Protein AF-A0A024VVK7-F1 (afdb_monomer)

Foldseek 3Di:
DDDCQADNDPVLLVLAPPLSNCLSVLLLCVLVVVLVLLLQLCCLQQNPVSPDFRAALLQAGQEPQAELDLLDHGDRPRLSNVQSLLVLLVVLVLSLVVLVVSQVCFVVVLVVLCVDDPSSVVVSVSCVQPPTSQSSSCPHPSQPPPVPDPSQPVQQDRGSVCSLRNSAGHPSNHAHQKHAHDHDVQFQDQPDDPDTPNPRMDHLVQLVPDPDQVQKAKDKFQDDDPPDPFQVLQVLLVLLQLGPGIDIWIWRWDADSLFIKIWTDDPPPDDPGDDDDNDGHMDGLLSVVLVRVLRLLVSLVSLVVSLVCLVPDLPSLSSSLSRLVSVLVRSVVNCVSSLVSVLVSHPCSLQDDPLVSCQSRQVSHPSQCPPVPRPPLCVLDPQACNPPDSVVCSDPRHHHSSVSSSVVSNVSSVVSCVVNVPPPDDPSDNDDHRDDDPPPDDPDDDDDDDDDDDDDDD

Radius of gyration: 25.58 Å; Cα contacts (8 Å, |Δi|>4): 625; chains: 1; bounding box: 68×61×69 Å

Organism: NCBI:txid1036725

InterPro domains:
  IPR004258 Duffy-binding-like domain [PF03011] (288-423)
  IPR041480 Cysteine-rich interdomain region 1 gamma [PF18562] (215-266)
  IPR054595 Duffy-binding-like domain, C-terminal subdomain [PF22672] (25-169)

pLDDT: mean 74.45, std 19.12, range [24.7, 95.31]

Sequence (458 aa):
GGDPINNPKLKDFVEIPTYFRYLHEWGQNFCKERKKRLKQIKVDCRGENGVHKTCSGDGEDCNDNLPEDPSIFPSLNCPSCGKSCGFYKKWINIKKDEFLKQKKEYTGQKDKCEKGSEGAKEFCKTLKTCTDAADFLEKLGPCKTNNNVEEDNGEDKLDFTNPEKTFVPATNCDPCSEFKVKCKNGVCTGGVTKGNCNGGTITEKDIEKMNDLNGNIDMLVSDDNPNGNKFDGLQACRGAGIFTGIKENKWKCGKVCGYNVCKPENSNGENVSGKPNGENPIITITALVKRWLEYFFDDYNKIKQKISHCTKNGEGFTCINGCVDQWINQKRTEWENIKKRFLEQYKKPDNYNVRSVLEELIPQIPVANVKNDVIKLSKFGNSCGCSAIASAQKNVGYEDAIECMITKLQKKIEECQSKHSDSPEKPCVDSPSPIETPPEESLEEEEENEKTNKQPGF

Secondary structure (DSSP, 8-state):
---TTTS--HHHHTTS-HHHHHHHHHHHHHHHHHHHHHHHHHHHHH-TTS-S--B-TTS-BTTTSB-SSTTSPPP-S-HHHHHHHHHHHHHHHHHHHHHHHHHHHHHHHHHHHTTS-HHHHHHHHHGGG--SHHHHHHTSGGGS--TT-TTS-TTS---TT-HHHHSS--GGGPPBSEEEBP-BTTB---SSS----TTSEEEHHHHHT-S--TT-EEEEE----SSS-TTTT-GGGTTSSS-S--EEEEEEEEEETTEEEEEE---TT--SS--SS-SS-BEEHHHHHHHHHHHHHHHHHHHHHHHHHHTT--TTHHHHHHHHHHHHHHHHHHHHHHHHHHHTTSS-GGG--HHHHHHHHGGG-GGG-GGG----GGGG-TTSGGGS-TTGGGSTT---HHHHHHHHHHHHHHHHHHHHTTS--------S-PPPPPP---------------PPP-

Structure (mmCIF, N/CA/C/O backbone):
data_AF-A0A024VVK7-F1
#
_entry.id   AF-A0A024VVK7-F1
#
loop_
_atom_site.group_PDB
_atom_site.id
_atom_site.type_symbol
_atom_site.label_atom_id
_atom_site.label_alt_id
_atom_site.label_comp_id
_atom_site.label_asym_id
_atom_site.label_entity_id
_atom_site.label_seq_id
_atom_site.pdbx_PDB_ins_code
_atom_site.Cartn_x
_atom_site.Cartn_y
_atom_site.Cartn_z
_atom_site.occupancy
_atom_site.B_iso_or_equiv
_atom_site.auth_seq_id
_atom_site.auth_comp_id
_atom_site.auth_asym_id
_atom_site.auth_atom_id
_atom_site.pdbx_PDB_model_num
ATOM 1 N N . GLY A 1 1 ? -39.424 -19.747 14.048 1.00 39.62 1 GLY A N 1
ATOM 2 C CA . GLY A 1 1 ? -39.038 -18.538 14.802 1.00 39.62 1 GLY A CA 1
ATOM 3 C C . GLY A 1 1 ? -37.858 -17.920 14.093 1.00 39.62 1 GLY A C 1
ATOM 4 O O . GLY A 1 1 ? -37.022 -18.683 13.630 1.00 39.62 1 GLY A O 1
ATOM 5 N N . GLY A 1 2 ? -37.844 -16.600 13.903 1.00 55.41 2 GLY A N 1
ATOM 6 C CA . GLY A 1 2 ? -36.718 -15.920 13.255 1.00 55.41 2 GLY A CA 1
ATOM 7 C C . GLY A 1 2 ? -35.471 -16.017 14.128 1.00 55.41 2 GLY A C 1
ATOM 8 O O . GLY A 1 2 ? -35.580 -15.922 15.346 1.00 55.41 2 GLY A O 1
ATOM 9 N N . ASP A 1 3 ? -34.320 -16.254 13.507 1.00 67.94 3 ASP A N 1
ATOM 10 C CA . ASP A 1 3 ? -33.020 -16.179 14.168 1.00 67.94 3 ASP A CA 1
ATOM 11 C C . ASP A 1 3 ? -32.795 -14.725 14.638 1.00 67.94 3 ASP A C 1
ATOM 13 O O . ASP A 1 3 ? -32.719 -13.833 13.782 1.00 67.94 3 ASP A O 1
ATOM 17 N N . PRO A 1 4 ? -32.722 -14.466 15.959 1.00 68.50 4 PRO A N 1
ATOM 18 C CA . PRO A 1 4 ? -32.601 -13.116 16.507 1.00 68.50 4 PRO A CA 1
ATOM 19 C C . PRO A 1 4 ? -31.273 -12.434 16.146 1.00 68.50 4 PRO A C 1
ATOM 21 O O . PRO A 1 4 ? -31.143 -11.231 16.350 1.00 68.50 4 PRO A O 1
ATOM 24 N N . ILE A 1 5 ? -30.302 -13.174 15.600 1.00 74.31 5 ILE A N 1
ATOM 25 C CA . ILE A 1 5 ? -29.010 -12.641 15.156 1.00 74.31 5 ILE A CA 1
ATOM 26 C C . ILE A 1 5 ? -29.030 -12.301 13.662 1.00 74.31 5 ILE A C 1
ATOM 28 O O . ILE A 1 5 ? -28.439 -11.310 13.259 1.00 74.31 5 ILE A O 1
ATOM 32 N N . ASN A 1 6 ? -29.684 -13.105 12.824 1.00 73.50 6 ASN A N 1
ATOM 33 C CA . ASN A 1 6 ? -29.532 -12.998 11.369 1.00 73.50 6 ASN A CA 1
ATOM 34 C C . ASN A 1 6 ? -30.584 -12.091 10.700 1.00 73.50 6 ASN A C 1
ATOM 36 O O . ASN A 1 6 ? -30.293 -11.418 9.713 1.00 73.50 6 ASN A O 1
ATOM 40 N N . ASN A 1 7 ? -31.818 -12.080 11.212 1.00 75.94 7 ASN A N 1
ATOM 41 C CA . ASN A 1 7 ? -32.878 -11.210 10.697 1.00 75.94 7 ASN A CA 1
ATOM 42 C C . ASN A 1 7 ? -33.912 -10.900 11.796 1.00 75.94 7 ASN A C 1
ATOM 44 O O . ASN A 1 7 ? -35.052 -11.383 11.729 1.00 75.94 7 ASN A O 1
ATOM 48 N N . PRO A 1 8 ? -33.512 -10.167 12.853 1.00 79.88 8 PRO A N 1
ATOM 49 C CA . PRO A 1 8 ? -34.425 -9.804 13.927 1.00 79.88 8 PRO A CA 1
ATOM 50 C C . PRO A 1 8 ? -35.549 -8.911 13.396 1.00 79.88 8 PRO A C 1
ATOM 52 O O . PRO A 1 8 ? -35.339 -8.048 12.542 1.00 79.88 8 PRO A O 1
ATOM 55 N N . LYS A 1 9 ? -36.768 -9.076 13.922 1.00 85.12 9 LYS A N 1
ATOM 56 C CA . LYS A 1 9 ? -37.836 -8.103 13.650 1.00 85.12 9 LYS A CA 1
ATOM 57 C C . LYS A 1 9 ? -37.459 -6.773 14.294 1.00 85.12 9 LYS A C 1
ATOM 59 O O . LYS A 1 9 ? -36.802 -6.765 15.328 1.00 85.12 9 LYS A O 1
ATOM 64 N N . LEU A 1 10 ? -37.964 -5.658 13.763 1.00 84.75 10 LEU A N 1
ATOM 65 C CA . LEU A 1 10 ? -37.668 -4.320 14.294 1.00 84.75 10 LEU A CA 1
ATOM 66 C C . LEU A 1 10 ? -37.889 -4.214 15.814 1.00 84.75 10 LEU A C 1
ATOM 68 O O . LEU A 1 10 ? -37.035 -3.699 16.525 1.00 84.75 10 LEU A O 1
ATOM 72 N N . LYS A 1 11 ? -39.000 -4.771 16.311 1.00 84.88 11 LYS A N 1
ATOM 73 C CA . LYS A 1 11 ? -39.325 -4.803 17.746 1.00 84.88 11 LYS A CA 1
ATOM 74 C C . LYS A 1 11 ? -38.307 -5.569 18.604 1.00 84.88 11 LYS A C 1
ATOM 76 O O . LYS A 1 11 ? -38.148 -5.244 19.768 1.00 84.88 11 LYS A O 1
ATOM 81 N N . ASP A 1 12 ? -37.637 -6.565 18.032 1.00 82.69 12 ASP A N 1
ATOM 82 C CA . ASP A 1 12 ? -36.643 -7.385 18.725 1.00 82.69 12 ASP A CA 1
ATOM 83 C C . ASP A 1 12 ? -35.252 -6.742 18.570 1.00 82.69 12 ASP A C 1
ATOM 85 O O . ASP A 1 12 ? -34.440 -6.776 19.487 1.00 82.69 12 ASP A O 1
ATOM 89 N N . PHE A 1 13 ? -34.998 -6.079 17.434 1.00 85.88 13 PHE A N 1
ATOM 90 C CA . PHE A 1 13 ? -33.755 -5.361 17.156 1.00 85.88 13 PHE A CA 1
ATOM 91 C C . PHE A 1 13 ? -33.541 -4.170 18.095 1.00 85.88 13 PHE A C 1
ATOM 93 O O . PHE A 1 13 ? -32.426 -3.959 18.563 1.00 85.88 13 PHE A O 1
ATOM 100 N N . VAL A 1 14 ? -34.590 -3.401 18.412 1.00 86.19 14 VAL A N 1
ATOM 101 C CA . VAL A 1 14 ? -34.463 -2.236 19.311 1.00 86.19 14 VAL A CA 1
ATOM 102 C C . VAL A 1 14 ? -34.043 -2.620 20.733 1.00 86.19 14 VAL A C 1
ATOM 104 O O . VAL A 1 14 ? -33.362 -1.828 21.385 1.00 86.19 14 VAL A O 1
ATOM 107 N N . GLU A 1 15 ? -34.361 -3.842 21.168 1.00 86.50 15 GLU A N 1
ATOM 108 C CA . GLU A 1 15 ? -34.010 -4.401 22.483 1.00 86.50 15 GLU A CA 1
ATOM 109 C C . GLU A 1 15 ? -32.569 -4.941 22.555 1.00 86.50 15 GLU A C 1
ATOM 111 O O . GLU A 1 15 ? -32.037 -5.172 23.643 1.00 86.50 15 GLU A O 1
ATOM 116 N N . ILE A 1 16 ? -31.899 -5.121 21.410 1.00 87.69 16 ILE A N 1
ATOM 117 C CA . ILE A 1 16 ? -30.497 -5.554 21.354 1.00 87.69 16 ILE A CA 1
ATOM 118 C C . ILE A 1 16 ? -29.610 -4.446 21.942 1.00 87.69 16 ILE A C 1
ATOM 120 O O . ILE A 1 16 ? -29.767 -3.287 21.559 1.00 87.69 16 ILE A O 1
ATOM 124 N N . PRO A 1 17 ? -28.633 -4.736 22.820 1.00 90.56 17 PRO A N 1
ATOM 125 C CA . PRO A 1 17 ? -27.736 -3.704 23.338 1.00 90.56 17 PRO A CA 1
ATOM 126 C C . PRO A 1 17 ? -26.994 -2.957 22.225 1.00 90.56 17 PRO A C 1
ATOM 128 O O . PRO A 1 17 ? -26.605 -3.550 21.219 1.00 90.56 17 PRO A O 1
ATOM 131 N N . THR A 1 18 ? -26.735 -1.664 22.435 1.00 91.69 18 THR A N 1
ATOM 132 C CA . THR A 1 18 ? -26.169 -0.754 21.422 1.00 91.69 18 THR A CA 1
ATOM 133 C C . THR A 1 18 ? -24.941 -1.315 20.710 1.00 91.69 18 THR A C 1
ATOM 135 O O . THR A 1 18 ? -24.880 -1.275 19.486 1.00 91.69 18 THR A O 1
ATOM 138 N N . TYR A 1 19 ? -23.999 -1.894 21.460 1.00 93.50 19 TYR A N 1
ATOM 139 C CA . TYR A 1 19 ? -22.801 -2.513 20.894 1.00 93.50 19 TYR A CA 1
ATOM 140 C C . TYR A 1 19 ? -23.132 -3.600 19.857 1.00 93.50 19 TYR A C 1
ATOM 142 O O . TYR A 1 19 ? -22.594 -3.587 18.756 1.00 93.50 19 TYR A O 1
ATOM 150 N N . PHE A 1 20 ? -24.055 -4.512 20.174 1.00 92.62 20 PHE A N 1
ATOM 151 C CA . PHE A 1 20 ? -24.408 -5.616 19.281 1.00 92.62 20 PHE A CA 1
ATOM 152 C C . PHE A 1 20 ? -25.261 -5.166 18.092 1.00 92.62 20 PHE A C 1
ATOM 154 O O . PHE A 1 20 ? -25.155 -5.772 17.029 1.00 92.62 20 PHE A O 1
ATOM 161 N N . ARG A 1 21 ? -26.048 -4.086 18.228 1.00 92.25 21 ARG A N 1
ATOM 162 C CA . ARG A 1 21 ? -26.711 -3.448 17.074 1.00 92.25 21 ARG A CA 1
ATOM 163 C C . ARG A 1 21 ? -25.679 -2.913 16.088 1.00 92.25 21 ARG A C 1
ATOM 165 O O . ARG A 1 21 ? -25.747 -3.240 14.909 1.00 92.25 21 ARG A O 1
ATOM 172 N N . TYR A 1 22 ? -24.676 -2.188 16.583 1.00 93.56 22 TYR A N 1
ATOM 173 C CA . TYR A 1 22 ? -23.598 -1.676 15.738 1.00 93.56 22 TYR A CA 1
ATOM 174 C C . TYR A 1 22 ? -22.742 -2.790 15.144 1.00 93.56 22 TYR A C 1
ATOM 176 O O . TYR A 1 22 ? -22.410 -2.718 13.968 1.00 93.56 22 TYR A O 1
ATOM 184 N N . LEU A 1 23 ? -22.425 -3.847 15.898 1.00 93.88 23 LEU A N 1
ATOM 185 C CA . LEU A 1 23 ? -21.694 -4.996 15.358 1.00 93.88 23 LEU A CA 1
ATOM 186 C C . LEU A 1 23 ? -22.494 -5.719 14.261 1.00 93.88 23 LEU A C 1
ATOM 188 O O . LEU A 1 23 ? -21.926 -6.123 13.247 1.00 93.88 23 LEU A O 1
ATOM 192 N N . HIS A 1 24 ? -23.812 -5.850 14.440 1.00 92.06 24 HIS A N 1
ATOM 193 C CA . HIS A 1 24 ? -24.715 -6.406 13.435 1.00 92.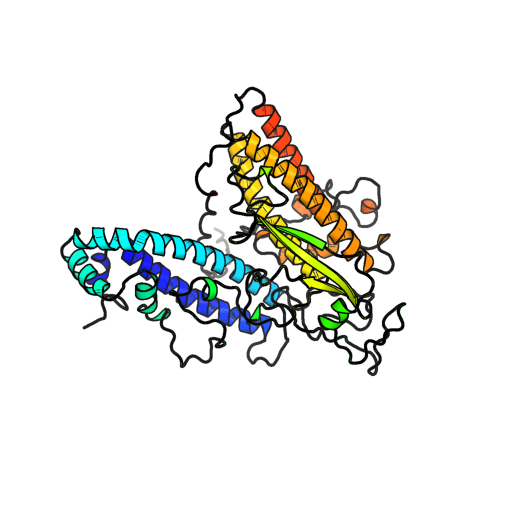06 24 HIS A CA 1
ATOM 194 C C . HIS A 1 24 ? -24.736 -5.553 12.159 1.00 92.06 24 HIS A C 1
ATOM 196 O O . HIS A 1 24 ? -24.509 -6.075 11.069 1.00 92.06 24 HIS A O 1
ATOM 202 N N . GLU A 1 25 ? -24.976 -4.245 12.282 1.00 92.00 25 GLU A N 1
ATOM 203 C CA . GLU A 1 25 ? -24.984 -3.302 11.154 1.00 92.00 25 GLU A CA 1
ATOM 204 C C . GLU A 1 25 ? -23.630 -3.260 10.440 1.00 92.00 25 GLU A C 1
ATOM 206 O O . GLU A 1 25 ? -23.569 -3.372 9.214 1.00 92.00 25 GLU A O 1
ATOM 211 N N . TRP A 1 26 ? -22.540 -3.186 11.206 1.00 95.00 26 TRP A N 1
ATOM 212 C CA . TRP A 1 26 ? -21.178 -3.212 10.688 1.00 95.00 26 TRP A CA 1
ATOM 213 C C . TRP A 1 26 ? -20.920 -4.469 9.858 1.00 95.00 26 TRP A C 1
ATOM 215 O O . TRP A 1 26 ? -20.464 -4.359 8.723 1.00 95.00 26 TRP A O 1
ATOM 225 N N . GLY A 1 27 ? -21.263 -5.653 10.378 1.00 92.69 27 GLY A N 1
ATOM 226 C CA . GLY A 1 27 ? -21.053 -6.921 9.679 1.00 92.69 27 GLY A CA 1
ATOM 227 C C . GLY A 1 27 ? -21.876 -7.040 8.400 1.00 92.69 27 GLY A C 1
ATOM 228 O O . GLY A 1 27 ? -21.343 -7.381 7.344 1.00 92.69 27 GLY A O 1
ATOM 229 N N . GLN A 1 28 ? -23.164 -6.693 8.467 1.00 90.19 28 GLN A N 1
ATOM 230 C CA . GLN A 1 28 ? -24.063 -6.692 7.308 1.00 90.19 28 GLN A CA 1
ATOM 231 C C . GLN A 1 28 ? -23.538 -5.785 6.188 1.00 90.19 28 GLN A C 1
ATOM 233 O O . GLN A 1 28 ? -23.516 -6.196 5.025 1.00 90.19 28 GLN A O 1
ATOM 238 N N . ASN A 1 29 ? -23.098 -4.574 6.539 1.00 92.88 29 ASN A N 1
ATOM 239 C CA . ASN A 1 29 ? -22.568 -3.607 5.583 1.00 92.88 29 ASN A CA 1
ATOM 240 C C . ASN A 1 29 ? -21.208 -4.052 5.037 1.00 92.88 29 ASN A C 1
ATOM 242 O O . ASN A 1 29 ? -21.013 -4.069 3.823 1.00 92.88 29 ASN A O 1
ATOM 246 N N . PHE A 1 30 ? -20.294 -4.484 5.909 1.00 94.06 30 PHE A N 1
ATOM 247 C CA . PHE A 1 30 ? -18.966 -4.958 5.525 1.00 94.06 30 PHE A CA 1
ATOM 248 C C . PHE A 1 30 ? -19.034 -6.105 4.514 1.00 94.06 30 PHE A C 1
ATOM 250 O O . PHE A 1 30 ? -18.399 -6.026 3.466 1.00 94.06 30 PHE A O 1
ATOM 257 N N . CYS A 1 31 ? -19.817 -7.151 4.786 1.00 90.88 31 CYS A N 1
ATOM 258 C CA . CYS A 1 31 ? -19.839 -8.342 3.936 1.00 90.88 31 CYS A CA 1
ATOM 259 C C . CYS A 1 31 ? -20.465 -8.072 2.557 1.00 90.88 31 CYS A C 1
ATOM 261 O O . CYS A 1 31 ? -19.941 -8.536 1.542 1.00 90.88 31 CYS A O 1
ATOM 263 N N . LYS A 1 32 ? -21.531 -7.259 2.490 1.00 89.88 32 LYS A N 1
ATOM 264 C CA . LYS A 1 32 ? -22.129 -6.829 1.212 1.00 89.88 32 LYS A CA 1
ATOM 265 C C . LYS A 1 32 ? -21.158 -5.980 0.396 1.00 89.88 32 LYS A C 1
ATOM 267 O O . LYS A 1 32 ? -20.962 -6.230 -0.794 1.00 89.88 32 LYS A O 1
ATOM 272 N N . GLU A 1 33 ? -20.530 -5.006 1.045 1.00 92.38 33 GLU A N 1
ATOM 273 C CA . GLU A 1 33 ? -19.625 -4.071 0.387 1.00 92.38 33 GLU A CA 1
ATOM 274 C C . GLU A 1 33 ? -18.330 -4.755 -0.067 1.00 92.38 33 GLU A C 1
ATOM 276 O O . GLU A 1 33 ? -17.870 -4.522 -1.185 1.00 92.38 33 GLU A O 1
ATOM 281 N N . ARG A 1 34 ? -17.784 -5.676 0.740 1.00 91.31 34 ARG A N 1
ATOM 282 C CA . ARG A 1 34 ? -16.634 -6.508 0.355 1.00 91.31 34 ARG A CA 1
ATOM 283 C C . ARG A 1 34 ? -16.935 -7.267 -0.931 1.00 91.31 34 ARG A C 1
ATOM 285 O O . ARG A 1 34 ? -16.156 -7.186 -1.876 1.00 91.31 34 ARG A O 1
ATOM 292 N N . LYS A 1 35 ? -18.086 -7.947 -0.992 1.00 89.38 35 LYS A N 1
ATOM 293 C CA . LYS A 1 35 ? -18.505 -8.708 -2.176 1.00 89.38 35 LYS A CA 1
ATOM 294 C C . LYS A 1 35 ? -18.620 -7.814 -3.416 1.00 89.38 35 LYS A C 1
ATOM 296 O O . LYS A 1 35 ? -18.103 -8.165 -4.475 1.00 89.38 35 LYS A O 1
ATOM 301 N N . LYS A 1 36 ? -19.254 -6.641 -3.284 1.00 90.69 36 LYS A N 1
ATOM 302 C CA . LYS A 1 36 ? -19.371 -5.652 -4.371 1.00 90.69 36 LYS A CA 1
ATOM 303 C C . LYS A 1 36 ? -17.993 -5.229 -4.893 1.00 90.69 36 LYS A C 1
ATOM 305 O O . LYS A 1 36 ? -17.759 -5.261 -6.099 1.00 90.69 36 LYS A O 1
ATOM 310 N N . ARG A 1 37 ? -17.070 -4.880 -3.992 1.00 92.94 37 ARG A N 1
ATOM 311 C CA . ARG A 1 37 ? -15.715 -4.433 -4.350 1.00 92.94 37 ARG A CA 1
ATOM 312 C C . ARG A 1 37 ? -14.891 -5.532 -5.011 1.00 92.94 37 ARG A C 1
ATOM 314 O O . ARG A 1 37 ? -14.271 -5.269 -6.033 1.00 92.94 37 ARG A O 1
ATOM 321 N N . LEU A 1 38 ? -14.919 -6.758 -4.486 1.00 91.06 38 LEU A N 1
ATOM 322 C CA . LEU A 1 38 ? -14.201 -7.891 -5.082 1.00 91.06 38 LEU A CA 1
ATOM 323 C C . LEU A 1 38 ? -14.705 -8.212 -6.494 1.00 91.06 38 LEU A C 1
ATOM 325 O O . LEU A 1 38 ? -13.898 -8.438 -7.398 1.00 91.06 38 LEU A O 1
ATOM 329 N N . LYS A 1 39 ? -16.025 -8.145 -6.714 1.00 89.00 39 LYS A N 1
ATOM 330 C CA . LYS A 1 39 ? -16.620 -8.293 -8.049 1.00 89.00 39 LYS A CA 1
ATOM 331 C C . LYS A 1 39 ? -16.124 -7.214 -9.013 1.00 89.00 39 LYS A C 1
ATOM 333 O O . LYS A 1 39 ? -15.733 -7.542 -10.130 1.00 89.00 39 LYS A O 1
ATOM 338 N N . GLN A 1 40 ? -16.079 -5.957 -8.572 1.00 91.00 40 GLN A N 1
ATOM 339 C CA . GLN A 1 40 ? -15.553 -4.854 -9.380 1.00 91.00 40 GLN A CA 1
ATOM 340 C C . GLN A 1 40 ? -14.067 -5.051 -9.717 1.00 91.00 40 GLN A C 1
ATOM 342 O O . GLN A 1 40 ? -13.684 -4.948 -10.877 1.00 91.00 40 GLN A O 1
ATOM 347 N N . ILE A 1 41 ? -13.241 -5.424 -8.734 1.00 91.94 41 ILE A N 1
ATOM 348 C CA . ILE A 1 41 ? -11.811 -5.707 -8.942 1.00 91.94 41 ILE A CA 1
ATOM 349 C C . ILE A 1 41 ? -11.623 -6.838 -9.956 1.00 91.94 41 ILE A C 1
ATOM 351 O O . ILE A 1 41 ? -10.764 -6.741 -10.827 1.00 91.94 41 ILE A O 1
ATOM 355 N N . LYS A 1 42 ? -12.425 -7.906 -9.883 1.00 89.69 42 LYS A N 1
ATOM 356 C CA . LYS A 1 42 ? -12.371 -8.999 -10.862 1.00 89.69 42 LYS A CA 1
ATOM 357 C C . LYS A 1 42 ? -12.605 -8.483 -12.283 1.00 89.69 42 LYS A C 1
ATOM 359 O O . LYS A 1 42 ? -11.821 -8.805 -13.171 1.00 89.69 42 LYS A O 1
ATOM 364 N N . VAL A 1 43 ? -13.623 -7.647 -12.484 1.00 89.94 43 VAL A N 1
ATOM 365 C CA . VAL A 1 43 ? -13.910 -7.032 -13.790 1.00 89.94 43 VAL A CA 1
ATOM 366 C C . VAL A 1 43 ? -12.761 -6.126 -14.235 1.00 89.94 43 VAL A C 1
ATOM 368 O O . VAL A 1 43 ? -12.262 -6.279 -15.347 1.00 89.94 43 VAL A O 1
ATOM 371 N N . ASP A 1 44 ? -12.278 -5.243 -13.363 1.00 91.00 44 ASP A N 1
ATOM 372 C CA . ASP A 1 44 ? -11.230 -4.276 -13.707 1.00 91.00 44 ASP A CA 1
ATOM 373 C C . ASP A 1 44 ? -9.869 -4.923 -13.989 1.00 91.00 44 ASP A C 1
ATOM 375 O O . ASP A 1 44 ? -9.091 -4.386 -14.780 1.00 91.00 44 ASP A O 1
ATOM 379 N N . CYS A 1 45 ? -9.572 -6.054 -13.339 1.00 90.25 45 CYS A N 1
ATOM 380 C CA . CYS A 1 45 ? -8.268 -6.715 -13.388 1.00 90.25 45 CYS A CA 1
ATOM 381 C C . CYS A 1 45 ? -8.205 -7.959 -14.285 1.00 90.25 45 CYS A C 1
ATOM 383 O O . CYS A 1 45 ? -7.098 -8.394 -14.614 1.00 90.25 45 CYS A O 1
ATOM 385 N N . ARG A 1 46 ? -9.348 -8.579 -14.613 1.00 87.94 46 ARG A N 1
ATOM 386 C CA . ARG A 1 46 ? -9.440 -9.833 -15.396 1.00 87.94 46 ARG A CA 1
ATOM 387 C C . ARG A 1 46 ? -10.512 -9.793 -16.504 1.00 87.94 46 ARG A C 1
ATOM 389 O O . ARG A 1 46 ? -10.604 -10.730 -17.299 1.00 87.94 46 ARG A O 1
ATOM 396 N N . GLY A 1 47 ? -11.341 -8.748 -16.556 1.00 81.50 47 GLY A N 1
ATOM 397 C CA . GLY A 1 47 ? -12.481 -8.633 -17.472 1.00 81.50 47 GLY A CA 1
ATOM 398 C C . GLY A 1 47 ? -13.710 -9.450 -17.044 1.00 81.50 47 GLY A C 1
ATOM 399 O O . GLY A 1 47 ? -13.631 -10.329 -16.188 1.00 81.50 47 GLY A O 1
ATOM 400 N N . GLU A 1 48 ? -14.863 -9.189 -17.673 1.00 68.06 48 GLU A N 1
ATOM 401 C CA . GLU A 1 48 ? -16.166 -9.782 -17.302 1.00 68.06 48 GLU A CA 1
ATOM 402 C C . GLU A 1 48 ? -16.235 -11.317 -17.433 1.00 68.06 48 GLU A C 1
ATOM 404 O O . GLU A 1 48 ? -17.034 -11.944 -16.748 1.00 68.06 48 GLU A O 1
ATOM 409 N N . ASN A 1 49 ? -15.363 -11.933 -18.244 1.00 63.84 49 ASN A N 1
ATOM 410 C CA . ASN A 1 49 ? -15.311 -13.388 -18.460 1.00 63.84 49 ASN A CA 1
ATOM 411 C C . ASN A 1 49 ? -13.904 -13.995 -18.277 1.00 63.84 49 ASN A C 1
ATOM 413 O O . ASN A 1 49 ? -13.655 -15.108 -18.731 1.00 63.84 49 ASN A O 1
ATOM 417 N N . GLY A 1 50 ? -12.939 -13.263 -17.706 1.00 58.44 50 GLY A N 1
ATOM 418 C CA . GLY A 1 50 ? -11.535 -13.715 -17.656 1.00 58.44 50 GLY A CA 1
ATOM 419 C C . GLY A 1 50 ? -10.810 -13.707 -19.014 1.00 58.44 50 GLY A C 1
ATOM 420 O O . GLY A 1 50 ? -9.651 -14.100 -19.101 1.00 58.44 50 GLY A O 1
ATOM 421 N N . VAL A 1 51 ? -11.489 -13.274 -20.085 1.00 56.38 51 VAL A N 1
ATOM 422 C CA . VAL A 1 51 ? -10.999 -13.311 -21.478 1.00 56.38 51 VAL A CA 1
ATOM 423 C C . VAL A 1 51 ? -10.174 -12.066 -21.842 1.00 56.38 51 VAL A C 1
ATOM 425 O O . VAL A 1 51 ? -9.545 -12.031 -22.897 1.00 56.38 51 VAL A O 1
ATOM 428 N N . HIS A 1 52 ? -10.099 -11.049 -20.975 1.00 55.59 52 HIS A N 1
ATOM 429 C CA . HIS A 1 52 ? -9.358 -9.825 -21.276 1.00 55.59 52 HIS A CA 1
ATOM 430 C C . HIS A 1 52 ? -8.459 -9.361 -20.131 1.00 55.59 52 HIS A C 1
ATOM 432 O O . HIS A 1 52 ? -8.947 -8.973 -19.078 1.00 55.59 52 HIS A O 1
ATOM 438 N N . LYS A 1 53 ? -7.158 -9.290 -20.452 1.00 72.00 53 LYS A N 1
ATOM 439 C CA . LYS A 1 53 ? -6.061 -8.650 -19.709 1.00 72.00 53 LYS A CA 1
ATOM 440 C C . LYS A 1 53 ? -5.771 -9.257 -18.335 1.00 72.00 53 LYS A C 1
ATOM 442 O O . LYS A 1 53 ? -6.618 -9.351 -17.459 1.00 72.00 53 LYS A O 1
ATOM 447 N N . THR A 1 54 ? -4.517 -9.644 -18.139 1.00 87.44 54 THR A N 1
ATOM 448 C CA . THR A 1 54 ? -3.996 -10.048 -16.831 1.00 87.44 54 THR A CA 1
ATOM 449 C C . THR A 1 54 ? -3.343 -8.819 -16.224 1.00 87.44 54 THR A C 1
ATOM 451 O O . THR A 1 54 ? -2.193 -8.530 -16.534 1.00 87.44 54 THR A O 1
ATOM 454 N N . CYS A 1 55 ? -4.094 -8.049 -15.440 1.00 91.19 55 CYS A N 1
ATOM 455 C CA . CYS A 1 55 ? -3.588 -6.813 -14.848 1.00 91.19 55 CYS A CA 1
ATOM 456 C C . CYS A 1 55 ? -3.049 -7.028 -13.425 1.00 91.19 55 CYS A C 1
ATOM 458 O O . CYS A 1 55 ? -3.635 -7.794 -12.659 1.00 91.19 55 CYS A O 1
ATOM 460 N N . SER A 1 56 ? -1.996 -6.313 -13.037 1.00 91.94 56 SER A N 1
ATOM 461 C CA . SER A 1 56 ? -1.555 -6.239 -11.641 1.00 91.94 56 SER A CA 1
ATOM 462 C C . SER A 1 56 ? -2.338 -5.187 -10.857 1.00 91.94 56 SER A C 1
ATOM 464 O O . SER A 1 56 ? -2.841 -4.217 -11.431 1.00 91.94 56 SER A O 1
ATOM 466 N N . GLY A 1 57 ? -2.374 -5.310 -9.527 1.00 91.00 57 GLY A N 1
ATOM 467 C CA . GLY A 1 57 ? -2.919 -4.261 -8.655 1.00 91.00 57 GLY A CA 1
ATOM 468 C C . GLY A 1 57 ? -2.113 -2.959 -8.661 1.00 91.00 57 GLY A C 1
ATOM 469 O O . GLY A 1 57 ? -2.597 -1.935 -8.183 1.00 91.00 57 GLY A O 1
ATOM 470 N N . ASP A 1 58 ? -0.919 -2.956 -9.258 1.00 91.12 58 ASP A N 1
ATOM 471 C CA . ASP A 1 58 ? -0.175 -1.732 -9.553 1.00 91.12 58 ASP A CA 1
ATOM 472 C C . ASP A 1 58 ? -0.680 -1.037 -10.821 1.00 91.12 58 ASP A C 1
ATOM 474 O O . ASP A 1 58 ? -0.445 0.156 -10.992 1.00 91.12 58 ASP A O 1
ATOM 478 N N . GLY A 1 59 ? -1.467 -1.726 -11.647 1.00 92.00 59 GLY A N 1
ATOM 479 C CA . GLY A 1 59 ? -2.033 -1.224 -12.894 1.00 92.00 59 GLY A CA 1
ATOM 480 C C . GLY A 1 59 ? -1.209 -1.574 -14.131 1.00 92.00 59 GLY A C 1
ATOM 481 O O . GLY A 1 59 ? -1.354 -0.925 -15.162 1.00 92.00 59 GLY A O 1
ATOM 482 N N . GLU A 1 60 ? -0.348 -2.584 -14.054 1.00 92.94 60 GLU A N 1
ATOM 483 C CA . GLU A 1 60 ? 0.433 -3.072 -15.193 1.00 92.94 60 GLU A CA 1
ATOM 484 C C . GLU A 1 60 ? -0.342 -4.162 -15.932 1.00 92.94 60 GLU A C 1
ATOM 486 O O . GLU A 1 60 ? -1.011 -4.975 -15.303 1.00 92.94 60 GLU A O 1
ATOM 491 N N . ASP A 1 61 ? -0.234 -4.219 -17.258 1.00 92.44 61 ASP A N 1
ATOM 492 C CA . ASP A 1 61 ? -0.722 -5.370 -18.028 1.00 92.44 61 ASP A CA 1
ATOM 493 C C . ASP A 1 61 ? 0.390 -6.422 -18.161 1.00 92.44 61 ASP A C 1
ATOM 495 O O . ASP A 1 61 ? 1.353 -6.221 -18.901 1.00 92.44 61 ASP A O 1
ATOM 499 N N . CYS A 1 62 ? 0.274 -7.567 -17.491 1.00 90.69 62 CYS A N 1
ATOM 500 C CA . CYS A 1 62 ? 1.330 -8.580 -17.482 1.00 90.69 62 CYS A CA 1
ATOM 501 C C . CYS A 1 62 ? 1.682 -9.112 -18.889 1.00 90.69 62 CYS A C 1
ATOM 503 O O . CYS A 1 62 ? 2.777 -9.631 -19.093 1.00 90.69 62 CYS A O 1
ATOM 505 N N . ASN A 1 63 ? 0.803 -8.972 -19.890 1.00 88.44 63 ASN A N 1
ATOM 506 C CA . ASN A 1 63 ? 1.086 -9.424 -21.256 1.00 88.44 63 ASN A CA 1
ATOM 507 C C . ASN A 1 63 ? 1.560 -8.300 -22.188 1.00 88.44 63 ASN A C 1
ATOM 509 O O . ASN A 1 63 ? 2.280 -8.561 -23.148 1.00 88.44 63 ASN A O 1
ATOM 513 N N . ASP A 1 64 ? 1.136 -7.066 -21.919 1.00 86.75 64 ASP A N 1
ATOM 514 C CA . ASP A 1 64 ? 1.211 -5.974 -22.890 1.00 86.75 64 ASP A CA 1
ATOM 515 C C . ASP A 1 64 ? 1.897 -4.707 -22.364 1.00 86.75 64 ASP A C 1
ATOM 517 O O . ASP A 1 64 ? 2.068 -3.751 -23.127 1.00 86.75 64 ASP A O 1
ATOM 521 N N . ASN A 1 65 ? 2.317 -4.674 -21.093 1.00 86.38 65 ASN A N 1
ATOM 522 C CA . ASN A 1 65 ? 3.013 -3.516 -20.536 1.00 86.38 65 ASN A CA 1
ATOM 523 C C . ASN A 1 65 ? 4.409 -3.336 -21.130 1.00 86.38 65 ASN A C 1
ATOM 525 O O . ASN A 1 65 ? 4.914 -2.237 -21.055 1.00 86.38 65 ASN A O 1
ATOM 529 N N . LEU A 1 66 ? 5.054 -4.341 -21.730 1.00 86.81 66 LEU A N 1
ATOM 530 C CA . LEU A 1 66 ? 6.411 -4.194 -22.277 1.00 86.81 66 LEU A CA 1
ATOM 531 C C . LEU A 1 66 ? 6.384 -4.109 -23.822 1.00 86.81 66 LEU A C 1
ATOM 533 O O . LEU A 1 66 ? 6.311 -5.146 -24.494 1.00 86.81 66 LEU A O 1
ATOM 537 N N . PRO A 1 67 ? 6.405 -2.891 -24.412 1.00 83.12 67 PRO A N 1
ATOM 538 C CA . PRO A 1 67 ? 6.313 -2.685 -25.862 1.00 83.12 67 PRO A CA 1
ATOM 539 C C . PRO A 1 67 ? 7.616 -3.047 -26.572 1.00 83.12 67 PRO A C 1
ATOM 541 O O . PRO A 1 67 ? 8.668 -2.979 -25.963 1.00 83.12 67 PRO A O 1
ATOM 544 N N . GLU A 1 68 ? 7.578 -3.323 -27.876 1.00 78.06 68 GLU A N 1
ATOM 545 C CA . GLU A 1 68 ? 8.734 -3.820 -28.647 1.00 78.06 68 GLU A CA 1
ATOM 546 C C . GLU A 1 68 ? 10.023 -2.996 -28.523 1.00 78.06 68 GLU A C 1
ATOM 548 O O . GLU A 1 68 ? 11.110 -3.567 -28.434 1.00 78.06 68 GLU A O 1
ATOM 553 N N . ASP A 1 69 ? 9.919 -1.666 -28.509 1.00 77.75 69 ASP A N 1
ATOM 554 C CA . ASP A 1 69 ? 11.072 -0.810 -28.253 1.00 77.75 69 ASP A CA 1
ATOM 555 C C . ASP A 1 69 ? 11.201 -0.562 -26.743 1.00 77.75 69 ASP A C 1
ATOM 557 O O . ASP A 1 69 ? 10.397 0.191 -26.189 1.00 77.75 69 ASP A O 1
ATOM 561 N N . PRO A 1 70 ? 12.236 -1.096 -26.067 1.00 73.06 70 PRO A N 1
ATOM 562 C CA . PRO A 1 70 ? 12.474 -0.838 -24.650 1.00 73.06 70 PRO A CA 1
ATOM 563 C C . PRO A 1 70 ? 12.882 0.612 -24.360 1.00 73.06 70 PRO A C 1
ATOM 565 O O . PRO A 1 70 ? 13.095 0.965 -23.210 1.00 73.06 70 PRO A O 1
ATOM 568 N N . SER A 1 71 ? 13.031 1.455 -25.385 1.00 72.06 71 SER A N 1
ATOM 569 C CA . SER A 1 71 ? 13.171 2.911 -25.250 1.00 72.06 71 SER A CA 1
ATOM 570 C C . SER A 1 71 ? 11.827 3.623 -25.079 1.00 72.06 71 SER A C 1
ATOM 572 O O . SER A 1 71 ? 11.816 4.822 -24.799 1.00 72.06 71 SER A O 1
ATOM 574 N N . ILE A 1 72 ? 10.715 2.918 -25.307 1.00 72.38 72 ILE A N 1
ATOM 575 C CA . ILE A 1 72 ? 9.362 3.380 -25.021 1.00 72.38 72 ILE A CA 1
ATOM 576 C C . ILE A 1 72 ? 9.015 2.846 -23.641 1.00 72.38 72 ILE A C 1
ATOM 578 O O . ILE A 1 72 ? 8.820 1.646 -23.448 1.00 72.38 72 ILE A O 1
ATOM 582 N N . PHE A 1 73 ? 8.967 3.750 -22.673 1.00 68.19 73 PHE A N 1
ATOM 583 C CA . PHE A 1 73 ? 8.705 3.369 -21.296 1.00 68.19 73 PHE A CA 1
ATOM 584 C C . PHE A 1 73 ? 7.212 3.333 -21.068 1.00 68.19 73 PHE A C 1
ATOM 586 O O . PHE A 1 73 ? 6.536 4.336 -21.306 1.00 68.19 73 PHE A O 1
ATOM 593 N N . PRO A 1 74 ? 6.689 2.173 -20.671 1.00 65.06 74 PRO A N 1
ATOM 594 C CA . PRO A 1 74 ? 5.266 1.994 -20.594 1.00 65.06 74 PRO A CA 1
ATOM 595 C C . PRO A 1 74 ? 4.702 2.753 -19.402 1.00 65.06 74 PRO A C 1
ATOM 597 O O . PRO A 1 74 ? 5.147 2.607 -18.259 1.00 65.06 74 PRO A O 1
ATOM 600 N N . SER A 1 75 ? 3.680 3.539 -19.707 1.00 78.44 75 SER A N 1
ATOM 601 C CA . SER A 1 75 ? 2.613 3.895 -18.783 1.00 78.44 75 SER A CA 1
ATOM 602 C C . SER A 1 75 ? 2.012 2.641 -18.130 1.00 78.44 75 SER A C 1
ATOM 604 O O . SER A 1 75 ? 2.244 1.505 -18.555 1.00 78.44 75 SER A O 1
ATOM 606 N N . LEU A 1 76 ? 1.209 2.838 -17.088 1.00 89.31 76 LEU A N 1
ATOM 607 C CA . LEU A 1 76 ? 0.458 1.744 -16.471 1.00 89.31 76 LEU A CA 1
ATOM 608 C C . LEU A 1 76 ? -0.768 1.424 -17.339 1.00 89.31 76 LEU A C 1
ATOM 610 O O . LEU A 1 76 ? -1.739 2.179 -17.345 1.00 89.31 76 LEU A O 1
ATOM 614 N N . ASN A 1 77 ? -0.724 0.322 -18.096 1.00 89.38 77 ASN A N 1
ATOM 615 C CA . ASN A 1 77 ? -1.730 -0.003 -19.122 1.00 89.38 77 ASN A CA 1
ATOM 616 C C . ASN A 1 77 ? -3.060 -0.576 -18.581 1.00 89.38 77 ASN A C 1
ATOM 618 O O . ASN A 1 77 ? -4.010 -0.769 -19.348 1.00 89.38 77 ASN A O 1
ATOM 622 N N . CYS A 1 78 ? -3.154 -0.812 -17.271 1.00 91.75 78 CYS A N 1
ATOM 623 C CA . CYS A 1 78 ? -4.353 -1.243 -16.549 1.00 91.75 78 CYS A CA 1
ATOM 624 C C . CYS A 1 78 ? -4.707 -0.294 -15.381 1.00 91.75 78 CYS A C 1
ATOM 626 O O . CYS A 1 78 ? -4.825 -0.728 -14.229 1.00 91.75 78 CYS A O 1
ATOM 628 N N . PRO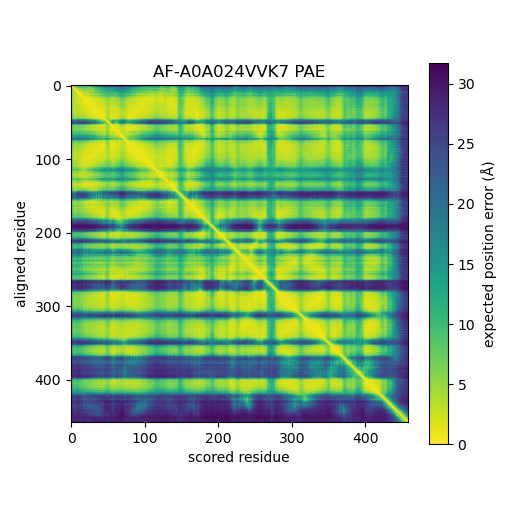 A 1 79 ? -4.921 1.010 -15.629 1.00 90.12 79 PRO A N 1
ATOM 629 C CA . PRO A 1 79 ? -5.124 1.982 -14.557 1.00 90.12 79 PRO A CA 1
ATOM 630 C C . PRO A 1 79 ? -6.428 1.747 -13.773 1.00 90.12 79 PRO A C 1
ATOM 632 O O . PRO A 1 79 ? -6.511 2.138 -12.611 1.00 90.12 79 PRO A O 1
ATOM 635 N N . SER A 1 80 ? -7.443 1.103 -14.368 1.00 91.12 80 SER A N 1
ATOM 636 C CA . SER A 1 80 ? -8.683 0.703 -13.681 1.00 91.12 80 SER A CA 1
ATOM 637 C C . SER A 1 80 ? -8.405 -0.299 -12.561 1.00 91.12 80 SER A C 1
ATOM 639 O O . SER A 1 80 ? -8.738 -0.024 -11.411 1.00 91.12 80 SER A O 1
ATOM 641 N N . CYS A 1 81 ? -7.711 -1.400 -12.873 1.00 92.62 81 CYS A N 1
ATOM 642 C CA . CYS A 1 81 ? -7.290 -2.391 -11.883 1.00 92.62 81 CYS A CA 1
ATOM 643 C C . CYS A 1 81 ? -6.453 -1.734 -10.781 1.00 92.62 81 CYS A C 1
ATOM 645 O O . CYS A 1 81 ? -6.761 -1.868 -9.598 1.00 92.62 81 CYS A O 1
ATOM 647 N N . GLY A 1 82 ? -5.464 -0.923 -11.177 1.00 91.25 82 GLY A N 1
ATOM 648 C CA . GLY A 1 82 ? -4.603 -0.210 -10.239 1.00 91.25 82 GLY A CA 1
ATOM 649 C C . GLY A 1 82 ? -5.364 0.693 -9.261 1.00 91.25 82 GLY A C 1
ATOM 650 O O . GLY A 1 82 ? -5.025 0.749 -8.080 1.00 91.25 82 GLY A O 1
ATOM 651 N N . LYS A 1 83 ? -6.408 1.386 -9.732 1.00 90.38 83 LYS A N 1
ATOM 652 C CA . LYS A 1 83 ? -7.273 2.225 -8.890 1.00 90.38 83 LYS A CA 1
ATOM 653 C C . LYS A 1 83 ? -8.127 1.380 -7.952 1.00 90.38 83 LYS A C 1
ATOM 655 O O . LYS A 1 83 ? -8.099 1.610 -6.744 1.00 90.38 83 LYS A O 1
ATOM 660 N N . SER A 1 84 ? -8.863 0.405 -8.481 1.00 92.56 84 SER A N 1
ATOM 661 C CA . SER A 1 84 ? -9.779 -0.433 -7.696 1.00 92.56 84 SER A CA 1
ATOM 662 C C . SER A 1 84 ? -9.045 -1.206 -6.602 1.00 92.56 84 SER A C 1
ATOM 664 O O . SER A 1 84 ? -9.502 -1.241 -5.458 1.00 92.56 84 SER A O 1
ATOM 666 N N . CYS A 1 85 ? -7.852 -1.718 -6.907 1.00 92.75 85 CYS A N 1
ATOM 667 C CA . CYS A 1 85 ? -6.968 -2.355 -5.938 1.00 92.75 85 CYS A CA 1
ATOM 668 C C . CYS A 1 85 ? -6.470 -1.391 -4.857 1.00 92.75 85 CYS A C 1
ATOM 670 O O . CYS A 1 85 ? -6.555 -1.717 -3.672 1.00 92.75 85 CYS A O 1
ATOM 672 N N . GLY A 1 86 ? -6.026 -0.185 -5.228 1.00 89.44 86 GLY A N 1
ATOM 673 C CA . GLY A 1 86 ? -5.622 0.841 -4.264 1.00 89.44 86 GLY A CA 1
ATOM 674 C C . GLY A 1 86 ? -6.760 1.250 -3.319 1.00 89.44 86 GLY A C 1
ATOM 675 O O . GLY A 1 86 ? -6.571 1.317 -2.101 1.00 89.44 86 GLY A O 1
ATOM 676 N N . PHE A 1 87 ? -7.968 1.471 -3.854 1.00 90.12 87 PHE A N 1
ATOM 677 C CA . PHE A 1 87 ? -9.150 1.803 -3.051 1.00 90.12 87 PHE A CA 1
ATOM 678 C C . PHE A 1 87 ? -9.540 0.666 -2.109 1.00 90.12 87 PHE A C 1
ATOM 680 O O . PHE A 1 87 ? -9.836 0.910 -0.938 1.00 90.12 87 PHE A O 1
ATOM 687 N N . TYR A 1 88 ? -9.529 -0.574 -2.599 1.00 92.62 88 TYR A N 1
ATOM 688 C CA . TYR A 1 88 ? -9.848 -1.734 -1.779 1.00 92.62 88 TYR A CA 1
ATOM 689 C C . TYR A 1 88 ? -8.817 -1.958 -0.678 1.00 92.62 88 TYR A C 1
ATOM 691 O O . TYR A 1 88 ? -9.218 -2.151 0.463 1.00 92.62 88 TYR A O 1
ATOM 699 N N . LYS A 1 89 ? -7.514 -1.847 -0.973 1.00 90.44 89 LYS A N 1
ATOM 700 C CA . LYS A 1 89 ? -6.433 -1.958 0.022 1.00 90.44 89 LYS A CA 1
ATOM 701 C C . LYS A 1 89 ? -6.613 -0.959 1.170 1.00 90.44 89 LYS A C 1
ATOM 703 O O . LYS A 1 89 ? -6.509 -1.333 2.334 1.00 90.44 89 LYS A O 1
ATOM 708 N N . LYS A 1 90 ? -6.939 0.301 0.862 1.00 85.81 90 LYS A N 1
ATOM 709 C CA . LYS A 1 90 ? -7.236 1.313 1.890 1.00 85.81 90 LYS A CA 1
ATOM 710 C C . LYS A 1 90 ? -8.476 0.931 2.702 1.00 85.81 90 LYS A C 1
ATOM 712 O O . LYS A 1 90 ? -8.438 0.927 3.929 1.00 85.81 90 LYS A O 1
ATOM 717 N N . TRP A 1 91 ? -9.565 0.592 2.014 1.00 92.69 91 TRP A N 1
ATOM 718 C CA . TRP A 1 91 ? -10.834 0.243 2.646 1.00 92.69 91 TRP A CA 1
ATOM 719 C C . TRP A 1 91 ? -10.709 -0.982 3.563 1.00 92.69 91 TRP A C 1
ATOM 721 O O . TRP A 1 91 ? -11.144 -0.927 4.710 1.00 92.69 91 TRP A O 1
ATOM 731 N N . ILE A 1 92 ? -10.068 -2.061 3.105 1.00 92.50 92 ILE A N 1
ATOM 732 C CA . ILE A 1 92 ? -9.948 -3.306 3.869 1.00 92.50 92 ILE A CA 1
ATOM 733 C C . ILE A 1 92 ? -9.066 -3.134 5.111 1.00 92.50 92 ILE A C 1
ATOM 735 O O . ILE A 1 92 ? -9.398 -3.687 6.157 1.00 92.50 92 ILE A O 1
ATOM 739 N N . ASN A 1 93 ? -8.015 -2.308 5.040 1.00 87.69 93 ASN A N 1
ATOM 740 C CA . ASN A 1 93 ? -7.181 -1.975 6.198 1.00 87.69 93 ASN A CA 1
ATOM 741 C C . ASN A 1 93 ? -7.972 -1.202 7.263 1.00 87.69 93 ASN A C 1
ATOM 743 O O . ASN A 1 93 ? -7.922 -1.555 8.437 1.00 87.69 93 ASN A O 1
ATOM 747 N N . ILE A 1 94 ? -8.786 -0.217 6.860 1.00 88.81 94 ILE A N 1
ATOM 748 C CA . ILE A 1 94 ? -9.684 0.495 7.788 1.00 88.81 94 ILE A CA 1
ATOM 749 C C . ILE A 1 94 ? -10.662 -0.490 8.446 1.00 88.81 94 ILE A C 1
ATOM 751 O O . ILE A 1 94 ? -10.872 -0.458 9.659 1.00 88.81 94 ILE A O 1
ATOM 755 N N . LYS A 1 95 ? -11.230 -1.419 7.664 1.00 94.38 95 LYS A N 1
ATOM 756 C CA . LYS A 1 95 ? -12.133 -2.453 8.190 1.00 94.38 95 LYS A CA 1
ATOM 757 C C . LYS A 1 95 ? -11.439 -3.442 9.124 1.00 94.38 95 LYS A C 1
ATOM 759 O O . LYS A 1 95 ? -12.074 -3.873 10.087 1.00 94.38 95 LYS A O 1
ATOM 764 N N . LYS A 1 96 ? -10.153 -3.740 8.912 1.00 92.50 96 LYS A N 1
ATOM 765 C CA . LYS A 1 96 ? -9.331 -4.517 9.852 1.00 92.50 96 LYS A CA 1
ATOM 766 C C . LYS A 1 96 ? -9.284 -3.835 11.217 1.00 92.50 96 LYS A C 1
ATOM 768 O O . LYS A 1 96 ? -9.592 -4.468 12.225 1.00 92.50 96 LYS A O 1
ATOM 773 N N . ASP A 1 97 ? -8.957 -2.546 11.244 1.00 89.25 97 ASP A N 1
ATOM 774 C CA . ASP A 1 97 ? -8.824 -1.780 12.486 1.00 89.25 97 ASP A CA 1
ATOM 775 C C . ASP A 1 97 ? -10.158 -1.654 13.230 1.00 89.25 97 ASP A C 1
ATOM 777 O O . ASP A 1 97 ? -10.218 -1.853 14.447 1.00 89.25 97 ASP A O 1
ATOM 781 N N . GLU A 1 98 ? -11.245 -1.365 12.508 1.00 94.38 98 GLU A N 1
ATOM 782 C CA . GLU A 1 98 ? -12.602 -1.350 13.066 1.00 94.38 98 GLU A CA 1
ATOM 783 C C . GLU A 1 98 ? -12.951 -2.706 13.698 1.00 94.38 98 GLU A C 1
ATOM 785 O O . GLU A 1 98 ? -13.380 -2.759 14.854 1.00 94.38 98 GLU A O 1
ATOM 790 N N . PHE A 1 99 ? -12.714 -3.809 12.982 1.00 94.88 99 PHE A N 1
ATOM 791 C CA . PHE A 1 99 ? -12.980 -5.156 13.480 1.00 94.88 99 PHE A CA 1
ATOM 792 C C . PHE A 1 99 ? -12.149 -5.492 14.723 1.00 94.88 99 PHE A C 1
ATOM 794 O O . PHE A 1 99 ? -12.695 -6.012 15.696 1.00 94.88 99 PHE A O 1
ATOM 801 N N . LEU A 1 100 ? -10.849 -5.182 14.736 1.00 92.25 100 LEU A N 1
ATOM 802 C CA . LEU A 1 100 ? -9.979 -5.461 15.882 1.00 92.25 100 LEU A CA 1
ATOM 803 C C . LEU A 1 100 ? -10.447 -4.719 17.144 1.00 92.25 100 LEU A C 1
ATOM 805 O O . LEU A 1 100 ? -10.440 -5.297 18.235 1.00 92.25 100 LEU A O 1
ATOM 809 N N . LYS A 1 101 ? -10.923 -3.474 17.005 1.00 92.00 101 LYS A N 1
ATOM 810 C CA . LYS A 1 101 ? -11.528 -2.712 18.111 1.00 92.00 101 LYS A CA 1
ATOM 811 C C . LYS A 1 101 ? -12.826 -3.350 18.592 1.00 92.00 101 LYS A C 1
ATOM 813 O O . LYS A 1 101 ? -12.989 -3.561 19.792 1.00 92.00 101 LYS A O 1
ATOM 818 N N . GLN A 1 102 ? -13.721 -3.708 17.668 1.00 93.31 102 GLN A N 1
ATOM 819 C CA . GLN A 1 102 ? -14.967 -4.399 18.007 1.00 93.31 102 GLN A CA 1
ATOM 820 C C . GLN A 1 102 ? -14.678 -5.712 18.743 1.00 93.31 102 GLN A C 1
ATOM 822 O O . GLN A 1 102 ? -15.252 -5.959 19.802 1.00 93.31 102 GLN A O 1
ATOM 827 N N . LYS A 1 103 ? -13.733 -6.515 18.240 1.00 93.25 103 LYS A N 1
ATOM 828 C CA . LYS A 1 103 ? -13.310 -7.785 18.840 1.00 93.25 103 LYS A CA 1
ATOM 829 C C . LYS A 1 103 ? -12.778 -7.605 20.262 1.00 93.25 103 LYS A C 1
ATOM 831 O O . LYS A 1 103 ? -13.135 -8.391 21.134 1.00 93.25 103 LYS A O 1
ATOM 836 N N . LYS A 1 104 ? -11.974 -6.566 20.511 1.00 93.81 104 LYS A N 1
ATOM 837 C CA . LYS A 1 104 ? -11.421 -6.261 21.840 1.00 93.81 104 LYS A CA 1
ATOM 838 C C . LYS A 1 104 ? -12.506 -5.944 22.876 1.00 93.81 104 LYS A C 1
ATOM 840 O O . LYS A 1 104 ? -12.400 -6.380 24.018 1.00 93.81 104 LYS A O 1
ATOM 845 N N . GLU A 1 105 ? -13.546 -5.213 22.483 1.00 94.12 105 GLU A N 1
ATOM 846 C CA . GLU A 1 105 ? -14.625 -4.801 23.392 1.00 94.12 105 GLU A CA 1
ATOM 847 C C . GLU A 1 105 ? -15.683 -5.893 23.630 1.00 94.12 105 GLU A C 1
ATOM 849 O O . GLU A 1 105 ? -16.405 -5.842 24.628 1.00 94.12 105 GLU A O 1
ATOM 854 N N . TYR A 1 106 ? -15.770 -6.899 22.752 1.00 93.38 106 TYR A N 1
ATOM 855 C CA . TYR A 1 106 ? -16.860 -7.881 22.723 1.00 93.38 106 TYR A CA 1
ATOM 856 C C . TYR A 1 106 ? -17.136 -8.545 24.075 1.00 93.38 106 TYR A C 1
ATOM 858 O O . TYR A 1 106 ? -18.269 -8.517 24.559 1.00 93.38 106 TYR A O 1
ATOM 866 N N . THR A 1 107 ? -16.108 -9.109 24.716 1.00 90.81 107 THR A N 1
ATOM 867 C CA . THR A 1 107 ? -16.254 -9.843 25.983 1.00 90.81 107 THR A CA 1
ATOM 868 C C . THR A 1 107 ? -16.819 -8.950 27.086 1.00 90.81 107 THR A C 1
ATOM 870 O O . THR A 1 107 ? -17.794 -9.312 27.740 1.00 90.81 107 THR A O 1
ATOM 873 N N . GLY A 1 108 ? -16.287 -7.733 27.232 1.00 91.19 108 GLY A N 1
ATOM 874 C CA . GLY A 1 108 ? -16.771 -6.788 28.239 1.00 91.19 108 GLY A CA 1
ATOM 875 C C . GLY A 1 108 ? -18.202 -6.309 27.974 1.00 91.19 108 GLY A C 1
ATOM 876 O O . GLY A 1 108 ? -18.955 -6.045 28.912 1.00 91.19 108 GLY A O 1
ATOM 877 N N . GLN A 1 109 ? -18.606 -6.207 26.706 1.00 91.88 109 GLN A N 1
ATOM 878 C CA . GLN A 1 109 ? -19.976 -5.845 26.328 1.00 91.88 109 GLN A CA 1
ATOM 879 C C . GLN A 1 109 ? -20.956 -7.001 26.543 1.00 91.88 109 GLN A C 1
ATOM 881 O O . GLN A 1 109 ? -22.087 -6.771 26.977 1.00 91.88 109 GLN A O 1
ATOM 886 N N . LYS A 1 110 ? -20.514 -8.242 26.321 1.00 87.94 110 LYS A N 1
ATOM 887 C CA . LYS A 1 110 ? -21.282 -9.453 26.622 1.00 87.94 110 LYS A CA 1
ATOM 888 C C . LYS A 1 110 ? -21.594 -9.555 28.118 1.00 87.94 110 LYS A C 1
ATOM 890 O O . LYS A 1 110 ? -22.762 -9.687 28.474 1.00 87.94 110 LYS A O 1
ATOM 895 N N . ASP A 1 111 ? -20.601 -9.349 28.982 1.00 87.44 111 ASP A N 1
ATOM 896 C CA . ASP A 1 111 ? -20.785 -9.371 30.443 1.00 87.44 111 ASP A CA 1
ATOM 897 C C . ASP A 1 111 ? -21.747 -8.277 30.939 1.00 87.44 111 ASP A C 1
ATOM 899 O O . ASP A 1 111 ? -22.540 -8.479 31.864 1.00 87.44 111 ASP A O 1
ATOM 903 N N . LYS A 1 112 ? -21.694 -7.086 30.327 1.00 86.94 112 LYS A N 1
ATOM 904 C CA . LYS A 1 112 ? -22.612 -5.977 30.643 1.00 86.94 112 LYS A CA 1
ATOM 905 C C . LYS A 1 112 ? -24.036 -6.264 30.181 1.00 86.94 112 LYS A C 1
ATOM 907 O O . LYS A 1 112 ? -24.987 -5.896 30.867 1.00 86.94 112 LYS A O 1
ATOM 912 N N . CYS A 1 113 ? -24.185 -6.918 29.037 1.00 84.00 113 CYS A N 1
ATOM 913 C CA . CYS A 1 113 ? -25.479 -7.234 28.451 1.00 84.00 113 CYS A CA 1
ATOM 914 C C . CYS A 1 113 ? -26.298 -8.206 29.324 1.00 84.00 113 CYS A C 1
ATOM 916 O O . CYS A 1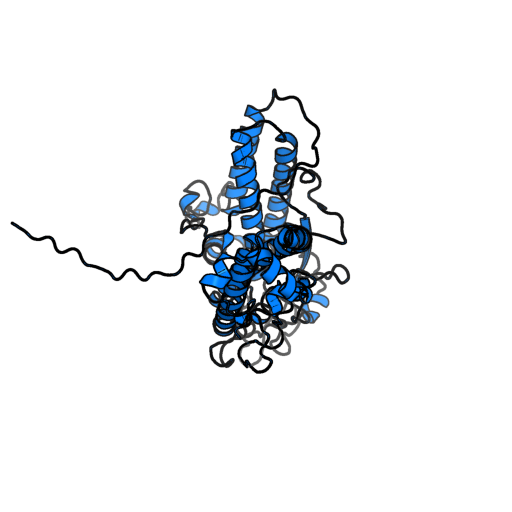 113 ? -27.512 -8.034 29.439 1.00 84.00 113 CYS A O 1
ATOM 918 N N . GLU A 1 114 ? -25.658 -9.114 30.073 1.00 79.69 114 GLU A N 1
ATOM 919 C CA . GLU A 1 114 ? -26.343 -9.966 31.065 1.00 79.69 114 GLU A CA 1
ATOM 920 C C . GLU A 1 114 ? -26.969 -9.178 32.235 1.00 79.69 114 GLU A C 1
ATOM 922 O O . GLU A 1 114 ? -27.862 -9.670 32.930 1.00 79.69 114 GLU A O 1
ATOM 927 N N . LYS A 1 115 ? -26.537 -7.930 32.446 1.00 82.19 115 LYS A N 1
ATOM 928 C CA . LYS A 1 115 ? -27.028 -7.030 33.501 1.00 82.19 115 LYS A CA 1
ATOM 929 C C . LYS A 1 115 ? -28.001 -5.963 32.974 1.00 82.19 115 LYS A C 1
ATOM 931 O O . LYS A 1 115 ? -28.386 -5.081 33.736 1.00 82.19 115 LYS A O 1
ATOM 936 N N . GLY A 1 116 ? -28.382 -6.031 31.695 1.00 79.50 116 GLY A N 1
ATOM 937 C CA . GLY A 1 116 ? -29.220 -5.040 31.011 1.00 79.50 116 GLY A CA 1
ATOM 938 C C . GLY A 1 116 ? -30.731 -5.170 31.257 1.00 79.50 116 GLY A C 1
ATOM 939 O O . GLY A 1 116 ? -31.176 -5.786 32.230 1.00 79.50 116 GLY A O 1
ATOM 940 N N . SER A 1 117 ? -31.527 -4.580 30.353 1.00 83.31 117 SER A N 1
ATOM 941 C CA . SER A 1 117 ? -32.988 -4.763 30.299 1.00 83.31 117 SER A CA 1
ATOM 942 C C . SER A 1 117 ? -33.362 -6.238 30.095 1.00 83.31 117 SER A C 1
ATOM 944 O O . SER A 1 117 ? -32.520 -7.058 29.731 1.00 83.31 117 SER A O 1
ATOM 946 N N . GLU A 1 118 ? -34.630 -6.600 30.314 1.00 83.94 118 GLU A N 1
ATOM 947 C CA . GLU A 1 118 ? -35.073 -7.987 30.106 1.00 83.94 118 GLU A CA 1
ATOM 948 C C . GLU A 1 118 ? -34.870 -8.442 28.649 1.00 83.94 118 GLU A C 1
ATOM 950 O O . GLU A 1 118 ? -34.343 -9.530 28.420 1.00 83.94 118 GLU A O 1
ATOM 955 N N . GLY A 1 119 ? -35.156 -7.568 27.674 1.00 81.44 119 GLY A N 1
ATOM 956 C CA . GLY A 1 119 ? -34.884 -7.824 26.255 1.00 81.44 119 GLY A CA 1
ATOM 957 C C . GLY A 1 119 ? -33.391 -7.997 25.950 1.00 81.44 119 GLY A C 1
ATOM 958 O O . GLY A 1 119 ? -32.999 -8.945 25.267 1.00 81.44 119 GLY A O 1
ATOM 959 N N . ALA A 1 120 ? -32.527 -7.165 26.543 1.00 83.50 120 ALA A N 1
ATOM 960 C CA . ALA A 1 120 ? -31.077 -7.308 26.416 1.00 83.50 120 ALA A CA 1
ATOM 961 C C . ALA A 1 120 ? -30.568 -8.637 26.999 1.00 83.50 120 ALA A C 1
ATOM 963 O O . ALA A 1 120 ? -29.739 -9.306 26.382 1.00 83.50 120 ALA A O 1
ATOM 964 N N . LYS A 1 121 ? -31.088 -9.056 28.159 1.00 86.00 121 LYS A N 1
ATOM 965 C CA . LYS A 1 121 ? -30.756 -10.346 28.783 1.00 86.00 121 LYS A CA 1
ATOM 966 C C . LYS A 1 121 ? -31.194 -11.523 27.924 1.00 86.00 121 LYS A C 1
ATOM 968 O O . LYS A 1 121 ? -30.459 -12.506 27.817 1.00 86.00 121 LYS A O 1
ATOM 973 N N . GLU A 1 122 ? -32.384 -11.446 27.335 1.00 86.06 122 GLU A N 1
ATOM 974 C CA . GLU A 1 122 ? -32.893 -12.472 26.429 1.00 86.06 122 GLU A CA 1
ATOM 975 C C . GLU A 1 122 ? -31.999 -12.603 25.195 1.00 86.06 122 GLU A C 1
ATOM 977 O O . GLU A 1 122 ? -31.537 -13.706 24.896 1.00 86.06 122 GLU A O 1
ATOM 982 N N . PHE A 1 123 ? -31.637 -11.481 24.567 1.00 86.31 123 PHE A N 1
ATOM 983 C CA . PHE A 1 123 ? -30.664 -11.470 23.478 1.00 86.31 123 PHE A CA 1
ATOM 984 C C . PHE A 1 123 ? -29.313 -12.056 23.915 1.00 86.31 123 PHE A C 1
ATOM 986 O O . PHE A 1 123 ? -28.768 -12.931 23.244 1.00 86.31 123 PHE A O 1
ATOM 993 N N . CYS A 1 124 ? -28.797 -11.670 25.082 1.00 85.81 124 CYS A N 1
ATOM 994 C CA . CYS A 1 124 ? -27.530 -12.179 25.605 1.00 85.81 124 CYS A CA 1
ATOM 995 C C . CYS A 1 124 ? -27.489 -13.702 25.776 1.00 85.81 124 CYS A C 1
ATOM 997 O O . CYS A 1 124 ? -26.466 -14.336 25.511 1.00 85.81 124 CYS A O 1
ATOM 999 N N . LYS A 1 125 ? -28.608 -14.323 26.167 1.00 85.44 125 LYS A N 1
ATOM 1000 C CA . LYS A 1 125 ? -28.705 -15.789 26.248 1.00 85.44 125 LYS A CA 1
ATOM 1001 C C . LYS A 1 125 ? -28.467 -16.446 24.885 1.00 85.44 125 LYS A C 1
ATOM 1003 O O . LYS A 1 125 ? -27.886 -17.529 24.841 1.00 85.44 125 LYS A O 1
ATOM 1008 N N . THR A 1 126 ? -28.849 -15.790 23.786 1.00 83.12 126 THR A N 1
ATOM 1009 C CA . THR A 1 126 ? -28.609 -16.282 22.416 1.00 83.12 126 THR A CA 1
ATOM 1010 C C . THR A 1 126 ? -27.128 -16.198 22.021 1.00 83.12 126 THR A C 1
ATOM 1012 O O . THR A 1 126 ? -26.608 -17.097 21.353 1.00 83.12 126 THR A O 1
ATOM 1015 N N . LEU A 1 127 ? -26.407 -15.201 22.553 1.00 83.88 127 LEU A N 1
ATOM 1016 C CA . LEU A 1 127 ? -24.964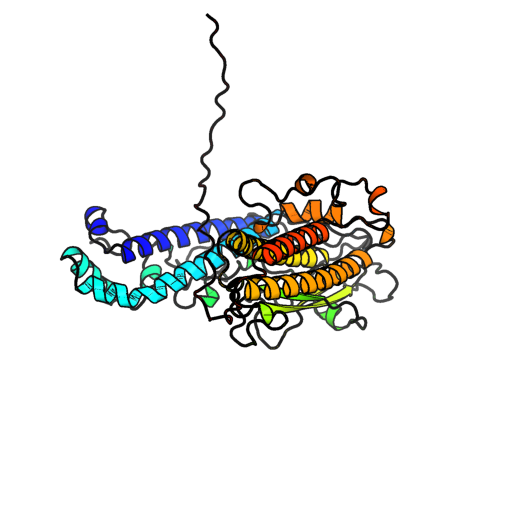 -15.023 22.368 1.00 83.88 127 LEU A CA 1
ATOM 1017 C C . LEU A 1 127 ? -24.110 -16.072 23.087 1.00 83.88 127 LEU A C 1
ATOM 1019 O O . LEU A 1 127 ? -22.901 -16.102 22.884 1.00 83.88 127 LEU A O 1
ATOM 1023 N N . LYS A 1 128 ? -24.672 -16.962 23.916 1.00 74.06 128 LYS A N 1
ATOM 1024 C CA . LYS A 1 128 ? -23.893 -18.060 24.529 1.00 74.06 128 LYS A CA 1
ATOM 1025 C C . LYS A 1 128 ? -23.182 -18.927 23.490 1.00 74.06 128 LYS A C 1
ATOM 1027 O O . LYS A 1 128 ? -22.122 -19.467 23.775 1.00 74.06 128 LYS A O 1
ATOM 1032 N N . THR A 1 129 ? -23.743 -19.009 22.287 1.00 77.81 129 THR A N 1
ATOM 1033 C CA . THR A 1 129 ? -23.160 -19.729 21.150 1.00 77.81 129 THR A CA 1
ATOM 1034 C C . THR A 1 129 ? -22.147 -18.902 20.346 1.00 77.81 129 THR A C 1
ATOM 1036 O O . THR A 1 129 ? -21.591 -19.428 19.389 1.00 77.81 129 THR A O 1
ATOM 1039 N N . CYS A 1 130 ? 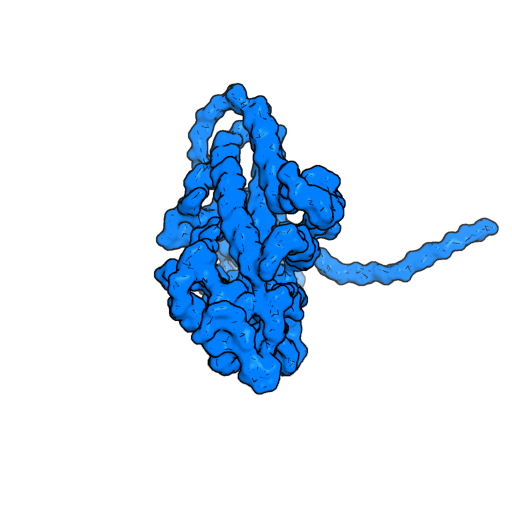-21.955 -17.616 20.663 1.00 85.50 130 CYS A N 1
ATOM 1040 C CA . CYS A 1 130 ? -20.945 -16.732 20.073 1.00 85.50 130 CYS A CA 1
ATOM 1041 C C . CYS A 1 130 ? -19.906 -16.404 21.148 1.00 85.50 130 CYS A C 1
ATOM 1043 O O . CYS A 1 130 ? -20.187 -15.648 22.084 1.00 85.50 130 CYS A O 1
ATOM 1045 N N . THR A 1 131 ? -18.731 -17.016 21.079 1.00 85.62 131 THR A N 1
ATOM 1046 C CA . THR A 1 131 ? -17.687 -16.801 22.085 1.00 85.62 131 THR A CA 1
ATOM 1047 C C . THR A 1 131 ? -17.018 -15.442 21.914 1.00 85.62 131 THR A C 1
ATOM 1049 O O . THR A 1 131 ? -16.721 -14.796 22.919 1.00 85.62 131 THR A O 1
ATOM 1052 N N . ASP A 1 132 ? -16.901 -14.961 20.676 1.00 90.44 132 ASP A N 1
ATOM 1053 C CA . ASP A 1 132 ? -16.326 -13.663 20.344 1.00 90.44 132 ASP A CA 1
ATOM 1054 C C . ASP A 1 132 ? -17.081 -12.935 19.207 1.00 90.44 132 ASP A C 1
ATOM 1056 O O . ASP A 1 132 ? -18.152 -13.351 18.747 1.00 90.44 132 ASP A O 1
ATOM 1060 N N . ALA A 1 133 ? -16.522 -11.802 18.769 1.00 91.94 133 ALA A N 1
ATOM 1061 C CA . ALA A 1 133 ? -17.066 -11.021 17.662 1.00 91.94 133 ALA A CA 1
ATOM 1062 C C . ALA A 1 133 ? -17.015 -11.766 16.320 1.00 91.94 133 ALA A C 1
ATOM 1064 O O . ALA A 1 133 ? -17.885 -11.537 15.484 1.00 91.94 133 ALA A O 1
ATOM 1065 N N . ALA A 1 134 ? -16.032 -12.646 16.107 1.00 91.56 134 ALA A N 1
ATOM 1066 C CA . ALA A 1 134 ? -15.923 -13.413 14.872 1.00 91.56 134 ALA A CA 1
ATOM 1067 C C . ALA A 1 134 ? -17.095 -14.392 14.745 1.00 91.56 134 ALA A C 1
ATOM 1069 O O . ALA A 1 134 ? -17.826 -14.333 13.756 1.00 91.56 134 ALA A O 1
ATOM 1070 N N . ASP A 1 135 ? -17.359 -15.174 15.796 1.00 90.00 135 ASP A N 1
ATOM 1071 C CA . ASP A 1 135 ? -18.488 -16.112 15.839 1.00 90.00 135 ASP A CA 1
ATOM 1072 C C . ASP A 1 135 ? -19.836 -15.412 15.611 1.00 90.00 135 ASP A C 1
ATOM 1074 O O . ASP A 1 135 ? -20.771 -15.977 15.035 1.00 90.00 135 ASP A O 1
ATOM 1078 N N . PHE A 1 136 ? -19.970 -14.180 16.114 1.00 91.50 136 PHE A N 1
ATOM 1079 C CA . PHE A 1 136 ? -21.170 -13.375 15.912 1.00 91.50 136 PHE A CA 1
ATOM 1080 C C . PHE A 1 136 ? -21.347 -12.984 14.442 1.00 91.50 136 PHE A C 1
ATOM 1082 O O . PHE A 1 136 ? -22.434 -13.152 13.889 1.00 91.50 136 PHE A O 1
ATOM 1089 N N . LEU A 1 137 ? -20.287 -12.479 13.810 1.00 91.19 137 LEU A N 1
ATOM 1090 C CA . LEU A 1 137 ? -20.323 -12.008 12.427 1.00 91.19 137 LEU A CA 1
ATOM 1091 C C . LEU A 1 137 ? -20.538 -13.149 11.431 1.00 91.19 137 LEU A C 1
ATOM 1093 O O . LEU A 1 137 ? -21.298 -12.983 10.482 1.00 91.19 137 LEU A O 1
ATOM 1097 N N . GLU A 1 138 ? -19.963 -14.327 11.673 1.00 87.38 138 GLU A N 1
ATOM 1098 C CA . GLU A 1 138 ? -20.157 -15.511 10.821 1.00 87.38 138 GLU A CA 1
ATOM 1099 C C . GLU A 1 138 ? -21.610 -16.011 10.795 1.00 87.38 138 GLU A C 1
ATOM 1101 O O . GLU A 1 138 ? -22.043 -16.673 9.848 1.00 87.38 138 GLU A O 1
ATOM 1106 N N . LYS A 1 139 ? -22.414 -15.660 11.805 1.00 86.25 139 LYS A N 1
ATOM 1107 C CA . LYS A 1 139 ? -23.848 -15.981 11.832 1.00 86.25 139 LYS A CA 1
ATOM 1108 C C . LYS A 1 139 ? -24.701 -15.026 11.003 1.00 86.25 139 LYS A C 1
ATOM 1110 O O . LYS A 1 139 ? -25.847 -15.374 10.695 1.00 86.25 139 LYS A O 1
ATOM 1115 N N . LEU A 1 140 ? -24.170 -13.870 10.608 1.00 86.50 140 LEU A N 1
ATOM 1116 C CA . LEU A 1 140 ? -24.887 -12.899 9.788 1.00 86.50 140 LEU A CA 1
ATOM 1117 C C . LEU A 1 140 ? -25.005 -13.405 8.351 1.00 86.50 140 LEU A C 1
ATOM 1119 O O . LEU A 1 140 ? -24.025 -13.791 7.727 1.00 86.50 140 LEU A O 1
ATOM 1123 N N . GLY A 1 141 ? -26.213 -13.371 7.800 1.00 81.19 141 GLY A N 1
ATOM 1124 C CA . GLY A 1 141 ? -26.554 -13.919 6.488 1.00 81.19 141 GLY A CA 1
ATOM 1125 C C . GLY A 1 141 ? -25.631 -13.462 5.359 1.00 81.19 141 GLY A C 1
ATOM 1126 O O . GLY A 1 141 ? -25.109 -14.328 4.664 1.00 81.19 141 GLY A O 1
ATOM 1127 N N . PRO A 1 142 ? -25.361 -12.152 5.187 1.00 80.81 142 PRO A N 1
ATOM 1128 C CA . PRO A 1 142 ? -24.445 -11.686 4.145 1.00 80.81 142 PRO A CA 1
ATOM 1129 C C . PRO A 1 142 ? -22.989 -12.103 4.352 1.00 80.81 142 PRO A C 1
ATOM 1131 O O . PRO A 1 142 ? -22.220 -12.066 3.401 1.00 80.81 142 PRO A O 1
ATOM 1134 N N . CYS A 1 143 ? -22.613 -12.456 5.580 1.00 81.81 143 CYS A N 1
ATOM 1135 C CA . CYS A 1 143 ? -21.274 -12.902 5.949 1.00 81.81 143 CYS A CA 1
ATOM 1136 C C . CYS A 1 143 ? -21.124 -14.424 5.925 1.00 81.81 143 CYS A C 1
ATOM 1138 O O . CYS A 1 143 ? -20.026 -14.933 6.134 1.00 81.81 143 CYS A O 1
ATOM 1140 N N . LYS A 1 144 ? -22.208 -15.168 5.681 1.00 74.88 144 LYS A N 1
ATOM 1141 C CA . LYS A 1 144 ? -22.119 -16.616 5.524 1.00 74.88 144 LYS A CA 1
ATOM 1142 C C . LYS A 1 144 ? -21.403 -16.923 4.221 1.00 74.88 144 LYS A C 1
ATOM 1144 O O . LYS A 1 144 ? -21.855 -16.544 3.141 1.00 74.88 144 LYS A O 1
ATOM 1149 N N . THR A 1 145 ? -20.308 -17.663 4.337 1.00 61.97 145 THR A N 1
ATOM 1150 C CA . THR A 1 145 ? -19.630 -18.310 3.219 1.00 61.97 145 THR A CA 1
ATOM 1151 C C . THR A 1 145 ? -20.558 -19.379 2.653 1.00 61.97 145 THR A C 1
ATOM 1153 O O . THR A 1 145 ? -20.560 -20.542 3.047 1.00 61.97 145 THR A O 1
ATOM 1156 N N . ASN A 1 146 ? -21.424 -18.986 1.726 1.00 50.31 146 ASN A N 1
ATOM 1157 C CA . ASN A 1 146 ? -22.108 -19.965 0.905 1.00 50.31 146 ASN A CA 1
ATOM 1158 C C . ASN A 1 146 ? -21.038 -20.569 -0.009 1.00 50.31 146 ASN A C 1
ATOM 1160 O O . ASN A 1 146 ? -20.639 -19.932 -0.979 1.00 50.31 146 ASN A O 1
ATOM 1164 N N . ASN A 1 147 ? -20.615 -21.804 0.269 1.00 42.28 147 ASN A N 1
ATOM 1165 C CA . ASN A 1 147 ? -19.691 -22.607 -0.556 1.00 42.28 147 ASN A CA 1
ATOM 1166 C C . ASN A 1 147 ? -20.146 -22.804 -2.029 1.00 42.28 147 ASN A C 1
ATOM 1168 O O . ASN A 1 147 ? -19.526 -23.564 -2.762 1.00 42.28 147 ASN A O 1
ATOM 1172 N N . ASN A 1 148 ? -21.228 -22.144 -2.457 1.00 37.41 148 ASN A N 1
ATOM 1173 C CA . ASN A 1 148 ? -21.900 -22.287 -3.746 1.00 37.41 148 ASN A CA 1
ATOM 1174 C C . ASN A 1 148 ? -21.914 -20.987 -4.574 1.00 37.41 148 ASN A C 1
ATOM 1176 O O . ASN A 1 148 ? -22.670 -20.901 -5.538 1.00 37.41 148 ASN A O 1
ATOM 1180 N N . VAL A 1 149 ? -21.164 -19.947 -4.194 1.00 43.00 149 VAL A N 1
ATOM 1181 C CA . VAL A 1 149 ? -21.112 -18.705 -4.979 1.00 43.00 149 VAL A CA 1
ATOM 1182 C C . VAL A 1 149 ? -19.834 -18.701 -5.811 1.00 43.00 149 VAL A C 1
ATOM 1184 O O . VAL A 1 149 ? -18.770 -18.354 -5.317 1.00 43.00 149 VAL A O 1
ATOM 1187 N N . GLU A 1 150 ? -19.964 -19.022 -7.098 1.00 43.19 150 GLU A N 1
ATOM 1188 C CA . GLU A 1 150 ? -18.924 -18.924 -8.144 1.00 43.19 150 GLU A CA 1
ATOM 1189 C C . GLU A 1 150 ? -18.331 -17.499 -8.327 1.00 43.19 150 GLU A C 1
ATOM 1191 O O . GLU A 1 150 ? -17.499 -17.259 -9.204 1.00 43.19 150 GLU A O 1
ATOM 1196 N N . GLU A 1 151 ? -18.770 -16.523 -7.524 1.00 47.12 151 GLU A N 1
ATOM 1197 C CA . GLU A 1 151 ? -18.361 -15.117 -7.602 1.00 47.12 151 GLU A CA 1
ATOM 1198 C C . GLU A 1 151 ? -17.203 -14.759 -6.663 1.00 47.12 151 GLU A C 1
ATOM 1200 O O . GLU A 1 151 ? -16.486 -13.806 -6.966 1.00 47.12 151 GLU A O 1
ATOM 1205 N N . ASP A 1 152 ? -16.988 -15.513 -5.579 1.00 45.56 152 ASP A N 1
ATOM 1206 C CA . ASP A 1 152 ? -15.754 -15.404 -4.802 1.00 45.56 152 ASP A CA 1
ATOM 1207 C C . ASP A 1 152 ? -14.721 -16.290 -5.497 1.00 45.56 152 ASP A C 1
ATOM 1209 O O . ASP A 1 152 ? -14.860 -17.512 -5.562 1.00 45.56 152 ASP A O 1
ATOM 1213 N N . ASN A 1 153 ? -13.677 -15.679 -6.056 1.00 50.09 153 ASN A N 1
ATOM 1214 C CA . ASN A 1 153 ? -12.482 -16.435 -6.404 1.00 50.09 153 ASN A CA 1
ATOM 1215 C C . ASN A 1 153 ? -12.064 -17.140 -5.106 1.00 50.09 153 ASN A C 1
ATOM 1217 O O . ASN A 1 153 ? -11.796 -16.438 -4.137 1.00 50.09 153 ASN A O 1
ATOM 1221 N N . GLY A 1 154 ? -12.084 -18.479 -5.044 1.00 53.06 154 GLY A N 1
ATOM 1222 C CA . GLY A 1 154 ? -12.001 -19.274 -3.799 1.00 53.06 154 GLY A CA 1
ATOM 1223 C C . GLY A 1 154 ? -10.791 -19.018 -2.878 1.00 53.06 154 GLY A C 1
ATOM 1224 O O . GLY A 1 154 ? -10.648 -19.670 -1.846 1.00 53.06 154 GLY A O 1
ATOM 1225 N N . GLU A 1 155 ? -9.938 -18.069 -3.247 1.00 60.91 155 GLU A N 1
ATOM 1226 C CA . GLU A 1 155 ? -8.758 -17.557 -2.566 1.00 60.91 155 GLU A CA 1
ATOM 1227 C C . GLU A 1 155 ? -9.075 -16.365 -1.633 1.00 60.91 155 GLU A C 1
ATOM 1229 O O . GLU A 1 155 ? -8.485 -16.273 -0.557 1.00 60.91 155 GLU A O 1
ATOM 1234 N N . ASP A 1 156 ? -10.078 -15.528 -1.941 1.00 67.19 156 ASP A N 1
ATOM 1235 C CA . ASP A 1 156 ? -10.492 -14.365 -1.129 1.00 67.19 156 ASP A CA 1
ATOM 1236 C C . ASP A 1 156 ? -11.445 -14.765 0.024 1.00 67.19 156 ASP A C 1
ATOM 1238 O O . ASP A 1 156 ? -12.517 -14.176 0.227 1.00 67.19 156 ASP A O 1
ATOM 1242 N N . LYS A 1 157 ? -11.057 -15.784 0.802 1.00 74.62 157 LYS A N 1
ATOM 1243 C CA . LYS A 1 157 ? -11.892 -16.401 1.845 1.00 74.62 157 LYS A CA 1
ATOM 1244 C C . LYS A 1 157 ? -12.252 -15.420 2.970 1.00 74.62 157 LYS A C 1
ATOM 1246 O O . LYS A 1 157 ? -11.389 -14.760 3.543 1.00 74.62 157 LYS A O 1
ATOM 1251 N N . LEU A 1 158 ? -13.534 -15.393 3.336 1.00 84.94 158 LEU A N 1
ATOM 1252 C CA . LEU A 1 158 ? -14.035 -14.683 4.511 1.00 84.94 158 LEU A CA 1
ATOM 1253 C C . LEU A 1 158 ? -14.008 -15.606 5.742 1.00 84.94 158 LEU A C 1
ATOM 1255 O O . LEU A 1 158 ? -14.688 -16.630 5.766 1.00 84.94 158 LEU A O 1
ATOM 1259 N N . ASP A 1 159 ? -13.201 -15.251 6.739 1.00 87.69 159 ASP A N 1
ATOM 1260 C CA . ASP A 1 159 ? -12.969 -16.006 7.978 1.00 87.69 159 ASP A CA 1
ATOM 1261 C C . ASP A 1 159 ? -12.598 -15.043 9.124 1.00 87.69 159 ASP A C 1
ATOM 1263 O O . ASP A 1 159 ? -11.437 -14.648 9.294 1.00 87.69 159 ASP A O 1
ATOM 1267 N N . PHE A 1 160 ? -13.582 -14.617 9.917 1.00 89.50 160 PHE A N 1
ATOM 1268 C CA . PHE A 1 160 ? -13.338 -13.629 10.974 1.00 89.50 160 PHE A CA 1
ATOM 1269 C C . PHE A 1 160 ? -12.502 -14.197 12.130 1.00 89.50 160 PHE A C 1
ATOM 1271 O O . PHE A 1 160 ? -11.897 -13.427 12.887 1.00 89.50 160 PHE A O 1
ATOM 1278 N N . THR A 1 161 ? -12.422 -15.528 12.260 1.00 88.25 161 THR A N 1
ATOM 1279 C CA . THR A 1 161 ? -11.524 -16.177 13.226 1.00 88.25 161 THR A CA 1
ATOM 1280 C C . THR A 1 161 ? -10.057 -15.981 12.847 1.00 88.25 161 THR A C 1
ATOM 1282 O O . THR A 1 161 ? -9.193 -15.962 13.729 1.00 88.25 161 THR A O 1
ATOM 1285 N N . ASN A 1 162 ? -9.780 -15.726 11.561 1.00 87.12 162 ASN A N 1
ATOM 1286 C CA . ASN A 1 162 ? -8.456 -15.428 11.031 1.00 87.12 162 ASN A CA 1
ATOM 1287 C C . ASN A 1 162 ? -8.382 -14.043 10.350 1.00 87.12 162 ASN A C 1
ATOM 1289 O O . ASN A 1 162 ? -8.396 -13.937 9.117 1.00 87.12 162 ASN A O 1
ATOM 1293 N N . PRO A 1 163 ? -8.242 -12.956 11.133 1.00 86.50 163 PRO A N 1
ATOM 1294 C CA . PRO A 1 163 ? -8.219 -11.593 10.599 1.00 86.50 163 PRO A CA 1
ATOM 1295 C C . PRO A 1 163 ? -7.077 -11.353 9.607 1.00 86.50 163 PRO A C 1
ATOM 1297 O O . PRO A 1 163 ? -7.247 -10.614 8.643 1.00 86.50 163 PRO A O 1
ATOM 1300 N N . GLU A 1 164 ? -5.938 -12.019 9.803 1.00 82.94 164 GLU A N 1
ATOM 1301 C CA . GLU A 1 164 ? -4.772 -11.908 8.919 1.00 82.94 164 GLU A CA 1
ATOM 1302 C C . GLU A 1 164 ? -4.994 -12.523 7.533 1.00 82.94 164 GLU A C 1
ATOM 1304 O O . GLU A 1 164 ? -4.232 -12.234 6.618 1.00 82.94 164 GLU A O 1
ATOM 1309 N N . LYS A 1 165 ? -6.030 -13.353 7.358 1.00 83.25 165 LYS A N 1
ATOM 1310 C CA . LYS A 1 165 ? -6.447 -13.880 6.048 1.00 83.25 165 LYS A CA 1
ATOM 1311 C C . LYS A 1 165 ? -7.663 -13.164 5.475 1.00 83.25 165 LYS A C 1
ATOM 1313 O O . LYS A 1 165 ? -7.810 -13.102 4.265 1.00 83.25 165 LYS A O 1
ATOM 1318 N N . THR A 1 166 ? -8.528 -12.628 6.330 1.00 85.94 166 THR A N 1
ATOM 1319 C CA . THR A 1 166 ? -9.759 -11.950 5.897 1.00 85.94 166 THR A CA 1
ATOM 1320 C C . THR A 1 166 ? -9.513 -10.532 5.412 1.00 85.94 166 THR A C 1
ATOM 1322 O O . THR A 1 166 ? -10.083 -10.106 4.404 1.00 85.94 166 THR A O 1
ATOM 1325 N N . PHE A 1 167 ? -8.677 -9.788 6.136 1.00 89.31 167 PHE A N 1
ATOM 1326 C CA . PHE A 1 167 ? -8.424 -8.378 5.872 1.00 89.31 167 PHE A CA 1
ATOM 1327 C C . PHE A 1 167 ? -7.121 -8.192 5.094 1.00 89.31 167 PHE A C 1
ATOM 1329 O O . PHE A 1 167 ? -6.191 -7.528 5.549 1.00 89.31 167 PHE A O 1
ATOM 1336 N N . VAL A 1 168 ? -7.058 -8.825 3.926 1.00 85.88 168 VAL A N 1
ATOM 1337 C CA . VAL A 1 168 ? -5.920 -8.772 3.001 1.00 85.88 168 VAL A CA 1
ATOM 1338 C C . VAL A 1 168 ? -6.310 -8.053 1.707 1.00 85.88 168 VAL A C 1
ATOM 1340 O O . VAL A 1 168 ? -7.505 -7.94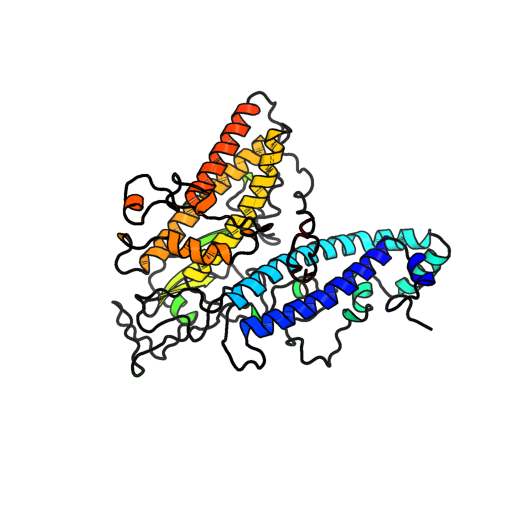0 1.404 1.00 85.88 168 VAL A O 1
ATOM 1343 N N . PRO A 1 169 ? -5.332 -7.548 0.931 1.00 86.62 169 PRO A N 1
ATOM 1344 C CA . PRO A 1 169 ? -5.577 -7.141 -0.449 1.00 86.62 169 PRO A CA 1
ATOM 1345 C C . PRO A 1 169 ? -6.247 -8.270 -1.244 1.00 86.62 169 PRO A C 1
ATOM 1347 O O . PRO A 1 169 ? -6.022 -9.441 -0.958 1.00 86.62 169 PRO A O 1
ATOM 1350 N N . ALA A 1 170 ? -7.072 -7.916 -2.229 1.00 89.44 170 ALA A N 1
ATOM 1351 C CA . ALA A 1 170 ? -7.760 -8.909 -3.049 1.00 89.44 170 ALA A CA 1
ATOM 1352 C C . ALA A 1 170 ? -6.755 -9.692 -3.901 1.00 89.44 170 ALA A C 1
ATOM 1354 O O . ALA A 1 170 ? -5.863 -9.079 -4.483 1.00 89.44 170 ALA A O 1
ATOM 1355 N N . THR A 1 171 ? -6.944 -10.998 -4.074 1.00 86.88 171 THR A N 1
ATOM 1356 C CA . THR A 1 171 ? -6.016 -11.834 -4.861 1.00 86.88 171 THR A CA 1
ATOM 1357 C C . THR A 1 171 ? -5.844 -11.347 -6.309 1.00 86.88 171 THR A C 1
ATOM 1359 O O . THR A 1 171 ? -4.757 -11.361 -6.881 1.00 86.88 171 THR A O 1
ATOM 1362 N N . ASN A 1 172 ? -6.900 -10.815 -6.932 1.00 87.50 172 ASN A N 1
ATOM 1363 C CA . ASN A 1 172 ? -6.789 -10.260 -8.290 1.00 87.50 172 ASN A CA 1
ATOM 1364 C C . ASN A 1 172 ? -5.884 -9.015 -8.387 1.00 87.50 172 ASN A C 1
ATOM 1366 O O . ASN A 1 172 ? -5.543 -8.609 -9.498 1.00 87.50 172 ASN A O 1
ATOM 1370 N N . CYS A 1 173 ? -5.508 -8.422 -7.253 1.00 90.56 173 CYS A N 1
ATOM 1371 C CA . CYS A 1 173 ? -4.596 -7.288 -7.155 1.00 90.56 173 CYS A CA 1
ATOM 1372 C C . CYS A 1 173 ? -3.124 -7.692 -7.039 1.00 90.56 173 CYS A C 1
ATOM 1374 O O . CYS A 1 173 ? -2.274 -6.811 -6.893 1.00 90.56 173 CYS A O 1
ATOM 1376 N N . ASP A 1 174 ? -2.810 -8.984 -7.098 1.00 87.31 174 ASP A N 1
ATOM 1377 C CA . ASP A 1 174 ? -1.431 -9.444 -7.015 1.00 87.31 174 ASP A CA 1
ATOM 1378 C C . ASP A 1 174 ? -0.547 -8.827 -8.116 1.00 87.31 174 ASP A C 1
ATOM 1380 O O . ASP A 1 174 ? -1.027 -8.507 -9.214 1.00 87.31 174 ASP A O 1
ATOM 1384 N N . PRO A 1 175 ? 0.757 -8.630 -7.841 1.00 89.38 175 PRO A N 1
ATOM 1385 C CA . PRO A 1 175 ? 1.722 -8.240 -8.862 1.00 89.38 175 PRO A CA 1
ATOM 1386 C C . PRO A 1 175 ? 1.813 -9.285 -9.976 1.00 89.38 175 PRO A C 1
ATOM 1388 O O . PRO A 1 175 ? 1.467 -10.451 -9.786 1.00 89.38 175 PRO A O 1
ATOM 1391 N N . CYS A 1 176 ? 2.360 -8.893 -11.125 1.00 89.75 176 CYS A N 1
ATOM 1392 C CA . CYS A 1 176 ? 2.683 -9.857 -12.170 1.00 89.75 176 CYS A CA 1
ATOM 1393 C C . CYS A 1 176 ? 3.763 -10.838 -11.674 1.00 89.75 176 CYS A C 1
ATOM 1395 O O . CYS A 1 176 ? 4.752 -10.431 -11.064 1.00 89.75 176 CYS A O 1
ATOM 1397 N N . SER A 1 177 ? 3.597 -12.131 -11.950 1.00 87.81 177 SER A N 1
ATOM 1398 C CA . SER A 1 177 ? 4.643 -13.150 -11.747 1.00 87.81 177 SER A CA 1
ATOM 1399 C C . SER A 1 177 ? 5.615 -13.221 -12.932 1.00 87.81 177 SER A C 1
ATOM 1401 O O . SER A 1 177 ? 6.783 -13.587 -12.788 1.00 87.81 177 SER A O 1
ATOM 1403 N N . GLU A 1 178 ? 5.140 -12.826 -14.112 1.00 89.25 178 GLU A N 1
ATOM 1404 C CA . GLU A 1 178 ? 5.918 -12.693 -15.335 1.00 89.25 178 GLU A CA 1
ATOM 1405 C C . GLU A 1 178 ? 5.396 -11.532 -16.188 1.00 89.25 178 GLU A C 1
ATOM 1407 O O . GLU A 1 178 ? 4.216 -11.181 -16.127 1.00 89.25 178 GLU A O 1
ATOM 1412 N N . PHE A 1 179 ? 6.271 -10.963 -17.018 1.00 89.12 179 PHE A N 1
ATOM 1413 C CA . PHE A 1 179 ? 5.884 -10.042 -18.083 1.00 89.12 179 PHE A CA 1
ATOM 1414 C C . PHE A 1 179 ? 6.156 -10.656 -19.445 1.00 89.12 179 PHE A C 1
ATOM 1416 O O . PHE A 1 179 ? 7.257 -11.156 -19.679 1.00 89.12 179 PHE A O 1
ATOM 1423 N N . LYS A 1 180 ? 5.213 -10.531 -20.381 1.00 87.69 180 LYS A N 1
ATOM 1424 C CA . LYS A 1 180 ? 5.485 -10.801 -21.798 1.00 87.69 180 LYS A CA 1
ATOM 1425 C C . LYS A 1 180 ? 6.028 -9.550 -22.476 1.00 87.69 180 LYS A C 1
ATOM 1427 O O . LYS A 1 180 ? 5.505 -8.450 -22.326 1.00 87.69 180 LYS A O 1
ATOM 1432 N N . VAL A 1 181 ? 7.102 -9.739 -23.228 1.00 83.88 181 VAL A N 1
ATOM 1433 C CA . VAL A 1 181 ? 7.748 -8.726 -24.055 1.00 83.88 181 VAL A CA 1
ATOM 1434 C C . VAL A 1 181 ? 7.213 -8.874 -25.470 1.00 83.88 181 VAL A C 1
ATOM 1436 O O . VAL A 1 181 ? 7.284 -9.954 -26.063 1.00 83.88 181 VAL A O 1
ATOM 1439 N N . LYS A 1 182 ? 6.699 -7.787 -26.048 1.00 76.38 182 LYS A N 1
ATOM 1440 C CA . LYS A 1 182 ? 6.318 -7.782 -27.464 1.00 76.38 182 LYS A CA 1
ATOM 1441 C C . LYS A 1 182 ? 7.585 -7.849 -28.312 1.00 76.38 182 LYS A C 1
ATOM 1443 O O . LYS A 1 182 ? 8.412 -6.954 -28.247 1.00 76.38 182 LYS A O 1
ATOM 1448 N N . CYS A 1 183 ? 7.754 -8.900 -29.109 1.00 70.19 183 CYS A N 1
ATOM 1449 C CA . CYS A 1 183 ? 8.954 -9.083 -29.928 1.00 70.19 183 CYS A CA 1
ATOM 1450 C C . CYS A 1 183 ? 8.619 -9.073 -31.418 1.00 70.19 183 CYS A C 1
ATOM 1452 O O . CYS A 1 183 ? 7.646 -9.694 -31.853 1.00 70.19 183 CYS A O 1
ATOM 1454 N N . LYS A 1 184 ? 9.457 -8.421 -32.228 1.00 67.31 184 LYS A N 1
ATOM 1455 C CA . LYS A 1 184 ? 9.291 -8.403 -33.684 1.00 67.31 184 LYS A CA 1
ATOM 1456 C C . LYS A 1 184 ? 9.732 -9.726 -34.281 1.00 67.31 184 LYS A C 1
ATOM 1458 O O . LYS A 1 184 ? 10.881 -10.125 -34.116 1.00 67.31 184 LYS A O 1
ATOM 1463 N N . ASN A 1 185 ? 8.843 -10.397 -35.011 1.00 60.59 185 ASN A N 1
ATOM 1464 C CA . ASN A 1 185 ? 9.141 -11.667 -35.686 1.00 60.59 185 ASN A CA 1
ATOM 1465 C C . ASN A 1 185 ? 9.739 -12.740 -34.745 1.00 60.59 185 ASN A C 1
ATOM 1467 O O . ASN A 1 185 ? 10.579 -13.531 -35.165 1.00 60.59 185 ASN A O 1
ATOM 1471 N N . GLY A 1 186 ? 9.357 -12.734 -33.461 1.00 58.88 186 GLY A N 1
ATOM 1472 C CA . GLY A 1 186 ? 9.887 -13.660 -32.449 1.00 58.88 186 GLY A CA 1
ATOM 1473 C C . GLY A 1 186 ? 11.314 -13.358 -31.971 1.00 58.88 186 GLY A C 1
ATOM 1474 O O . GLY A 1 186 ? 11.849 -14.108 -31.159 1.00 58.88 186 GLY A O 1
ATOM 1475 N N . VAL A 1 187 ? 11.932 -12.265 -32.434 1.00 60.12 187 VAL A N 1
ATOM 1476 C CA . VAL A 1 187 ? 13.271 -11.835 -32.020 1.00 60.12 187 VAL A CA 1
ATOM 1477 C C . VAL A 1 187 ? 13.156 -10.608 -31.126 1.00 60.12 187 VAL A C 1
ATOM 1479 O O . VAL A 1 187 ? 12.738 -9.532 -31.549 1.00 60.12 187 VAL A O 1
ATOM 1482 N N . CYS A 1 188 ? 13.552 -10.771 -29.871 1.00 64.25 188 CYS A N 1
ATOM 1483 C CA . CYS A 1 188 ? 13.592 -9.699 -28.890 1.00 64.25 188 CYS A CA 1
ATOM 1484 C C . CYS A 1 188 ? 15.018 -9.121 -28.853 1.00 64.25 188 CYS A C 1
ATOM 1486 O O . CYS A 1 188 ? 15.926 -9.721 -28.270 1.00 64.25 188 CYS A O 1
ATOM 1488 N N . THR A 1 189 ? 15.258 -7.982 -29.504 1.00 56.06 189 THR A N 1
ATOM 1489 C CA . THR A 1 189 ? 16.575 -7.325 -29.485 1.00 56.06 189 THR A CA 1
ATOM 1490 C C . THR A 1 189 ? 16.737 -6.494 -28.212 1.00 56.06 189 THR A C 1
ATOM 1492 O O . THR A 1 189 ? 16.394 -5.315 -28.183 1.00 56.06 189 THR A O 1
ATOM 1495 N N . GLY A 1 190 ? 17.263 -7.104 -27.148 1.00 48.72 190 GLY A N 1
ATOM 1496 C CA . GLY A 1 190 ? 17.686 -6.384 -25.945 1.00 48.72 190 GLY A CA 1
ATOM 1497 C C . GLY A 1 190 ? 18.965 -5.580 -26.209 1.00 48.72 190 GLY A C 1
ATOM 1498 O O . GLY A 1 190 ? 19.917 -6.086 -26.801 1.00 48.72 190 GLY A O 1
ATOM 1499 N N . GLY A 1 191 ? 18.994 -4.309 -25.810 1.00 44.41 191 GLY A N 1
ATOM 1500 C CA . GLY A 1 191 ? 20.176 -3.456 -25.961 1.00 44.41 191 GLY A CA 1
ATOM 1501 C C . GLY A 1 191 ? 21.395 -3.901 -25.130 1.00 44.41 191 GLY A C 1
ATOM 1502 O O . GLY A 1 191 ? 21.242 -4.475 -24.061 1.00 44.41 191 GLY A O 1
ATOM 1503 N N . VAL A 1 192 ? 22.587 -3.546 -25.640 1.00 38.41 192 VAL A N 1
ATOM 1504 C CA . VAL A 1 192 ? 23.987 -3.554 -25.120 1.00 38.41 192 VAL A CA 1
ATOM 1505 C C . VAL A 1 192 ? 24.533 -4.818 -24.432 1.00 38.41 192 VAL A C 1
ATOM 1507 O O . VAL A 1 192 ? 25.701 -5.140 -24.642 1.00 38.41 192 VAL A O 1
ATOM 1510 N N . THR A 1 193 ? 23.749 -5.599 -23.700 1.00 38.75 193 THR A N 1
ATOM 1511 C CA . THR A 1 193 ? 24.166 -6.928 -23.241 1.00 38.75 193 THR A CA 1
ATOM 1512 C C . THR A 1 193 ? 23.601 -7.978 -24.187 1.00 38.75 193 THR A C 1
ATOM 1514 O O . THR A 1 193 ? 22.393 -8.122 -24.335 1.00 38.75 193 THR A O 1
ATOM 1517 N N . LYS A 1 194 ? 24.494 -8.725 -24.847 1.00 40.34 194 LYS A N 1
ATOM 1518 C CA . LYS A 1 194 ? 24.205 -9.939 -25.632 1.00 40.34 194 LYS A CA 1
ATOM 1519 C C . LYS A 1 194 ? 23.634 -11.061 -24.740 1.00 40.34 194 LYS A C 1
ATOM 1521 O O . LYS A 1 194 ? 24.242 -12.116 -24.599 1.00 40.34 194 LYS A O 1
ATOM 1526 N N . GLY A 1 195 ? 22.497 -10.827 -24.101 1.00 48.22 195 GLY A N 1
ATOM 1527 C CA . GLY A 1 195 ? 21.668 -11.837 -23.465 1.00 48.22 195 GLY A CA 1
ATOM 1528 C C . GLY A 1 195 ? 20.344 -11.826 -24.200 1.00 48.22 195 GLY A C 1
ATOM 1529 O O . GLY A 1 195 ? 19.541 -10.918 -24.004 1.00 48.22 195 GLY A O 1
ATOM 1530 N N . ASN A 1 196 ? 20.148 -12.771 -25.117 1.00 50.53 196 ASN A N 1
ATOM 1531 C CA . ASN A 1 196 ? 18.884 -12.896 -25.828 1.00 50.53 196 ASN A CA 1
ATOM 1532 C C . ASN A 1 196 ? 17.737 -12.963 -24.806 1.00 50.53 196 ASN A C 1
ATOM 1534 O O . ASN A 1 196 ? 17.798 -13.778 -23.884 1.00 50.53 196 ASN A O 1
ATOM 1538 N N . CYS A 1 197 ? 16.674 -12.177 -25.004 1.00 63.25 197 CYS A N 1
ATOM 1539 C CA . CYS A 1 197 ? 15.386 -12.397 -24.340 1.00 63.25 197 CYS A CA 1
ATOM 1540 C C . CYS A 1 197 ? 14.745 -13.668 -24.943 1.00 63.25 197 CYS A C 1
ATOM 1542 O O . CYS A 1 197 ? 13.745 -13.611 -25.658 1.00 63.25 197 CYS A O 1
ATOM 1544 N N . ASN A 1 198 ? 15.414 -14.816 -24.791 1.00 55.62 198 ASN A N 1
ATOM 1545 C CA . ASN A 1 198 ? 15.004 -16.091 -25.368 1.00 55.62 198 ASN A CA 1
ATOM 1546 C C . ASN A 1 198 ? 13.671 -16.489 -24.721 1.00 55.62 198 ASN A C 1
ATOM 1548 O O . ASN A 1 198 ? 13.657 -16.926 -23.576 1.00 55.62 198 ASN A O 1
ATOM 1552 N N . GLY A 1 199 ? 12.568 -16.319 -25.451 1.00 62.41 199 GLY A N 1
ATOM 1553 C CA . GLY A 1 199 ? 11.221 -16.684 -24.999 1.00 62.41 199 GLY A CA 1
ATOM 1554 C C . GLY A 1 199 ? 10.251 -15.515 -24.827 1.00 62.41 199 GLY A C 1
ATOM 1555 O O . GLY A 1 199 ? 9.064 -15.764 -24.660 1.00 62.41 199 GLY A O 1
ATOM 1556 N N . GLY A 1 200 ? 10.710 -14.258 -24.920 1.00 76.62 200 GLY A N 1
ATOM 1557 C CA . GLY A 1 200 ? 9.819 -13.091 -24.843 1.00 76.62 200 GLY A CA 1
ATOM 1558 C C . GLY A 1 200 ? 9.113 -12.935 -23.493 1.00 76.62 200 GLY A C 1
ATOM 1559 O O . GLY A 1 200 ? 8.051 -12.327 -23.434 1.00 76.62 200 GLY A O 1
ATOM 1560 N N . THR A 1 201 ? 9.683 -13.481 -22.420 1.00 85.75 201 THR A N 1
ATOM 1561 C CA . THR A 1 201 ? 9.147 -13.410 -21.056 1.00 85.75 201 THR A CA 1
ATOM 1562 C C . THR A 1 201 ? 10.222 -12.936 -20.087 1.00 85.75 201 THR A C 1
ATOM 1564 O O . THR A 1 201 ? 11.377 -13.344 -20.207 1.00 85.75 201 THR A O 1
ATOM 1567 N N . ILE A 1 202 ? 9.842 -12.109 -19.117 1.00 86.88 202 ILE A N 1
ATOM 1568 C CA . ILE A 1 202 ? 10.682 -11.683 -17.995 1.00 86.88 202 ILE A CA 1
ATOM 1569 C C . ILE A 1 202 ? 10.085 -12.254 -16.717 1.00 86.88 202 ILE A C 1
ATOM 1571 O O . ILE A 1 202 ? 8.893 -12.094 -16.470 1.00 86.88 202 ILE A O 1
ATOM 1575 N N . THR A 1 203 ? 10.922 -12.886 -15.905 1.00 87.94 203 THR A N 1
ATOM 1576 C CA . THR A 1 203 ? 10.555 -13.509 -14.631 1.00 87.94 203 THR A CA 1
ATOM 1577 C C . THR A 1 203 ? 11.495 -13.055 -13.517 1.00 87.94 203 THR A C 1
ATOM 1579 O O . THR A 1 203 ? 12.562 -12.484 -13.759 1.00 87.94 203 THR A O 1
ATOM 1582 N N . GLU A 1 204 ? 11.152 -13.366 -12.269 1.00 85.56 204 GLU A N 1
ATOM 1583 C CA . GLU A 1 204 ? 12.018 -13.114 -11.112 1.00 85.56 204 GLU A CA 1
ATOM 1584 C C . GLU A 1 204 ? 13.436 -13.702 -11.273 1.00 85.56 204 GLU A C 1
ATOM 1586 O O . GLU A 1 204 ? 14.429 -13.068 -10.907 1.00 85.56 204 GLU A O 1
ATOM 1591 N N . LYS A 1 205 ? 13.550 -14.894 -11.875 1.00 84.12 205 LYS A N 1
ATOM 1592 C CA . LYS A 1 205 ? 14.828 -15.598 -12.083 1.00 84.12 205 LYS A CA 1
ATOM 1593 C C . LYS A 1 205 ? 15.787 -14.813 -12.975 1.00 84.12 205 LYS A C 1
ATOM 1595 O O . LYS A 1 205 ? 17.003 -14.954 -12.842 1.00 84.12 205 LYS A O 1
ATOM 1600 N N . ASP A 1 206 ? 15.257 -13.994 -13.878 1.00 83.62 206 ASP A N 1
ATOM 1601 C CA . ASP A 1 206 ? 16.065 -13.135 -14.741 1.00 83.62 206 ASP A CA 1
ATOM 1602 C C . ASP A 1 206 ? 16.676 -11.976 -13.944 1.00 83.62 206 ASP A C 1
ATOM 1604 O O . ASP A 1 206 ? 17.803 -11.568 -14.220 1.00 83.62 206 ASP A O 1
ATOM 1608 N N . ILE A 1 207 ? 15.982 -11.514 -12.896 1.00 82.06 207 ILE A N 1
ATOM 1609 C CA . ILE A 1 207 ? 16.460 -10.498 -11.947 1.00 82.06 207 ILE A CA 1
ATOM 1610 C C . ILE A 1 207 ? 17.507 -11.066 -10.987 1.00 82.06 207 ILE A C 1
ATOM 1612 O O . ILE A 1 207 ? 18.471 -10.391 -10.626 1.00 82.06 207 ILE A O 1
ATOM 1616 N N . GLU A 1 208 ? 17.380 -12.331 -10.592 1.00 80.44 208 GLU A N 1
ATOM 1617 C CA . GLU A 1 208 ? 18.365 -12.982 -9.721 1.00 80.44 208 GLU A CA 1
ATOM 1618 C C . GLU A 1 208 ? 19.738 -13.132 -10.360 1.00 80.44 208 GLU A C 1
ATOM 1620 O O . GLU A 1 208 ? 20.744 -12.889 -9.694 1.00 80.44 208 GLU A O 1
ATOM 1625 N N . LYS A 1 209 ? 19.762 -13.491 -11.646 1.00 77.69 209 LYS A N 1
ATOM 1626 C CA . LYS A 1 209 ? 20.979 -13.758 -12.424 1.00 77.69 209 LYS A CA 1
ATOM 1627 C C . LYS A 1 209 ? 21.725 -12.495 -12.856 1.00 77.69 209 LYS A C 1
ATOM 1629 O O . LYS A 1 209 ? 22.744 -12.594 -13.538 1.00 77.69 209 LYS A O 1
ATOM 1634 N N . MET A 1 210 ? 21.221 -11.314 -12.510 1.00 74.69 210 MET A N 1
ATOM 1635 C CA . MET A 1 210 ? 21.888 -10.064 -12.840 1.00 74.69 210 MET A CA 1
ATOM 1636 C C . MET A 1 210 ? 23.160 -9.874 -12.027 1.00 74.69 210 MET A C 1
ATOM 1638 O O . MET A 1 210 ? 23.155 -9.975 -10.802 1.00 74.69 210 MET A O 1
ATOM 1642 N N . ASN A 1 211 ? 24.223 -9.488 -12.729 1.00 58.31 211 ASN A N 1
ATOM 1643 C CA . ASN A 1 211 ? 25.488 -9.081 -12.119 1.00 58.31 211 ASN A CA 1
ATOM 1644 C C . ASN A 1 211 ? 25.501 -7.599 -11.696 1.00 58.31 211 ASN A C 1
ATOM 1646 O O . ASN A 1 211 ? 26.434 -7.173 -11.023 1.00 58.31 211 ASN A O 1
ATOM 1650 N N . ASP A 1 212 ? 24.497 -6.811 -12.096 1.00 61.22 212 ASP A N 1
ATOM 1651 C CA . ASP A 1 212 ? 24.360 -5.400 -11.722 1.00 61.22 212 ASP A CA 1
ATOM 1652 C C . ASP A 1 212 ? 23.417 -5.261 -10.517 1.00 61.22 212 ASP A C 1
ATOM 1654 O O . ASP A 1 212 ? 22.196 -5.223 -10.668 1.00 61.22 212 ASP A O 1
ATOM 1658 N N . LEU A 1 213 ? 24.000 -5.244 -9.315 1.00 57.44 213 LEU A N 1
ATOM 1659 C CA . LEU A 1 213 ? 23.294 -5.043 -8.040 1.00 57.44 213 LEU A CA 1
ATOM 1660 C C . LEU A 1 213 ? 23.350 -3.588 -7.549 1.00 57.44 213 LEU A C 1
ATOM 1662 O O . LEU A 1 213 ? 22.808 -3.279 -6.492 1.00 57.44 213 LEU A O 1
ATOM 1666 N N . ASN A 1 214 ? 23.969 -2.673 -8.302 1.00 60.75 214 ASN A N 1
ATOM 1667 C CA . ASN A 1 214 ? 24.164 -1.282 -7.871 1.00 60.75 214 ASN A CA 1
ATOM 1668 C C . ASN A 1 214 ? 22.893 -0.414 -7.993 1.00 60.75 214 ASN A C 1
ATOM 1670 O O . ASN A 1 214 ? 22.966 0.806 -7.852 1.00 60.75 214 ASN A O 1
ATOM 1674 N N . GLY A 1 215 ? 21.739 -1.029 -8.273 1.00 68.12 215 GLY A N 1
ATOM 1675 C CA . GLY A 1 215 ? 20.459 -0.361 -8.509 1.00 68.12 215 GLY A CA 1
ATOM 1676 C C . GLY A 1 215 ? 19.349 -0.723 -7.522 1.00 68.12 215 GLY A C 1
ATOM 1677 O O . GLY A 1 215 ? 18.190 -0.482 -7.853 1.00 68.12 215 GLY A O 1
ATOM 1678 N N . ASN A 1 216 ? 19.665 -1.330 -6.372 1.00 84.19 216 ASN A N 1
ATOM 1679 C CA . ASN A 1 216 ? 18.668 -1.644 -5.344 1.00 84.19 216 ASN A CA 1
ATOM 1680 C C . ASN A 1 216 ? 18.017 -0.370 -4.784 1.00 84.19 216 ASN A C 1
ATOM 1682 O O . ASN A 1 216 ? 18.650 0.683 -4.697 1.00 84.19 216 ASN A O 1
ATOM 1686 N N . ILE A 1 217 ? 16.738 -0.476 -4.427 1.00 88.81 217 ILE A N 1
ATOM 1687 C CA . ILE A 1 217 ? 15.939 0.616 -3.872 1.00 88.81 217 ILE A CA 1
ATOM 1688 C C . ILE A 1 217 ? 15.392 0.169 -2.525 1.00 88.81 217 ILE A C 1
ATOM 1690 O O . ILE A 1 217 ? 14.605 -0.773 -2.450 1.00 88.81 217 ILE A O 1
ATOM 1694 N N . ASP A 1 218 ? 15.749 0.909 -1.487 1.00 90.38 218 ASP A N 1
ATOM 1695 C CA . ASP A 1 218 ? 15.205 0.730 -0.150 1.00 90.38 218 ASP A CA 1
ATOM 1696 C C . ASP A 1 218 ? 14.162 1.819 0.102 1.00 90.38 218 ASP A C 1
ATOM 1698 O O . ASP A 1 218 ? 14.360 2.980 -0.264 1.00 90.38 218 ASP A O 1
ATOM 1702 N N . MET A 1 219 ? 13.030 1.448 0.697 1.00 90.38 219 MET A N 1
ATOM 1703 C CA . MET A 1 219 ? 11.991 2.401 1.082 1.00 90.38 219 MET A CA 1
ATOM 1704 C C . MET A 1 219 ? 11.437 2.092 2.466 1.00 90.38 219 MET A C 1
ATOM 1706 O O . MET A 1 219 ? 11.082 0.952 2.767 1.00 90.38 219 MET A O 1
ATOM 1710 N N . LEU A 1 220 ? 11.309 3.121 3.297 1.00 90.50 220 LEU A N 1
ATOM 1711 C CA . LEU A 1 220 ? 10.617 3.024 4.575 1.00 90.50 220 LEU A CA 1
ATOM 1712 C C . LEU A 1 220 ? 9.122 3.261 4.378 1.00 90.50 220 LEU A C 1
ATOM 1714 O O . LEU A 1 220 ? 8.717 4.260 3.785 1.00 90.50 220 LEU A O 1
ATOM 1718 N N . VAL A 1 221 ? 8.288 2.363 4.886 1.00 88.38 221 VAL A N 1
ATOM 1719 C CA . VAL A 1 221 ? 6.828 2.459 4.795 1.00 88.38 221 VAL A CA 1
ATOM 1720 C C . VAL A 1 221 ? 6.215 2.500 6.186 1.00 88.38 221 VAL A C 1
ATOM 1722 O O . VAL A 1 221 ? 6.663 1.783 7.082 1.00 88.38 221 VAL A O 1
ATOM 1725 N N . SER A 1 222 ? 5.180 3.320 6.379 1.00 86.06 222 SER A N 1
ATOM 1726 C CA . SER A 1 222 ? 4.375 3.275 7.600 1.00 86.06 222 SER A CA 1
ATOM 1727 C C . SER A 1 222 ? 3.495 2.028 7.605 1.00 86.06 222 SER A C 1
ATOM 1729 O O . SER A 1 222 ? 2.426 2.002 7.000 1.00 86.06 222 SER A O 1
ATOM 1731 N N . ASP A 1 223 ? 3.970 0.998 8.296 1.00 77.56 223 ASP A N 1
ATOM 1732 C CA . ASP A 1 223 ? 3.271 -0.264 8.528 1.00 77.56 223 ASP A CA 1
ATOM 1733 C C . ASP A 1 223 ? 3.747 -0.861 9.862 1.00 77.56 223 ASP A C 1
ATOM 1735 O O . ASP A 1 223 ? 4.843 -0.535 10.338 1.00 77.56 223 ASP A O 1
ATOM 1739 N N . ASP A 1 224 ? 2.936 -1.709 10.495 1.00 68.94 224 ASP A N 1
ATOM 1740 C CA . ASP A 1 224 ? 3.379 -2.389 11.713 1.00 68.94 224 ASP A CA 1
ATOM 1741 C C . ASP A 1 224 ? 4.444 -3.434 11.359 1.00 68.94 224 ASP A C 1
ATOM 1743 O O . ASP A 1 224 ? 4.328 -4.176 10.383 1.00 68.94 224 ASP A O 1
ATOM 1747 N N . ASN A 1 225 ? 5.493 -3.502 12.174 1.00 66.56 225 ASN A N 1
ATOM 1748 C CA . ASN A 1 225 ? 6.520 -4.528 12.066 1.00 66.56 225 ASN A CA 1
ATOM 1749 C C . ASN A 1 225 ? 6.485 -5.365 13.350 1.00 66.56 225 ASN A C 1
ATOM 1751 O O . ASN A 1 225 ? 7.191 -5.042 14.310 1.00 66.56 225 ASN A O 1
ATOM 1755 N N . PRO A 1 226 ? 5.611 -6.384 13.423 1.00 62.53 226 PRO A N 1
ATOM 1756 C CA . PRO A 1 226 ? 5.396 -7.133 14.654 1.00 62.53 226 PRO A CA 1
ATOM 1757 C C . PRO A 1 226 ? 6.611 -7.972 15.071 1.00 62.53 226 PRO A C 1
ATOM 1759 O O . PRO A 1 226 ? 6.772 -8.201 16.269 1.00 62.53 226 PRO A O 1
ATOM 1762 N N . ASN A 1 227 ? 7.471 -8.395 14.132 1.00 59.50 227 ASN A N 1
ATOM 1763 C CA . ASN A 1 227 ? 8.636 -9.239 14.434 1.00 59.50 227 ASN A CA 1
ATOM 1764 C C . ASN A 1 227 ? 9.987 -8.507 14.339 1.00 59.50 227 ASN A C 1
ATOM 1766 O O . ASN A 1 227 ? 11.025 -9.119 14.589 1.00 59.50 227 ASN A O 1
ATOM 1770 N N . GLY A 1 228 ? 9.995 -7.216 13.997 1.00 62.06 228 GLY A N 1
ATOM 1771 C CA . GLY A 1 228 ? 11.200 -6.394 13.894 1.00 62.06 228 GLY A CA 1
ATOM 1772 C C . GLY A 1 228 ? 11.212 -5.195 14.840 1.00 62.06 228 GLY A C 1
ATOM 1773 O O . GLY A 1 228 ? 10.297 -4.961 15.633 1.00 62.06 228 GLY A O 1
ATOM 1774 N N . ASN A 1 229 ? 12.276 -4.396 14.747 1.00 70.50 229 ASN A N 1
ATOM 1775 C CA . ASN A 1 229 ? 12.358 -3.138 15.478 1.00 70.50 229 ASN A CA 1
ATOM 1776 C C . ASN A 1 229 ? 11.343 -2.151 14.894 1.00 70.50 229 ASN A C 1
ATOM 1778 O O . ASN A 1 229 ? 11.549 -1.596 13.814 1.00 70.50 229 ASN A O 1
ATOM 1782 N N . LYS A 1 230 ? 10.251 -1.907 15.627 1.00 74.38 230 LYS A N 1
ATOM 1783 C CA . LYS A 1 230 ? 9.328 -0.812 15.316 1.00 74.38 230 LYS A CA 1
ATOM 1784 C C . LYS A 1 230 ? 10.156 0.478 15.254 1.00 74.38 230 LYS A C 1
ATOM 1786 O O . LYS A 1 230 ? 10.802 0.810 16.245 1.00 74.38 230 LYS A O 1
ATOM 1791 N N . PHE A 1 231 ? 10.123 1.179 14.117 1.00 83.81 231 PHE A N 1
ATOM 1792 C CA . PHE A 1 231 ? 10.834 2.445 13.849 1.00 83.81 231 PHE A CA 1
ATOM 1793 C C . PHE A 1 231 ? 12.302 2.357 13.405 1.00 83.81 231 PHE A C 1
ATOM 1795 O O . PHE A 1 231 ? 13.017 3.359 13.490 1.00 83.81 231 PHE A O 1
ATOM 1802 N N . ASP A 1 232 ? 12.761 1.218 12.877 1.00 80.75 232 ASP A N 1
ATOM 1803 C CA . ASP A 1 232 ? 14.085 1.191 12.246 1.00 80.75 232 ASP A CA 1
ATOM 1804 C C . ASP A 1 232 ? 14.190 2.188 11.074 1.00 80.75 232 ASP A C 1
ATOM 1806 O O . ASP A 1 232 ? 13.240 2.378 10.315 1.00 80.75 232 ASP A O 1
ATOM 1810 N N . GLY A 1 233 ? 15.306 2.917 10.999 1.00 82.25 233 GLY A N 1
ATOM 1811 C CA . GLY A 1 233 ? 15.489 4.056 10.084 1.00 82.25 233 GLY A CA 1
ATOM 1812 C C . GLY A 1 233 ? 14.759 5.362 10.459 1.00 82.25 233 GLY A C 1
ATOM 1813 O O . GLY A 1 233 ? 15.117 6.414 9.932 1.00 82.25 233 GLY A O 1
ATOM 1814 N N . LEU A 1 234 ? 13.803 5.344 11.402 1.00 88.88 234 LEU A N 1
ATOM 1815 C CA . LEU A 1 234 ? 13.028 6.515 11.865 1.00 88.88 234 LEU A CA 1
ATOM 1816 C C . LEU A 1 234 ? 12.847 6.546 13.392 1.00 88.88 234 LEU A C 1
ATOM 1818 O O . LEU A 1 234 ? 11.756 6.777 13.912 1.00 88.88 234 LEU A O 1
ATOM 1822 N N . GLN A 1 235 ? 13.934 6.323 14.130 1.00 88.94 235 GLN A N 1
ATOM 1823 C CA . GLN A 1 235 ? 13.915 6.214 15.594 1.00 88.94 235 GLN A CA 1
ATOM 1824 C C . GLN A 1 235 ? 13.330 7.449 16.300 1.00 88.94 235 GLN A C 1
ATOM 1826 O O . GLN A 1 235 ? 12.646 7.299 17.313 1.00 88.94 235 GLN A O 1
ATOM 1831 N N . ALA A 1 236 ? 13.522 8.658 15.756 1.00 88.00 236 ALA A N 1
ATOM 1832 C CA . ALA A 1 236 ? 12.952 9.885 16.320 1.00 88.00 236 ALA A CA 1
ATOM 1833 C C . ALA A 1 236 ? 11.413 9.929 16.252 1.00 88.00 236 ALA A C 1
ATOM 1835 O O . ALA A 1 236 ? 10.782 10.717 16.951 1.00 88.00 236 ALA A O 1
ATOM 1836 N N . CYS A 1 237 ? 10.792 9.062 15.448 1.00 88.06 237 CYS A N 1
ATOM 1837 C CA . CYS A 1 237 ? 9.340 8.916 15.373 1.00 88.06 237 CYS A CA 1
ATOM 1838 C C . CYS A 1 237 ? 8.733 8.090 16.504 1.00 88.06 237 CYS A C 1
ATOM 1840 O O . CYS A 1 237 ? 7.508 8.090 16.672 1.00 88.06 237 CYS A O 1
ATOM 1842 N N . ARG A 1 238 ? 9.562 7.430 17.317 1.00 86.50 238 ARG A N 1
ATOM 1843 C CA . ARG A 1 238 ? 9.098 6.714 18.501 1.00 86.50 238 ARG A CA 1
ATOM 1844 C C . ARG A 1 238 ? 8.475 7.696 19.494 1.00 86.50 238 ARG A C 1
ATOM 1846 O O . ARG A 1 238 ? 9.096 8.678 19.885 1.00 86.50 238 ARG A O 1
ATOM 1853 N N . GLY A 1 239 ? 7.227 7.449 19.884 1.00 79.69 239 GLY A N 1
ATOM 1854 C CA . GLY A 1 239 ? 6.496 8.326 20.806 1.00 79.69 239 GLY A CA 1
ATOM 1855 C C . GLY A 1 239 ? 5.997 9.644 20.192 1.00 79.69 239 GLY A C 1
ATOM 1856 O O . GLY A 1 239 ? 5.279 10.380 20.859 1.00 79.69 239 GLY A O 1
ATOM 1857 N N . ALA A 1 240 ? 6.281 9.932 18.913 1.00 84.12 240 ALA A N 1
ATOM 1858 C CA . ALA A 1 240 ? 5.715 11.098 18.219 1.00 84.12 240 ALA A CA 1
ATOM 1859 C C . ALA A 1 240 ? 4.215 10.923 17.898 1.00 84.12 240 ALA A C 1
ATOM 1861 O O . ALA A 1 240 ? 3.512 11.881 17.567 1.00 84.12 240 ALA A O 1
ATOM 1862 N N . GLY A 1 241 ? 3.717 9.682 17.956 1.00 83.56 241 GLY A N 1
ATOM 1863 C CA . GLY A 1 241 ? 2.320 9.340 17.687 1.00 83.56 241 GLY A CA 1
ATOM 1864 C C . GLY A 1 241 ? 1.872 9.645 16.253 1.00 83.56 241 GLY A C 1
ATOM 1865 O O . GLY A 1 241 ? 0.673 9.815 16.033 1.00 83.56 241 GLY A O 1
ATOM 1866 N N . ILE A 1 242 ? 2.812 9.776 15.306 1.00 86.94 242 ILE A N 1
ATOM 1867 C CA . ILE A 1 242 ? 2.551 9.985 13.869 1.00 86.94 242 ILE A CA 1
ATOM 1868 C C . ILE A 1 242 ? 2.315 8.640 13.175 1.00 86.94 242 ILE A C 1
ATOM 1870 O O . ILE A 1 242 ? 1.338 8.486 12.446 1.00 86.94 242 ILE A O 1
ATOM 1874 N N . PHE A 1 243 ? 3.190 7.669 13.435 1.00 88.75 243 PHE A N 1
ATOM 1875 C CA . PHE A 1 243 ? 3.134 6.327 12.862 1.00 88.75 243 PHE A CA 1
ATOM 1876 C C . PHE A 1 243 ? 2.968 5.286 13.972 1.00 88.75 243 PHE A C 1
ATOM 1878 O O . PHE A 1 243 ? 3.379 5.513 15.109 1.00 88.75 243 PHE A O 1
ATOM 1885 N N . THR A 1 244 ? 2.366 4.144 13.646 1.00 83.38 244 THR A N 1
ATOM 1886 C CA . THR A 1 244 ? 2.270 2.968 14.533 1.00 83.38 244 THR A CA 1
ATOM 1887 C C . THR A 1 244 ? 3.519 2.089 14.467 1.00 83.38 244 THR A C 1
ATOM 1889 O O . THR A 1 244 ? 3.867 1.423 15.440 1.00 83.38 244 THR A O 1
ATOM 1892 N N . GLY A 1 245 ? 4.198 2.121 13.325 1.00 87.12 245 GLY A N 1
ATOM 1893 C CA . GLY A 1 245 ? 5.413 1.390 13.024 1.00 87.12 245 GLY A CA 1
ATOM 1894 C C . GLY A 1 245 ? 5.986 1.858 11.691 1.00 87.12 245 GLY A C 1
ATOM 1895 O O . GLY A 1 245 ? 5.339 2.603 10.945 1.00 87.12 245 GLY A O 1
ATOM 1896 N N . ILE A 1 246 ? 7.222 1.437 11.436 1.00 87.19 246 ILE A N 1
ATOM 1897 C CA . ILE A 1 246 ? 7.921 1.640 10.171 1.00 87.19 246 ILE A CA 1
ATOM 1898 C C . ILE A 1 246 ? 8.538 0.309 9.773 1.00 87.19 246 ILE A C 1
ATOM 1900 O O . ILE A 1 246 ? 9.151 -0.372 10.602 1.00 87.19 246 ILE A O 1
ATOM 1904 N N . LYS A 1 247 ? 8.365 -0.040 8.503 1.00 85.69 247 LYS A N 1
ATOM 1905 C CA . LYS A 1 247 ? 8.916 -1.233 7.878 1.00 85.69 247 LYS A CA 1
ATOM 1906 C C . LYS A 1 247 ? 9.824 -0.825 6.728 1.00 85.69 247 LYS A C 1
ATOM 1908 O O . LYS A 1 247 ? 9.478 0.045 5.934 1.00 85.69 247 LYS A O 1
ATOM 1913 N N . GLU A 1 248 ? 10.971 -1.476 6.627 1.00 85.94 248 GLU A N 1
ATOM 1914 C CA . GLU A 1 248 ? 11.855 -1.349 5.476 1.00 85.94 248 GLU A CA 1
ATOM 1915 C C . GLU A 1 248 ? 11.421 -2.341 4.390 1.00 85.94 248 GLU A C 1
ATOM 1917 O O . GLU A 1 248 ? 11.324 -3.544 4.630 1.00 85.94 248 GLU A O 1
ATOM 1922 N N . ASN A 1 249 ? 11.149 -1.833 3.191 1.00 86.56 249 ASN A N 1
ATOM 1923 C CA . ASN A 1 249 ? 10.883 -2.634 2.005 1.00 86.56 249 ASN A CA 1
ATOM 1924 C C . ASN A 1 249 ? 12.058 -2.475 1.036 1.00 86.56 249 ASN A C 1
ATOM 1926 O O . ASN A 1 249 ? 12.244 -1.407 0.451 1.00 86.56 249 ASN A O 1
ATOM 1930 N N . LYS A 1 250 ? 12.822 -3.550 0.847 1.00 88.38 250 LYS A N 1
ATOM 1931 C CA . LYS A 1 250 ? 13.968 -3.588 -0.066 1.00 88.38 250 LYS A CA 1
ATOM 1932 C C . LYS A 1 250 ? 13.567 -4.143 -1.420 1.00 88.38 250 LYS A C 1
ATOM 1934 O O . LYS A 1 250 ? 12.838 -5.134 -1.505 1.00 88.38 250 LYS A O 1
ATOM 1939 N N . TRP A 1 251 ? 14.057 -3.516 -2.479 1.00 90.00 251 TRP A N 1
ATOM 1940 C CA . TRP A 1 251 ? 13.775 -3.889 -3.857 1.00 90.00 251 TRP A CA 1
ATOM 1941 C C . TRP A 1 251 ? 15.065 -4.111 -4.623 1.00 90.00 251 TRP A C 1
ATOM 1943 O O . TRP A 1 251 ? 15.881 -3.204 -4.785 1.00 90.00 251 TRP A O 1
ATOM 1953 N N . LYS A 1 252 ? 15.206 -5.313 -5.177 1.00 89.50 252 LYS A N 1
ATOM 1954 C CA . LYS A 1 252 ? 16.270 -5.627 -6.121 1.00 89.50 252 LYS A CA 1
ATOM 1955 C C . LYS A 1 252 ? 15.806 -5.241 -7.519 1.00 89.50 252 LYS A C 1
ATOM 1957 O O . LYS A 1 252 ? 14.886 -5.856 -8.059 1.00 89.50 252 LYS A O 1
ATOM 1962 N N . CYS A 1 253 ? 16.430 -4.214 -8.089 1.00 87.62 253 CYS A N 1
ATOM 1963 C CA . CYS A 1 253 ? 16.038 -3.638 -9.372 1.00 87.62 253 CYS A CA 1
ATOM 1964 C C . CYS A 1 253 ? 17.154 -3.723 -10.403 1.00 87.62 253 CYS A C 1
ATOM 1966 O O . CYS A 1 253 ? 18.334 -3.551 -10.107 1.00 87.62 253 CYS A O 1
ATOM 1968 N N . GLY A 1 254 ? 16.775 -3.878 -11.663 1.00 84.62 254 GLY A N 1
ATOM 1969 C CA . GLY A 1 254 ? 17.671 -4.417 -12.666 1.00 84.62 254 GLY A CA 1
ATOM 1970 C C . GLY A 1 254 ? 17.211 -4.213 -14.098 1.00 84.62 254 GLY A C 1
ATOM 1971 O O . GLY A 1 254 ? 16.013 -4.104 -14.348 1.00 84.62 254 GLY A O 1
ATOM 1972 N N . LYS A 1 255 ? 18.150 -4.212 -15.051 1.00 83.56 255 LYS A N 1
ATOM 1973 C CA . LYS A 1 255 ? 17.815 -4.138 -16.477 1.00 83.56 255 LYS A CA 1
ATOM 1974 C C . LYS A 1 255 ? 17.700 -5.539 -17.083 1.00 83.56 255 LYS A C 1
ATOM 1976 O O . LYS A 1 255 ? 18.716 -6.200 -17.283 1.00 83.56 255 LYS A O 1
ATOM 1981 N N . VAL A 1 256 ? 16.481 -5.976 -17.412 1.00 81.44 256 VAL A N 1
ATOM 1982 C CA . VAL A 1 256 ? 16.207 -7.220 -18.165 1.00 81.44 256 VAL A CA 1
ATOM 1983 C C . VAL A 1 256 ? 15.644 -6.865 -19.526 1.00 81.44 256 VAL A C 1
ATOM 1985 O O . VAL A 1 256 ? 14.695 -6.096 -19.622 1.00 81.44 256 VAL A O 1
ATOM 1988 N N . CYS A 1 257 ? 16.222 -7.418 -20.593 1.00 78.31 257 CYS A N 1
ATOM 1989 C CA . CYS A 1 257 ? 15.738 -7.226 -21.965 1.00 78.31 257 CYS A CA 1
ATOM 1990 C C . CYS A 1 257 ? 15.555 -5.755 -22.385 1.00 78.31 257 CYS A C 1
ATOM 1992 O O . CYS A 1 257 ? 14.783 -5.452 -23.287 1.00 78.31 257 CYS A O 1
ATOM 1994 N N . GLY A 1 258 ? 16.289 -4.834 -21.755 1.00 79.00 258 GLY A N 1
ATOM 1995 C CA . GLY A 1 258 ? 16.175 -3.398 -22.000 1.00 79.00 258 GLY A CA 1
ATOM 1996 C C . GLY A 1 258 ? 15.251 -2.637 -21.042 1.00 79.00 258 GLY A C 1
ATOM 1997 O O . GLY A 1 258 ? 15.352 -1.414 -21.017 1.00 79.00 258 GLY A O 1
ATOM 1998 N N . TYR A 1 259 ? 14.446 -3.314 -20.219 1.00 83.38 259 TYR A N 1
ATOM 1999 C CA . TYR A 1 259 ? 13.521 -2.698 -19.260 1.00 83.38 259 TYR A CA 1
ATOM 2000 C C . TYR A 1 259 ? 14.077 -2.717 -17.840 1.00 83.38 259 TYR A C 1
ATOM 2002 O O . TYR A 1 259 ? 14.703 -3.694 -17.428 1.00 83.38 259 TYR A O 1
ATOM 2010 N N . ASN A 1 260 ? 13.790 -1.663 -17.077 1.00 86.62 260 ASN A N 1
ATOM 2011 C CA . ASN A 1 260 ? 14.089 -1.606 -15.650 1.00 86.62 260 ASN A CA 1
ATOM 2012 C C . ASN A 1 260 ? 12.938 -2.249 -14.865 1.00 86.62 260 ASN A C 1
ATOM 2014 O O . ASN A 1 260 ? 11.846 -1.686 -14.764 1.00 86.62 260 ASN A O 1
ATOM 2018 N N . VAL A 1 261 ? 13.200 -3.433 -14.319 1.00 88.31 261 VAL A N 1
ATOM 2019 C CA . VAL A 1 261 ? 12.258 -4.238 -13.534 1.00 88.31 261 VAL A CA 1
ATOM 2020 C C . VAL A 1 261 ? 12.804 -4.467 -12.130 1.00 88.31 261 VAL A C 1
ATOM 2022 O O . VAL A 1 261 ? 14.013 -4.411 -11.902 1.00 88.31 261 VAL A O 1
ATOM 2025 N N . CYS A 1 262 ? 11.911 -4.709 -11.184 1.00 90.19 262 CYS A N 1
ATOM 2026 C CA . CYS A 1 262 ? 12.208 -4.839 -9.770 1.00 90.19 262 CYS A CA 1
ATOM 2027 C C . CYS A 1 262 ? 11.488 -6.044 -9.177 1.00 90.19 262 CYS A C 1
ATOM 2029 O O . CYS A 1 262 ? 10.379 -6.383 -9.587 1.00 90.19 262 CYS A O 1
ATOM 2031 N N . LYS A 1 263 ? 12.101 -6.643 -8.160 1.00 89.06 263 LYS A N 1
ATOM 2032 C CA . LYS A 1 263 ? 11.476 -7.639 -7.293 1.00 89.06 263 LYS A CA 1
ATOM 2033 C C . LYS A 1 263 ? 11.703 -7.279 -5.824 1.00 89.06 263 LYS A C 1
ATOM 2035 O O . LYS A 1 263 ? 12.726 -6.654 -5.526 1.00 89.06 263 LYS A O 1
ATOM 2040 N N . PRO A 1 264 ? 10.807 -7.661 -4.905 1.00 87.25 264 PRO A N 1
ATOM 2041 C CA . PRO A 1 264 ? 11.073 -7.485 -3.487 1.00 87.25 264 PRO A CA 1
ATOM 2042 C C . PRO A 1 264 ? 12.232 -8.397 -3.066 1.00 87.25 264 PRO A C 1
ATOM 2044 O O . PRO A 1 264 ? 12.329 -9.549 -3.492 1.00 87.25 264 PRO A O 1
ATOM 2047 N N . GLU A 1 265 ? 13.128 -7.885 -2.232 1.00 80.88 265 GLU A N 1
ATOM 2048 C CA . GLU A 1 265 ? 14.137 -8.699 -1.566 1.00 80.88 265 GLU A CA 1
ATOM 2049 C C . GLU A 1 265 ? 13.479 -9.346 -0.344 1.00 80.88 265 GLU A C 1
ATOM 2051 O O . GLU A 1 265 ? 12.986 -8.661 0.552 1.00 80.88 265 GLU A O 1
ATOM 2056 N N . ASN A 1 266 ? 13.390 -10.679 -0.336 1.00 63.47 266 ASN A N 1
ATOM 2057 C CA . ASN A 1 266 ? 12.786 -11.404 0.777 1.00 63.47 266 ASN A CA 1
ATOM 2058 C C . ASN A 1 266 ? 13.641 -11.198 2.038 1.00 63.47 266 ASN A C 1
ATOM 2060 O O . ASN A 1 266 ? 14.649 -11.881 2.216 1.00 63.47 266 ASN A O 1
ATOM 2064 N N . SER A 1 267 ? 13.223 -10.330 2.958 1.00 40.81 267 SER A N 1
ATOM 2065 C CA . SER A 1 267 ? 13.676 -10.406 4.345 1.00 40.81 267 SER A CA 1
ATOM 2066 C C . SER A 1 267 ? 12.971 -11.595 5.003 1.00 40.81 267 SER A C 1
ATOM 2068 O O . SER A 1 267 ? 11.843 -11.491 5.469 1.00 40.81 267 SER A O 1
ATOM 2070 N N . ASN A 1 268 ? 13.612 -12.767 4.958 1.00 29.83 268 ASN A N 1
ATOM 2071 C CA . ASN A 1 268 ? 13.324 -13.942 5.791 1.00 29.83 268 ASN A CA 1
ATOM 2072 C C . ASN A 1 268 ? 11.843 -14.168 6.153 1.00 29.83 268 ASN A C 1
ATOM 2074 O O . ASN A 1 268 ? 11.440 -13.968 7.294 1.00 29.83 268 ASN A O 1
ATOM 2078 N N . GLY A 1 269 ? 11.034 -14.631 5.198 1.00 35.31 269 GLY A N 1
ATOM 2079 C CA . GLY A 1 269 ? 9.718 -15.207 5.501 1.00 35.31 269 GLY A CA 1
ATOM 2080 C C . GLY A 1 269 ? 8.652 -14.239 6.029 1.00 35.31 269 GLY A C 1
ATOM 2081 O O . GLY A 1 269 ? 7.537 -14.686 6.291 1.00 35.31 269 GLY A O 1
ATOM 2082 N N . GLU A 1 270 ? 8.929 -12.939 6.136 1.00 34.03 270 GLU A N 1
ATOM 2083 C CA . GLU A 1 270 ? 7.891 -11.954 6.407 1.00 34.03 270 GLU A CA 1
ATOM 2084 C C . GLU A 1 270 ? 7.208 -11.533 5.115 1.00 34.03 270 GLU A C 1
ATOM 2086 O O . GLU A 1 270 ? 7.822 -11.043 4.167 1.00 34.03 270 GLU A O 1
ATOM 2091 N N . ASN A 1 271 ? 5.892 -11.711 5.091 1.00 36.19 271 ASN A N 1
ATOM 2092 C CA . ASN A 1 271 ? 5.044 -11.228 4.020 1.00 36.19 271 ASN A CA 1
ATOM 2093 C C . ASN A 1 271 ? 5.268 -9.713 3.861 1.00 36.19 271 ASN A C 1
ATOM 2095 O O . ASN A 1 271 ? 4.919 -8.913 4.733 1.00 36.19 271 ASN A O 1
ATOM 2099 N N . VAL A 1 272 ? 5.850 -9.288 2.738 1.00 37.84 272 VAL A N 1
ATOM 2100 C CA . VAL A 1 272 ? 5.548 -7.960 2.191 1.00 37.84 272 VAL A CA 1
ATOM 2101 C C . VAL A 1 272 ? 4.024 -7.937 2.081 1.00 37.84 272 VAL A C 1
ATOM 2103 O O . VAL A 1 272 ? 3.475 -8.843 1.465 1.00 37.84 272 VAL A O 1
ATOM 2106 N N . SER A 1 273 ? 3.371 -7.027 2.813 1.00 33.66 273 SER A N 1
ATOM 2107 C CA . SER A 1 273 ? 1.914 -6.977 3.040 1.00 33.66 273 SER A CA 1
ATOM 2108 C C . SER A 1 273 ? 1.076 -7.729 1.985 1.00 33.66 273 SER A C 1
ATOM 2110 O O . SER A 1 273 ? 0.921 -7.258 0.863 1.00 33.66 273 SER A O 1
ATOM 2112 N N . GLY A 1 274 ? 0.541 -8.903 2.359 1.00 38.50 274 GLY A N 1
ATOM 2113 C CA . GLY A 1 274 ? -0.427 -9.657 1.550 1.00 38.50 274 GLY A CA 1
ATOM 2114 C C . GLY A 1 274 ? 0.112 -10.775 0.645 1.00 38.50 274 GLY A C 1
ATOM 2115 O O . GLY A 1 274 ? -0.188 -10.769 -0.539 1.00 38.50 274 GLY A O 1
ATOM 2116 N N . LYS A 1 275 ? 0.806 -11.798 1.177 1.00 41.56 275 LYS A N 1
ATOM 2117 C CA . LYS A 1 275 ? 0.754 -13.125 0.525 1.00 41.56 275 LYS A CA 1
ATOM 2118 C C . LYS A 1 275 ? -0.587 -13.768 0.881 1.00 41.56 275 LYS A C 1
ATOM 2120 O O . LYS A 1 275 ? -0.783 -14.175 2.028 1.00 41.56 275 LYS A O 1
ATOM 2125 N N . PRO A 1 276 ? -1.490 -13.829 -0.098 1.00 34.91 276 PRO A N 1
ATOM 2126 C CA . PRO A 1 276 ? -1.655 -15.078 -0.821 1.00 34.91 276 PRO A CA 1
ATOM 2127 C C . PRO A 1 276 ? -1.653 -14.849 -2.344 1.00 34.91 276 PRO A C 1
ATOM 2129 O O . PRO A 1 276 ? -2.549 -14.193 -2.849 1.00 34.91 276 PRO A O 1
ATOM 2132 N N . ASN A 1 277 ? -0.696 -15.494 -3.032 1.00 39.88 277 ASN A N 1
ATOM 2133 C CA . ASN A 1 277 ? -0.820 -16.043 -4.403 1.00 39.88 277 ASN A CA 1
ATOM 2134 C C . ASN A 1 277 ? -0.007 -15.438 -5.565 1.00 39.88 277 ASN A C 1
ATOM 2136 O O . ASN A 1 277 ? 0.016 -16.030 -6.643 1.00 39.88 277 ASN A O 1
ATOM 2140 N N . GLY A 1 278 ? 0.835 -14.430 -5.334 1.00 45.59 278 GLY A N 1
ATOM 2141 C CA . GLY A 1 278 ? 1.947 -14.127 -6.244 1.00 45.59 278 GLY A CA 1
ATOM 2142 C C . GLY A 1 278 ? 3.201 -14.947 -5.918 1.00 45.59 278 GLY A C 1
ATOM 2143 O O . GLY A 1 278 ? 4.017 -14.515 -5.099 1.00 45.59 278 GLY A O 1
ATOM 2144 N N . GLU A 1 279 ? 3.400 -16.119 -6.534 1.00 57.44 279 GLU A N 1
ATOM 2145 C CA . GLU A 1 279 ? 4.742 -16.718 -6.579 1.00 57.44 279 GLU A CA 1
ATOM 2146 C C . GLU A 1 279 ? 5.653 -15.770 -7.371 1.00 57.44 279 GLU A C 1
ATOM 2148 O O . GLU A 1 279 ? 5.416 -15.522 -8.552 1.00 57.44 279 GLU A O 1
ATOM 2153 N N . ASN A 1 280 ? 6.704 -15.254 -6.725 1.00 68.94 280 ASN A N 1
ATOM 2154 C CA . ASN A 1 280 ? 7.805 -14.543 -7.384 1.00 68.94 280 ASN A CA 1
ATOM 2155 C C . ASN A 1 280 ? 7.396 -13.211 -8.059 1.00 68.94 280 ASN A C 1
ATOM 2157 O O . ASN A 1 280 ? 7.561 -13.056 -9.270 1.00 68.94 280 ASN A O 1
ATOM 2161 N N . PRO A 1 281 ? 6.866 -12.234 -7.297 1.00 84.19 281 PRO A N 1
ATOM 2162 C CA . PRO A 1 281 ? 6.345 -10.994 -7.860 1.00 84.19 281 PRO A CA 1
ATOM 2163 C C . PRO A 1 281 ? 7.449 -10.152 -8.505 1.00 84.19 281 PRO A C 1
ATOM 2165 O O . PRO A 1 281 ? 8.501 -9.902 -7.908 1.00 84.19 281 PRO A O 1
ATOM 2168 N N . ILE A 1 282 ? 7.157 -9.644 -9.697 1.00 89.19 282 ILE A N 1
ATOM 2169 C CA . ILE A 1 282 ? 7.973 -8.668 -10.408 1.00 89.19 282 ILE A CA 1
ATOM 2170 C C . ILE A 1 282 ? 7.120 -7.465 -10.802 1.00 89.19 282 ILE A C 1
ATOM 2172 O O . ILE A 1 282 ? 5.938 -7.588 -11.111 1.00 89.19 282 ILE A O 1
ATOM 2176 N N . ILE A 1 283 ? 7.735 -6.290 -10.797 1.00 92.56 283 ILE A N 1
ATOM 2177 C CA . ILE A 1 283 ? 7.104 -5.034 -11.208 1.00 92.56 283 ILE A CA 1
ATOM 2178 C C . ILE A 1 283 ? 8.071 -4.229 -12.071 1.00 92.56 283 ILE A C 1
ATOM 2180 O O . ILE A 1 283 ? 9.288 -4.413 -12.013 1.00 92.56 283 ILE A O 1
ATOM 2184 N N . THR A 1 284 ? 7.557 -3.300 -12.862 1.00 92.19 284 THR A N 1
ATOM 2185 C CA . THR A 1 284 ? 8.376 -2.283 -13.526 1.00 92.19 284 THR A CA 1
ATOM 2186 C C . THR A 1 284 ? 8.823 -1.203 -12.538 1.00 92.19 284 THR A C 1
ATOM 2188 O O . THR A 1 284 ? 8.199 -0.972 -11.498 1.00 92.19 284 THR A O 1
ATOM 2191 N N . ILE A 1 285 ? 9.887 -0.470 -12.880 1.00 90.44 285 ILE A N 1
ATOM 2192 C CA . ILE A 1 285 ? 10.297 0.714 -12.110 1.00 90.44 285 ILE A CA 1
ATOM 2193 C C . ILE A 1 285 ? 9.171 1.761 -12.013 1.00 90.44 285 ILE A C 1
ATOM 2195 O O . ILE A 1 285 ? 9.062 2.453 -11.005 1.00 90.44 285 ILE A O 1
ATOM 2199 N N . THR A 1 286 ? 8.301 1.854 -13.024 1.00 91.38 286 THR A N 1
ATOM 2200 C CA . THR A 1 286 ? 7.148 2.766 -13.039 1.00 91.38 286 THR A CA 1
ATOM 2201 C C . THR A 1 286 ? 6.110 2.384 -11.978 1.00 91.38 286 THR A C 1
ATOM 2203 O O . THR A 1 286 ? 5.642 3.252 -11.239 1.00 91.38 286 THR A O 1
ATOM 2206 N N . ALA A 1 287 ? 5.791 1.093 -11.838 1.00 92.81 287 ALA A N 1
ATOM 2207 C CA . ALA A 1 287 ? 4.948 0.603 -10.747 1.00 92.81 287 ALA A CA 1
ATOM 2208 C C . ALA A 1 287 ? 5.597 0.824 -9.372 1.00 92.81 287 ALA A C 1
ATOM 2210 O O . ALA A 1 287 ? 4.915 1.236 -8.434 1.00 92.81 287 ALA A O 1
ATOM 2211 N N . LEU A 1 288 ? 6.920 0.656 -9.249 1.00 92.81 288 LEU A N 1
ATOM 2212 C CA . LEU A 1 288 ? 7.626 0.953 -7.997 1.00 92.81 288 LEU A CA 1
ATOM 2213 C C . LEU A 1 288 ? 7.550 2.444 -7.623 1.00 92.81 288 LEU A C 1
ATOM 2215 O O . LEU A 1 288 ? 7.318 2.767 -6.458 1.00 92.81 288 LEU A O 1
ATOM 2219 N N . VAL A 1 289 ? 7.676 3.352 -8.602 1.00 92.56 289 VAL A N 1
ATOM 2220 C CA . VAL A 1 289 ? 7.448 4.796 -8.401 1.00 92.56 289 VAL A CA 1
ATOM 2221 C C . VAL A 1 289 ? 6.029 5.045 -7.893 1.00 92.56 289 VAL A C 1
ATOM 2223 O O . VAL A 1 289 ? 5.862 5.758 -6.906 1.00 92.56 289 VAL A O 1
ATOM 2226 N N . LYS A 1 290 ? 5.007 4.434 -8.510 1.00 92.19 290 LYS A N 1
ATOM 2227 C CA . LYS A 1 290 ? 3.616 4.558 -8.046 1.00 92.19 290 LYS A CA 1
ATOM 2228 C C . LYS A 1 290 ? 3.459 4.089 -6.595 1.00 92.19 290 LYS A C 1
ATOM 2230 O O . LYS A 1 290 ? 2.904 4.833 -5.792 1.00 92.19 290 LYS A O 1
ATOM 2235 N N . ARG A 1 291 ? 3.990 2.914 -6.235 1.00 92.31 291 ARG A N 1
ATOM 2236 C CA . ARG A 1 291 ? 3.953 2.397 -4.853 1.00 92.31 291 ARG A CA 1
ATOM 2237 C C . ARG A 1 291 ? 4.607 3.351 -3.863 1.00 92.31 291 ARG A C 1
ATOM 2239 O O . ARG A 1 291 ? 4.043 3.629 -2.810 1.00 92.31 291 ARG A O 1
ATOM 2246 N N . TRP A 1 292 ? 5.787 3.868 -4.197 1.00 94.62 292 TRP A N 1
ATOM 2247 C CA . TRP A 1 292 ? 6.475 4.823 -3.335 1.00 94.62 292 TRP A CA 1
ATOM 2248 C C . TRP A 1 292 ? 5.646 6.095 -3.134 1.00 94.62 292 TRP A C 1
ATOM 2250 O O . TRP A 1 292 ? 5.521 6.567 -2.007 1.00 94.62 292 TRP A O 1
ATOM 2260 N N . LEU A 1 293 ? 5.019 6.609 -4.199 1.00 91.88 293 LEU A N 1
ATOM 2261 C CA . LEU A 1 293 ? 4.123 7.762 -4.121 1.00 91.88 293 LEU A CA 1
ATOM 2262 C C . LEU A 1 293 ? 2.909 7.488 -3.221 1.00 91.88 293 LEU A C 1
ATOM 2264 O O . LEU A 1 293 ? 2.548 8.354 -2.430 1.00 91.88 293 LEU A O 1
ATOM 2268 N N . GLU A 1 294 ? 2.298 6.302 -3.298 1.00 89.44 294 GLU A N 1
ATOM 2269 C CA . GLU A 1 294 ? 1.192 5.910 -2.409 1.00 89.44 294 GLU A CA 1
ATOM 2270 C C . GLU A 1 294 ? 1.593 6.005 -0.932 1.00 89.44 294 GLU A C 1
ATOM 2272 O O . GLU A 1 294 ? 0.900 6.663 -0.153 1.00 89.44 294 GLU A O 1
ATOM 2277 N N . TYR A 1 295 ? 2.736 5.419 -0.562 1.00 91.38 295 TYR A N 1
ATOM 2278 C CA . TYR A 1 295 ? 3.261 5.497 0.804 1.00 91.38 295 TYR A CA 1
ATOM 2279 C C . TYR A 1 295 ? 3.647 6.926 1.197 1.00 91.38 295 TYR A C 1
ATOM 2281 O O . TYR A 1 295 ? 3.308 7.382 2.287 1.00 91.38 295 TYR A O 1
ATOM 2289 N N . PHE A 1 296 ? 4.305 7.663 0.299 1.00 93.06 296 PHE A N 1
ATOM 2290 C CA . PHE A 1 296 ? 4.693 9.051 0.528 1.00 93.06 296 PHE A CA 1
ATOM 2291 C C . PHE A 1 296 ? 3.482 9.936 0.837 1.00 93.06 296 PHE A C 1
ATOM 2293 O O . PHE A 1 296 ? 3.518 10.702 1.796 1.00 93.06 296 PHE A O 1
ATOM 2300 N N . PHE A 1 297 ? 2.400 9.836 0.057 1.00 89.06 297 PHE A N 1
ATOM 2301 C CA . PHE A 1 297 ? 1.201 10.643 0.279 1.00 89.06 297 PHE A CA 1
ATOM 2302 C C . PHE A 1 297 ? 0.467 10.264 1.565 1.00 89.06 297 PHE A C 1
ATOM 2304 O O . PHE A 1 297 ? -0.029 11.157 2.255 1.00 89.06 297 PHE A O 1
ATOM 2311 N N . ASP A 1 298 ? 0.402 8.975 1.899 1.00 86.25 298 ASP A N 1
ATOM 2312 C CA . ASP A 1 298 ? -0.200 8.520 3.153 1.00 86.25 298 ASP A CA 1
ATOM 2313 C C . ASP A 1 298 ? 0.558 9.082 4.367 1.00 86.25 298 ASP A C 1
ATOM 2315 O O . ASP A 1 298 ? -0.025 9.754 5.225 1.00 86.25 298 ASP A O 1
ATOM 2319 N N . ASP A 1 299 ? 1.882 8.926 4.380 1.00 91.12 299 ASP A N 1
ATOM 2320 C CA . ASP A 1 299 ? 2.751 9.470 5.423 1.00 91.12 299 ASP A CA 1
ATOM 2321 C C . ASP A 1 299 ? 2.666 10.997 5.505 1.00 91.12 299 ASP A C 1
ATOM 2323 O O . ASP A 1 299 ? 2.476 11.565 6.585 1.00 91.12 299 ASP A O 1
ATOM 2327 N N . TYR A 1 300 ? 2.745 11.676 4.358 1.00 89.75 300 TYR A N 1
ATOM 2328 C CA . TYR A 1 300 ? 2.648 13.129 4.271 1.00 89.75 300 TYR A CA 1
ATOM 2329 C C . TYR A 1 300 ? 1.336 13.639 4.878 1.00 89.75 300 TYR A C 1
ATOM 2331 O O . TYR A 1 300 ? 1.326 14.640 5.599 1.00 89.75 300 TYR A O 1
ATOM 2339 N N . ASN A 1 301 ? 0.221 12.949 4.623 1.00 85.12 301 ASN A N 1
ATOM 2340 C CA . ASN A 1 301 ? -1.080 13.300 5.181 1.00 85.12 301 ASN A CA 1
ATOM 2341 C C . ASN A 1 301 ? -1.119 13.114 6.707 1.00 85.12 301 ASN A C 1
ATOM 2343 O O . ASN A 1 301 ? -1.579 14.027 7.402 1.00 85.12 301 ASN A O 1
ATOM 2347 N N . LYS A 1 302 ? -0.591 12.000 7.240 1.00 86.69 302 LYS A N 1
ATOM 2348 C CA . LYS A 1 302 ? -0.480 11.756 8.695 1.00 86.69 302 LYS A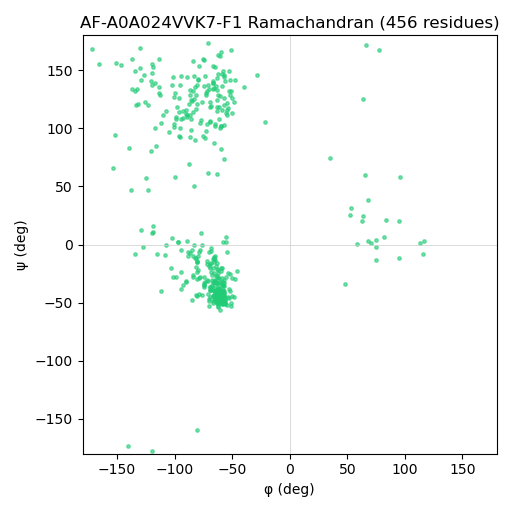 CA 1
ATOM 2349 C C . LYS A 1 302 ? 0.359 12.834 9.381 1.00 86.69 302 LYS A C 1
ATOM 2351 O O . LYS A 1 302 ? -0.068 13.437 10.370 1.00 86.69 302 LYS A O 1
ATOM 2356 N N . ILE A 1 303 ? 1.523 13.141 8.812 1.00 88.56 303 ILE A N 1
ATOM 2357 C CA . ILE A 1 303 ? 2.422 14.181 9.313 1.00 88.56 303 ILE A CA 1
ATOM 2358 C C . ILE A 1 303 ? 1.729 15.548 9.290 1.00 88.56 303 ILE A C 1
ATOM 2360 O O . ILE A 1 303 ? 1.712 16.262 10.293 1.00 88.56 303 ILE A O 1
ATOM 2364 N N . LYS A 1 304 ? 1.110 15.918 8.164 1.00 85.19 304 LYS A N 1
ATOM 2365 C CA . LYS A 1 304 ? 0.411 17.200 8.013 1.00 85.19 304 LYS A CA 1
ATOM 2366 C C . LYS A 1 304 ? -0.708 17.363 9.042 1.00 85.19 304 LYS A C 1
ATOM 2368 O O . LYS A 1 304 ? -0.866 18.460 9.583 1.00 85.19 304 LYS A O 1
ATOM 2373 N N . GLN A 1 305 ? -1.468 16.303 9.326 1.00 83.44 305 GLN A N 1
ATOM 2374 C CA . GLN A 1 305 ? -2.475 16.318 10.389 1.00 83.44 305 GLN A CA 1
ATOM 2375 C C . GLN A 1 305 ? -1.827 16.602 11.748 1.00 83.44 305 GLN A C 1
ATOM 2377 O O . GLN A 1 305 ? -2.254 17.528 12.436 1.00 83.44 305 GLN A O 1
ATOM 2382 N N . LYS A 1 306 ? -0.743 15.905 12.101 1.00 82.00 306 LYS A N 1
ATOM 2383 C CA . LYS A 1 306 ? -0.033 16.105 13.376 1.00 82.00 306 LYS A CA 1
ATOM 2384 C C . LYS A 1 306 ? 0.590 17.497 13.518 1.00 82.00 306 LYS A C 1
ATOM 2386 O O . LYS A 1 306 ? 0.384 18.143 14.544 1.00 82.00 306 LYS A O 1
ATOM 2391 N N . ILE A 1 307 ? 1.238 18.027 12.480 1.00 80.88 307 ILE A N 1
ATOM 2392 C CA . ILE A 1 307 ? 1.799 19.393 12.486 1.00 80.88 307 ILE A CA 1
ATOM 2393 C C . ILE A 1 307 ? 0.696 20.454 12.625 1.00 80.88 307 ILE A C 1
ATOM 2395 O O . ILE A 1 307 ? 0.904 21.478 13.273 1.00 80.88 307 ILE A O 1
ATOM 2399 N N . SER A 1 308 ? -0.506 20.221 12.083 1.00 75.50 308 SER A N 1
ATOM 2400 C CA . SER A 1 308 ? -1.616 21.177 12.238 1.00 75.50 308 SER A CA 1
ATOM 2401 C C . SER A 1 308 ? -2.038 21.387 13.702 1.00 75.50 308 SER A C 1
ATOM 2403 O O . SER A 1 308 ? -2.547 22.455 14.051 1.00 75.50 308 SER A O 1
ATOM 2405 N N . HIS A 1 309 ? -1.780 20.400 14.570 1.00 67.88 309 HIS A N 1
ATOM 2406 C CA . HIS A 1 309 ? -1.977 20.510 16.016 1.00 67.88 309 HIS A CA 1
ATOM 2407 C C . HIS A 1 309 ? -0.825 21.234 16.717 1.00 67.88 309 HIS A C 1
ATOM 2409 O O . HIS A 1 309 ? -1.076 21.940 17.692 1.00 67.88 309 HIS A O 1
ATOM 2415 N N . CYS A 1 310 ? 0.403 21.143 16.194 1.00 65.38 310 CYS A N 1
ATOM 2416 C CA . CYS A 1 310 ? 1.542 21.903 16.712 1.00 65.38 310 CYS A CA 1
ATOM 2417 C C . CYS A 1 310 ? 1.291 23.418 16.659 1.00 65.38 310 CYS A C 1
ATOM 2419 O O . CYS A 1 310 ? 1.662 24.151 17.568 1.00 65.38 310 CYS A O 1
ATOM 2421 N N . THR A 1 311 ? 0.574 23.913 15.645 1.00 57.16 311 THR A N 1
ATOM 2422 C CA . THR A 1 311 ? 0.208 25.340 15.584 1.00 57.16 311 THR A CA 1
ATOM 2423 C C . THR A 1 311 ? -0.731 25.772 16.725 1.00 57.16 311 THR A C 1
ATOM 2425 O O . THR A 1 311 ? -0.924 26.969 16.919 1.00 57.16 311 THR A O 1
ATOM 2428 N N . LYS A 1 312 ? -1.330 24.824 17.463 1.00 59.25 312 LYS A N 1
ATOM 2429 C CA . LYS A 1 312 ? -2.357 25.076 18.485 1.00 59.25 312 LYS A CA 1
ATOM 2430 C C . LYS A 1 312 ? -1.885 24.786 19.916 1.00 59.25 312 LYS A C 1
ATOM 2432 O O . LYS A 1 312 ? -2.200 25.581 20.791 1.00 59.25 312 LYS A O 1
ATOM 2437 N N . ASN A 1 313 ? -1.125 23.707 20.152 1.00 53.00 313 ASN A N 1
ATOM 2438 C CA . ASN A 1 313 ? -0.708 23.260 21.491 1.00 53.00 313 ASN A CA 1
ATOM 2439 C C . ASN A 1 313 ? 0.795 22.901 21.504 1.00 53.00 313 ASN A C 1
ATOM 2441 O O . ASN A 1 313 ? 1.245 22.162 20.633 1.00 53.00 313 ASN A O 1
ATOM 2445 N N . GLY A 1 314 ? 1.564 23.395 22.483 1.00 53.97 314 GLY A N 1
ATOM 2446 C CA . GLY A 1 314 ? 3.027 23.206 22.571 1.00 53.97 314 GLY A CA 1
ATOM 2447 C C . GLY A 1 314 ? 3.512 21.885 23.195 1.00 53.97 314 GLY A C 1
ATOM 2448 O O . GLY A 1 314 ? 4.715 21.661 23.293 1.00 53.97 314 GLY A O 1
ATOM 2449 N N . GLU A 1 315 ? 2.621 20.987 23.633 1.00 55.91 315 GLU A N 1
ATOM 2450 C CA . GLU A 1 315 ? 3.026 19.722 24.271 1.00 55.91 315 GLU A CA 1
ATOM 2451 C C . GLU A 1 315 ? 3.399 18.640 23.239 1.00 55.91 315 GLU A C 1
ATOM 2453 O O . GLU A 1 315 ? 2.628 18.348 22.326 1.00 55.91 315 GLU A O 1
ATOM 2458 N N . GLY A 1 316 ? 4.582 18.025 23.388 1.00 63.97 316 GLY A N 1
ATOM 2459 C CA . GLY A 1 316 ? 5.062 16.927 22.527 1.00 63.97 316 GLY A CA 1
ATOM 2460 C C . GLY A 1 316 ? 5.685 17.360 21.192 1.00 63.97 316 GLY A C 1
ATOM 2461 O O . GLY A 1 316 ? 6.017 16.512 20.36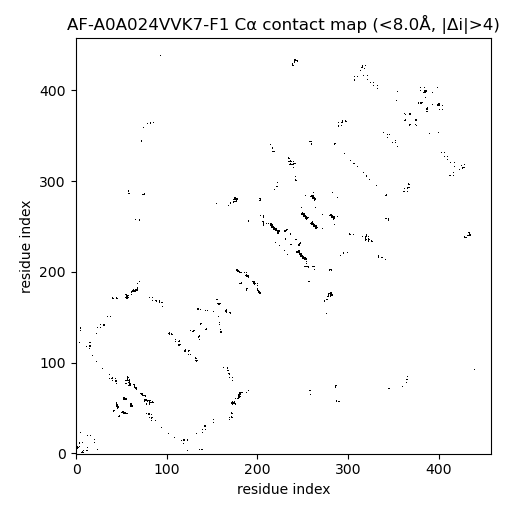2 1.00 63.97 316 GLY A O 1
ATOM 2462 N N . PHE A 1 317 ? 5.869 18.667 20.981 1.00 72.69 317 PHE A N 1
ATOM 2463 C CA . PHE A 1 317 ? 6.360 19.223 19.720 1.00 72.69 317 PHE A CA 1
ATOM 2464 C C . PHE A 1 317 ? 7.768 18.743 19.333 1.00 72.69 317 PHE A C 1
ATOM 2466 O O . PHE A 1 317 ? 7.986 18.386 18.178 1.00 72.69 317 PHE A O 1
ATOM 2473 N N . THR A 1 318 ? 8.709 18.680 20.279 1.00 74.31 318 THR A N 1
ATOM 2474 C CA . THR A 1 318 ? 10.101 18.287 20.001 1.00 74.31 318 THR A CA 1
ATOM 2475 C C . THR A 1 318 ? 10.194 16.892 19.370 1.00 74.31 318 THR A C 1
ATOM 2477 O O . THR A 1 318 ? 10.948 16.695 18.419 1.00 74.31 318 THR A O 1
ATOM 2480 N N . CYS A 1 319 ? 9.365 15.944 19.825 1.00 78.56 319 CYS A N 1
ATOM 2481 C CA . CYS A 1 319 ? 9.307 14.580 19.284 1.00 78.56 319 CYS A CA 1
ATOM 2482 C C . CYS A 1 319 ? 8.719 14.561 17.859 1.00 78.56 319 CYS A C 1
ATOM 2484 O O . CYS A 1 319 ? 9.203 13.843 16.987 1.00 78.56 319 CYS A O 1
ATOM 2486 N N . ILE A 1 320 ? 7.695 15.385 17.598 1.00 84.25 320 ILE A N 1
ATOM 2487 C CA . ILE A 1 320 ? 7.110 15.550 16.258 1.00 84.25 320 ILE A CA 1
ATOM 2488 C C . ILE A 1 320 ? 8.141 16.153 15.300 1.00 84.25 320 ILE A C 1
ATOM 2490 O O . ILE A 1 320 ? 8.292 15.649 14.192 1.00 84.25 320 ILE A O 1
ATOM 2494 N N . ASN A 1 321 ? 8.860 17.193 15.725 1.00 85.38 321 ASN A N 1
ATOM 2495 C CA . ASN A 1 321 ? 9.868 17.862 14.907 1.00 85.38 321 ASN A CA 1
ATOM 2496 C C . ASN A 1 321 ? 10.989 16.893 14.501 1.00 85.38 321 ASN A C 1
ATOM 2498 O O . ASN A 1 321 ? 11.178 16.628 13.315 1.00 85.38 321 ASN A O 1
ATOM 2502 N N . GLY A 1 322 ? 11.634 16.258 15.488 1.00 87.94 322 GLY A N 1
ATOM 2503 C CA . GLY A 1 322 ? 12.716 15.305 15.230 1.00 87.94 322 GLY A CA 1
ATOM 2504 C C . GLY A 1 322 ? 12.289 14.139 14.334 1.00 87.94 322 GLY A C 1
ATOM 2505 O O . GLY A 1 322 ? 13.031 13.748 13.435 1.00 87.94 322 GLY A O 1
ATOM 2506 N N . CYS A 1 323 ? 11.072 13.616 14.524 1.00 90.81 323 CYS A N 1
ATOM 2507 C CA . CYS A 1 323 ? 10.512 12.590 13.646 1.00 90.81 323 CYS A CA 1
ATOM 2508 C C . CYS A 1 323 ? 10.399 13.057 12.195 1.00 90.81 323 CYS A C 1
ATOM 2510 O O . CYS A 1 323 ? 10.813 12.346 11.278 1.00 90.81 323 CYS A O 1
ATOM 2512 N N . VAL A 1 324 ? 9.807 14.232 11.969 1.00 91.88 324 VAL A N 1
ATOM 2513 C CA . VAL A 1 324 ? 9.530 14.676 10.605 1.00 91.88 324 VAL A CA 1
ATOM 2514 C C . VAL A 1 324 ? 10.799 15.128 9.893 1.00 91.88 324 VAL A C 1
ATOM 2516 O O . VAL A 1 324 ? 10.936 14.818 8.715 1.00 91.88 324 VAL A O 1
ATOM 2519 N N . ASP A 1 325 ? 11.748 15.766 10.578 1.00 91.94 325 ASP A N 1
ATOM 2520 C CA . ASP A 1 325 ? 13.060 16.076 9.999 1.00 91.94 325 ASP A CA 1
ATOM 2521 C C . ASP A 1 325 ? 13.768 14.797 9.525 1.00 91.94 325 ASP A C 1
ATOM 2523 O O . ASP A 1 325 ? 14.286 14.729 8.406 1.00 91.94 325 ASP A O 1
ATOM 2527 N N . GLN A 1 326 ? 13.739 13.738 10.343 1.00 93.75 326 GLN A N 1
ATOM 2528 C CA . GLN A 1 326 ? 14.309 12.446 9.965 1.00 93.75 326 GLN A CA 1
ATOM 2529 C C . GLN A 1 326 ? 13.568 11.829 8.766 1.00 93.75 326 GLN A C 1
ATOM 2531 O O . GLN A 1 326 ? 14.208 11.363 7.822 1.00 93.75 326 GLN A O 1
ATOM 2536 N N . TRP A 1 327 ? 12.231 11.879 8.762 1.00 95.31 327 TRP A N 1
ATOM 2537 C CA . TRP A 1 327 ? 11.406 11.406 7.646 1.00 95.31 327 TRP A CA 1
ATOM 2538 C C . TRP A 1 327 ? 11.681 12.183 6.353 1.00 95.31 327 TRP A C 1
ATOM 2540 O O . TRP A 1 327 ? 11.828 11.571 5.299 1.00 95.31 327 TRP A O 1
ATOM 2550 N N . ILE A 1 328 ? 11.825 13.510 6.416 1.00 95.12 328 ILE A N 1
ATOM 2551 C CA . ILE A 1 328 ? 12.139 14.365 5.263 1.00 95.12 328 ILE A CA 1
ATOM 2552 C C . ILE A 1 328 ? 13.474 13.957 4.636 1.00 95.12 328 ILE A C 1
ATOM 2554 O O . ILE A 1 328 ? 13.539 13.722 3.427 1.00 95.12 328 ILE A O 1
ATOM 2558 N N . ASN A 1 329 ? 14.526 13.834 5.447 1.00 94.44 329 ASN A N 1
ATOM 2559 C CA . ASN A 1 329 ? 15.859 13.467 4.964 1.00 94.44 329 ASN A CA 1
ATOM 2560 C C . ASN A 1 329 ? 15.870 12.075 4.324 1.00 94.44 329 ASN A C 1
ATOM 2562 O O . ASN A 1 329 ? 16.464 11.872 3.261 1.00 94.44 329 ASN A O 1
ATOM 2566 N N . GLN A 1 330 ? 15.148 11.135 4.933 1.00 94.75 330 GLN A N 1
ATOM 2567 C CA . GLN A 1 330 ? 14.982 9.806 4.373 1.00 94.75 330 GLN A CA 1
ATOM 2568 C C . GLN A 1 330 ? 14.245 9.854 3.026 1.00 94.75 330 GLN A C 1
ATOM 2570 O O . GLN A 1 330 ? 14.730 9.299 2.042 1.00 94.75 330 GLN A O 1
ATOM 2575 N N . LYS A 1 331 ? 13.107 10.556 2.935 1.00 95.19 331 LYS A N 1
ATOM 2576 C CA . LYS A 1 331 ? 12.309 10.613 1.700 1.00 95.19 331 LYS A CA 1
ATOM 2577 C C . LYS A 1 331 ? 13.005 11.327 0.553 1.00 95.19 331 LYS A C 1
ATOM 2579 O O . LYS A 1 331 ? 12.820 10.907 -0.586 1.00 95.19 331 LYS A O 1
ATOM 2584 N N . ARG A 1 332 ? 13.840 12.331 0.828 1.00 94.31 332 ARG A N 1
ATOM 2585 C CA . ARG A 1 332 ? 14.728 12.922 -0.187 1.00 94.31 332 ARG A CA 1
ATOM 2586 C C . ARG A 1 332 ? 15.687 11.884 -0.758 1.00 94.31 332 ARG A C 1
ATOM 2588 O O . ARG A 1 332 ? 15.743 11.715 -1.971 1.00 94.31 332 ARG A O 1
ATOM 2595 N N . THR A 1 333 ? 16.365 11.143 0.115 1.00 93.69 333 THR A N 1
ATOM 2596 C CA . THR A 1 333 ? 17.337 10.113 -0.284 1.00 93.69 333 THR A CA 1
ATOM 2597 C C . THR A 1 333 ? 16.674 8.999 -1.102 1.00 93.69 333 THR A C 1
ATOM 2599 O O . THR A 1 333 ? 17.163 8.622 -2.168 1.00 93.69 333 THR A O 1
ATOM 2602 N N . GLU A 1 334 ? 15.521 8.500 -0.646 1.00 94.69 334 GLU A N 1
ATOM 2603 C CA . GLU A 1 334 ? 14.730 7.509 -1.385 1.00 94.69 334 GLU A CA 1
ATOM 2604 C C . GLU A 1 334 ? 14.310 8.042 -2.762 1.00 94.69 334 GLU A C 1
ATOM 2606 O O . GLU A 1 334 ? 14.495 7.365 -3.776 1.00 94.69 334 GLU A O 1
ATOM 2611 N N . TRP A 1 335 ? 13.783 9.270 -2.815 1.00 93.12 335 TRP A N 1
ATOM 2612 C CA . TRP A 1 335 ? 13.314 9.880 -4.055 1.00 93.12 335 TRP A CA 1
ATOM 2613 C C . TRP A 1 335 ? 14.442 10.121 -5.058 1.00 93.12 335 TRP A C 1
ATOM 2615 O O . TRP A 1 335 ? 14.260 9.871 -6.248 1.00 93.12 335 TRP A O 1
ATOM 2625 N N . GLU A 1 336 ? 15.619 10.557 -4.608 1.00 90.12 336 GLU A N 1
ATOM 2626 C CA . GLU A 1 336 ? 16.803 10.709 -5.458 1.00 90.12 336 GLU A CA 1
ATOM 2627 C C . GLU A 1 336 ? 17.215 9.381 -6.102 1.00 90.12 336 GLU A C 1
ATOM 2629 O O . GLU A 1 336 ? 17.405 9.322 -7.322 1.00 90.12 336 GLU A O 1
ATOM 2634 N N . ASN A 1 337 ? 17.277 8.306 -5.313 1.00 90.50 337 ASN A N 1
ATOM 2635 C CA . ASN A 1 337 ? 17.630 6.971 -5.797 1.00 90.50 337 ASN A CA 1
ATOM 2636 C C . ASN A 1 337 ? 16.589 6.427 -6.787 1.00 90.50 337 ASN A C 1
ATOM 2638 O O . ASN A 1 337 ? 16.943 5.969 -7.879 1.00 90.50 337 ASN A O 1
ATOM 2642 N N . ILE A 1 338 ? 15.302 6.541 -6.449 1.00 90.75 338 ILE A N 1
ATOM 2643 C CA . ILE A 1 338 ? 14.188 6.124 -7.310 1.00 90.75 338 ILE A CA 1
ATOM 2644 C C . ILE A 1 338 ? 14.203 6.907 -8.620 1.00 90.75 338 ILE A C 1
ATOM 2646 O O . ILE A 1 338 ? 14.126 6.312 -9.692 1.00 90.75 338 ILE A O 1
ATOM 2650 N N . LYS A 1 339 ? 14.341 8.234 -8.555 1.00 87.00 339 LYS A N 1
ATOM 2651 C CA . LYS A 1 339 ? 14.381 9.113 -9.727 1.00 87.00 339 LYS A CA 1
ATOM 2652 C C . LYS A 1 339 ? 15.569 8.791 -10.622 1.00 87.00 339 LYS A C 1
ATOM 2654 O O . LYS A 1 339 ? 15.392 8.691 -11.832 1.00 87.00 339 LYS A O 1
ATOM 2659 N N . LYS A 1 340 ? 16.758 8.573 -10.055 1.00 86.25 340 LYS A N 1
ATOM 2660 C CA . LYS A 1 340 ? 17.941 8.154 -10.817 1.00 86.25 340 LYS A CA 1
ATOM 2661 C C . LYS A 1 340 ? 17.672 6.847 -11.563 1.00 86.25 340 LYS A C 1
ATOM 2663 O O . LYS A 1 340 ? 17.832 6.801 -12.781 1.00 86.25 340 LYS A O 1
ATOM 2668 N N . ARG A 1 341 ? 17.176 5.819 -10.866 1.00 85.44 341 ARG A N 1
ATOM 2669 C CA . ARG A 1 341 ? 16.878 4.510 -11.468 1.00 85.44 341 ARG A CA 1
ATOM 2670 C C . ARG A 1 341 ? 15.757 4.576 -12.503 1.00 85.44 341 ARG A C 1
ATOM 2672 O O . ARG A 1 341 ? 15.819 3.923 -13.546 1.00 85.44 341 ARG A O 1
ATOM 2679 N N . PHE A 1 342 ? 14.741 5.387 -12.233 1.00 85.38 342 PHE A N 1
ATOM 2680 C CA . PHE A 1 342 ? 13.675 5.683 -13.174 1.00 85.38 342 PHE A CA 1
ATOM 2681 C C . PHE A 1 342 ? 14.219 6.392 -14.414 1.00 85.38 342 PHE A C 1
ATOM 2683 O O . PHE A 1 342 ? 13.773 6.090 -15.507 1.00 85.38 342 PHE A O 1
ATOM 2690 N N . LEU A 1 343 ? 15.183 7.306 -14.305 1.00 82.19 343 LEU A N 1
ATOM 2691 C CA . LEU A 1 343 ? 15.717 8.033 -15.460 1.00 82.19 343 LEU A CA 1
ATOM 2692 C C . LEU A 1 343 ? 16.700 7.206 -16.305 1.00 82.19 343 LEU A C 1
ATOM 2694 O O . LEU A 1 343 ? 16.771 7.406 -17.515 1.00 82.19 343 LEU A O 1
ATOM 2698 N N . GLU A 1 344 ? 17.403 6.241 -15.707 1.00 79.62 344 GLU A N 1
ATOM 2699 C CA . GLU A 1 344 ? 18.318 5.316 -16.405 1.00 79.62 344 GLU A CA 1
ATOM 2700 C C . GLU A 1 344 ? 17.645 4.478 -17.493 1.00 79.62 344 GLU A C 1
ATOM 2702 O O . GLU A 1 344 ? 18.316 3.932 -18.375 1.00 79.62 344 GLU A O 1
ATOM 2707 N N . GLN A 1 345 ? 16.321 4.352 -17.433 1.00 73.00 345 GLN A N 1
ATOM 2708 C CA . GLN A 1 345 ? 15.586 3.670 -18.480 1.00 73.00 345 GLN A CA 1
ATOM 2709 C C . GLN A 1 345 ? 15.733 4.456 -19.804 1.00 73.00 345 GLN A C 1
ATOM 2711 O O . GLN A 1 345 ? 16.059 3.865 -20.833 1.00 73.00 345 GLN A O 1
ATOM 2716 N N . TYR A 1 346 ? 15.681 5.794 -19.778 1.00 72.75 346 TYR A N 1
ATOM 2717 C CA . TYR A 1 346 ? 15.734 6.642 -20.973 1.00 72.75 346 TYR A CA 1
ATOM 2718 C C . TYR A 1 346 ? 17.137 6.742 -21.591 1.00 72.75 346 TYR A C 1
ATOM 2720 O O . TYR A 1 346 ? 18.125 7.029 -20.924 1.00 72.75 346 TYR A O 1
ATOM 2728 N N . LYS A 1 347 ? 17.218 6.639 -22.929 1.00 64.62 347 LYS A N 1
ATOM 2729 C CA . LYS A 1 347 ? 18.463 6.839 -23.709 1.00 64.62 347 LYS A CA 1
ATOM 2730 C C . LYS A 1 347 ? 19.084 8.239 -23.549 1.00 64.62 347 LYS A C 1
ATOM 2732 O O . LYS A 1 347 ? 20.263 8.412 -23.840 1.00 64.62 347 LYS A O 1
ATOM 2737 N N . LYS A 1 348 ? 18.286 9.241 -23.157 1.00 62.81 348 LYS A N 1
ATOM 2738 C CA . LYS A 1 348 ? 18.699 10.630 -22.888 1.00 62.81 348 LYS A CA 1
ATOM 2739 C C . LYS A 1 348 ? 17.968 11.144 -21.638 1.00 62.81 348 LYS A C 1
ATOM 2741 O O . LYS A 1 348 ? 16.923 11.783 -21.791 1.00 62.81 348 LYS A O 1
ATOM 2746 N N . PRO A 1 349 ? 18.469 10.850 -20.427 1.00 57.31 349 PRO A N 1
ATOM 2747 C CA . PRO A 1 349 ? 17.796 11.213 -19.178 1.00 57.31 349 PRO A CA 1
ATOM 2748 C C . PRO A 1 349 ? 17.560 12.729 -19.056 1.00 57.31 349 PRO A C 1
ATOM 2750 O O . PRO A 1 349 ? 16.500 13.142 -18.599 1.00 57.31 349 PRO A O 1
ATOM 2753 N N . ASP A 1 350 ? 18.459 13.552 -19.604 1.00 53.12 350 ASP A N 1
ATOM 2754 C CA . ASP A 1 350 ? 18.407 15.028 -19.567 1.00 53.12 350 ASP A CA 1
ATOM 2755 C C . ASP A 1 350 ? 17.215 15.662 -20.319 1.00 53.12 350 ASP A C 1
ATOM 2757 O O . ASP A 1 350 ? 16.987 16.874 -20.251 1.00 53.12 350 ASP A O 1
ATOM 2761 N N . ASN A 1 351 ? 16.468 14.867 -21.091 1.00 46.09 351 ASN A N 1
ATOM 2762 C CA . ASN A 1 351 ? 15.303 15.319 -21.853 1.00 46.09 351 ASN A CA 1
ATOM 2763 C C . ASN A 1 351 ? 13.968 14.822 -21.293 1.00 46.09 351 ASN A C 1
ATOM 2765 O O . ASN A 1 351 ? 12.932 15.269 -21.789 1.00 46.09 351 ASN A O 1
ATOM 2769 N N . TYR A 1 352 ? 13.965 13.911 -20.314 1.00 54.12 352 TYR A N 1
ATOM 2770 C CA . TYR A 1 352 ? 12.727 13.314 -19.826 1.00 54.12 352 TYR A CA 1
ATOM 2771 C C . TYR A 1 352 ? 12.250 13.958 -18.530 1.00 54.12 352 TYR A C 1
ATOM 2773 O O . TYR A 1 352 ? 12.995 14.134 -17.569 1.00 54.12 352 TYR A O 1
ATOM 2781 N N . ASN A 1 353 ? 10.972 14.320 -18.518 1.00 62.50 353 ASN A N 1
ATOM 2782 C CA . ASN A 1 353 ? 10.390 15.107 -17.453 1.00 62.50 353 ASN A CA 1
ATOM 2783 C C . ASN A 1 353 ? 9.645 14.199 -16.475 1.00 62.50 353 ASN A C 1
ATOM 2785 O O . ASN A 1 353 ? 8.548 13.730 -16.786 1.00 62.50 353 ASN A O 1
ATOM 2789 N N . VAL A 1 354 ? 10.208 14.010 -15.278 1.00 74.50 354 VAL A N 1
ATOM 2790 C CA . VAL A 1 354 ? 9.562 13.334 -14.133 1.00 74.50 354 VAL A CA 1
ATOM 2791 C C . VAL A 1 354 ? 8.141 13.866 -13.899 1.00 74.50 354 VAL A C 1
ATOM 2793 O O . VAL A 1 354 ? 7.253 13.108 -13.522 1.00 74.50 354 VAL A O 1
ATOM 2796 N N . ARG A 1 355 ? 7.882 15.139 -14.228 1.00 75.06 355 ARG A N 1
ATOM 2797 C CA . ARG A 1 355 ? 6.545 15.747 -14.202 1.00 75.06 355 ARG A CA 1
ATOM 2798 C C . ARG A 1 355 ? 5.498 14.955 -14.981 1.00 75.06 355 ARG A C 1
ATOM 2800 O O . ARG A 1 355 ? 4.418 14.772 -14.450 1.00 75.06 355 ARG A O 1
ATOM 2807 N N . SER A 1 356 ? 5.791 14.508 -16.204 1.00 75.19 356 SER A N 1
ATOM 2808 C CA . SER A 1 356 ? 4.799 13.812 -17.048 1.00 75.19 356 SER A CA 1
ATOM 2809 C C . SER A 1 356 ? 4.300 12.525 -16.387 1.00 75.19 356 SER A C 1
ATOM 2811 O O . SER A 1 356 ? 3.110 12.237 -16.372 1.00 75.19 356 SER A O 1
ATOM 2813 N N . VAL A 1 357 ? 5.216 11.810 -15.739 1.00 80.69 357 VAL A N 1
ATOM 2814 C CA . VAL A 1 357 ? 4.938 10.574 -15.007 1.00 80.69 357 VAL A CA 1
ATOM 2815 C C . VAL A 1 357 ? 4.164 10.880 -13.734 1.00 80.69 357 VAL A C 1
ATOM 2817 O O . VAL A 1 357 ? 3.189 10.205 -13.435 1.00 80.69 357 VAL A O 1
ATOM 2820 N N . LEU A 1 358 ? 4.537 11.930 -13.000 1.00 82.62 358 LEU A N 1
ATOM 2821 C CA . LEU A 1 358 ? 3.773 12.373 -11.834 1.00 82.62 358 LEU A CA 1
ATOM 2822 C C . LEU A 1 358 ? 2.353 12.833 -12.218 1.00 82.62 358 LEU A C 1
ATOM 2824 O O . LEU A 1 358 ? 1.405 12.515 -11.504 1.00 82.62 358 LEU A O 1
ATOM 2828 N N . GLU A 1 359 ? 2.185 13.534 -13.343 1.00 79.06 359 GLU A N 1
ATOM 2829 C CA . GLU A 1 359 ? 0.882 13.948 -13.888 1.00 79.06 359 GLU A CA 1
ATOM 2830 C C . GLU A 1 359 ? 0.009 12.744 -14.264 1.00 79.06 359 GLU A C 1
ATOM 2832 O O . GLU A 1 359 ? -1.208 12.805 -14.096 1.00 79.06 359 GLU A O 1
ATOM 2837 N N . GLU A 1 360 ? 0.616 11.646 -14.714 1.00 81.50 360 GLU A N 1
ATOM 2838 C CA . GLU A 1 360 ? -0.090 10.408 -15.040 1.00 81.50 360 GLU A CA 1
ATOM 2839 C C . GLU A 1 360 ? -0.417 9.560 -13.797 1.00 81.50 360 GLU A C 1
ATOM 2841 O O . GLU A 1 360 ? -1.531 9.048 -13.674 1.00 81.50 360 GLU A O 1
ATOM 2846 N N . LEU A 1 361 ? 0.536 9.402 -12.870 1.00 86.12 361 LEU A N 1
ATOM 2847 C CA . LEU A 1 361 ? 0.430 8.481 -11.733 1.00 86.12 361 LEU A CA 1
ATOM 2848 C C . LEU A 1 361 ? -0.376 9.056 -10.565 1.00 86.12 361 LEU A C 1
ATOM 2850 O O . LEU A 1 361 ? -1.210 8.351 -10.001 1.00 86.12 361 LEU A O 1
ATOM 2854 N N . ILE A 1 362 ? -0.165 10.325 -10.195 1.00 84.00 362 ILE A N 1
ATOM 2855 C CA . ILE A 1 362 ? -0.798 10.929 -9.006 1.00 84.00 362 ILE A CA 1
ATOM 2856 C C . ILE A 1 362 ? -2.334 10.852 -9.055 1.00 84.00 362 ILE A C 1
ATOM 2858 O O . ILE A 1 362 ? -2.927 10.460 -8.049 1.00 84.00 362 ILE A O 1
ATOM 2862 N N . PRO A 1 363 ? -3.018 11.142 -10.182 1.00 81.88 363 PRO A N 1
ATOM 2863 C CA . PRO A 1 363 ? -4.477 11.019 -10.260 1.00 81.88 363 PRO A CA 1
ATOM 2864 C C . PRO A 1 363 ? -5.004 9.590 -10.072 1.00 81.88 363 PRO A C 1
ATOM 2866 O O . PRO A 1 363 ? -6.202 9.398 -9.864 1.00 81.88 363 PRO A O 1
ATOM 2869 N N . GLN A 1 364 ? -4.139 8.580 -10.186 1.00 81.12 364 GLN A N 1
ATOM 2870 C CA . GLN A 1 364 ? -4.493 7.178 -9.978 1.00 81.12 364 GLN A CA 1
ATOM 2871 C C . GLN A 1 364 ? -4.348 6.741 -8.517 1.00 81.12 364 GLN A C 1
ATOM 2873 O O . GLN A 1 364 ? -4.794 5.648 -8.182 1.00 81.12 364 GLN A O 1
ATOM 2878 N N . ILE A 1 365 ? -3.752 7.573 -7.657 1.00 82.81 365 ILE A N 1
ATOM 2879 C CA . ILE A 1 365 ? -3.477 7.256 -6.255 1.00 82.81 365 ILE A CA 1
ATOM 2880 C C . ILE A 1 365 ? -4.638 7.750 -5.373 1.00 82.81 365 ILE A C 1
ATOM 2882 O O . ILE A 1 365 ? -4.822 8.963 -5.234 1.00 82.81 365 ILE A O 1
ATOM 2886 N N . PRO A 1 366 ? -5.397 6.853 -4.711 1.00 77.44 366 PRO A N 1
ATOM 2887 C CA . PRO A 1 366 ? -6.546 7.229 -3.882 1.00 77.44 366 PRO A CA 1
ATOM 2888 C C . PRO A 1 366 ? -6.238 8.280 -2.810 1.00 77.44 366 PRO A C 1
ATOM 2890 O O . PRO A 1 366 ? -6.969 9.255 -2.651 1.00 77.44 366 PRO A O 1
ATOM 2893 N N . VAL A 1 367 ? -5.126 8.114 -2.086 1.00 73.50 367 VAL A N 1
ATOM 2894 C CA . VAL A 1 367 ? -4.731 8.997 -0.971 1.00 73.50 367 VAL A CA 1
ATOM 2895 C C . VAL A 1 367 ? -4.262 10.385 -1.422 1.00 73.50 367 VAL A C 1
ATOM 2897 O O . VAL A 1 367 ? -4.207 11.310 -0.613 1.00 73.50 367 VAL A O 1
ATOM 2900 N N . ALA A 1 368 ? -3.973 10.555 -2.714 1.00 71.12 368 ALA A N 1
ATOM 2901 C CA . ALA A 1 368 ? -3.655 11.845 -3.315 1.00 71.12 368 ALA A CA 1
ATOM 2902 C C . ALA A 1 368 ? -4.909 12.601 -3.804 1.00 71.12 368 ALA A C 1
ATOM 2904 O O . ALA A 1 368 ? -4.804 13.756 -4.222 1.00 71.12 368 ALA A O 1
ATOM 2905 N N . ASN A 1 369 ? -6.093 11.973 -3.752 1.00 60.75 369 ASN A N 1
ATOM 2906 C CA . ASN A 1 369 ? -7.347 12.490 -4.304 1.00 60.75 369 ASN A CA 1
ATOM 2907 C C . ASN A 1 369 ? -8.477 12.595 -3.258 1.00 60.75 369 ASN A C 1
ATOM 2909 O O . ASN A 1 369 ? -9.610 12.172 -3.481 1.00 60.75 369 ASN A O 1
ATOM 2913 N N . VAL A 1 370 ? -8.180 13.151 -2.084 1.00 48.41 370 VAL A N 1
ATOM 2914 C CA . VAL A 1 370 ? -9.167 13.293 -1.002 1.00 48.41 370 VAL A CA 1
ATOM 2915 C C . VAL A 1 370 ? -10.064 14.520 -1.258 1.00 48.41 370 VAL A C 1
ATOM 2917 O O . VAL A 1 370 ? -9.571 15.644 -1.319 1.00 48.41 370 VAL A O 1
ATOM 2920 N N . LYS A 1 371 ? -11.391 14.307 -1.357 1.00 44.06 371 LYS A N 1
ATOM 2921 C CA . LYS A 1 371 ? -12.467 15.324 -1.514 1.00 44.06 371 LYS A CA 1
ATOM 2922 C C . LYS A 1 371 ? -12.523 16.094 -2.850 1.00 44.06 371 LYS A C 1
ATOM 2924 O O . LYS A 1 371 ? -12.789 17.292 -2.833 1.00 44.06 371 LYS A O 1
ATOM 2929 N N . ASN A 1 372 ? -12.254 15.469 -4.003 1.00 40.56 372 ASN A N 1
ATOM 2930 C CA . ASN A 1 372 ? -12.181 16.149 -5.323 1.00 40.56 372 ASN A CA 1
ATOM 2931 C C . ASN A 1 372 ? -11.143 17.289 -5.417 1.00 40.56 372 ASN A C 1
ATOM 2933 O O . ASN A 1 372 ? -10.920 17.873 -6.480 1.00 40.56 372 ASN A O 1
ATOM 2937 N N . ASP A 1 373 ? -10.427 17.543 -4.329 1.00 42.16 373 ASP A N 1
ATOM 2938 C CA . ASP A 1 373 ? -9.188 18.274 -4.279 1.00 42.16 373 ASP A CA 1
ATOM 2939 C C . ASP A 1 373 ? -8.066 17.272 -4.522 1.00 42.16 373 ASP A C 1
ATOM 2941 O O . ASP A 1 373 ? -7.258 16.989 -3.636 1.00 42.16 373 ASP A O 1
ATOM 2945 N N . VAL A 1 374 ? -7.994 16.763 -5.763 1.00 46.50 374 VAL A N 1
ATOM 2946 C CA . VAL A 1 374 ? -6.753 16.185 -6.292 1.00 46.50 374 VAL A CA 1
ATOM 2947 C C . VAL A 1 374 ? -5.632 17.089 -5.790 1.00 46.50 374 VAL A C 1
ATOM 2949 O O . VAL A 1 374 ? -5.768 18.326 -5.834 1.00 46.50 374 VAL A O 1
ATOM 2952 N N . ILE A 1 375 ? -4.541 16.502 -5.301 1.00 52.41 375 ILE A N 1
ATOM 2953 C CA . ILE A 1 375 ? -3.243 17.168 -5.223 1.00 52.41 375 ILE A CA 1
ATOM 2954 C C . ILE A 1 375 ? -2.911 17.589 -6.664 1.00 52.41 375 ILE A C 1
ATOM 2956 O O . ILE A 1 375 ? -2.165 16.938 -7.386 1.00 52.41 375 ILE A O 1
ATOM 2960 N N . LYS A 1 376 ? -3.591 18.627 -7.166 1.00 49.09 376 LYS A N 1
ATOM 2961 C CA . LYS A 1 376 ? -3.434 19.102 -8.523 1.00 49.09 376 LYS A CA 1
ATOM 2962 C C . LYS A 1 376 ? -2.035 19.658 -8.499 1.00 49.09 376 LYS A C 1
ATOM 2964 O O . LYS A 1 376 ? -1.759 20.582 -7.736 1.00 49.09 376 LYS A O 1
ATOM 2969 N N . LEU A 1 377 ? -1.162 19.110 -9.326 1.00 52.19 377 LEU A N 1
ATOM 2970 C CA . LEU A 1 377 ? 0.183 19.641 -9.511 1.00 52.19 377 LEU A CA 1
ATOM 2971 C C . LEU A 1 377 ? 0.134 21.159 -9.796 1.00 52.19 377 LEU A C 1
ATOM 2973 O O . LEU A 1 377 ? 0.987 21.908 -9.331 1.00 52.19 377 LEU A O 1
ATOM 2977 N N . SER A 1 378 ? -0.959 21.635 -10.411 1.00 46.88 378 SER A N 1
ATOM 2978 C CA . SER A 1 378 ? -1.265 23.057 -10.605 1.00 46.88 378 SER A CA 1
ATOM 2979 C C . SER A 1 378 ? -1.479 23.877 -9.320 1.00 46.88 378 SER A C 1
ATOM 2981 O O . SER A 1 378 ? -1.169 25.065 -9.323 1.00 46.88 378 SER A O 1
ATOM 2983 N N . LYS A 1 379 ? -1.927 23.286 -8.200 1.00 51.44 379 LYS A N 1
ATOM 2984 C CA . LYS A 1 379 ? -1.987 23.955 -6.881 1.00 51.44 379 LYS A CA 1
ATOM 2985 C C . LYS A 1 379 ? -0.597 24.215 -6.288 1.00 51.44 379 LYS A C 1
ATOM 2987 O O . LYS A 1 379 ? -0.480 25.026 -5.370 1.00 51.44 379 LYS A O 1
ATOM 2992 N N . PHE A 1 380 ? 0.458 23.560 -6.784 1.00 49.78 380 PHE A N 1
ATOM 2993 C CA . PHE A 1 380 ? 1.829 23.823 -6.330 1.00 49.78 380 PHE A CA 1
ATOM 2994 C C . PHE A 1 380 ? 2.472 25.039 -7.000 1.00 49.78 380 PHE A C 1
ATOM 2996 O O . PHE A 1 380 ? 3.454 25.534 -6.452 1.00 49.78 380 PHE A O 1
ATOM 3003 N N . GLY A 1 381 ? 1.856 25.578 -8.060 1.00 42.62 381 GLY A N 1
ATOM 3004 C CA . GLY A 1 381 ? 2.167 26.882 -8.650 1.00 42.62 381 GLY A CA 1
ATOM 3005 C C . GLY A 1 381 ? 3.550 27.006 -9.303 1.00 42.62 381 GLY A C 1
ATOM 3006 O O . GLY A 1 381 ? 4.408 26.143 -9.142 1.00 42.62 381 GLY A O 1
ATOM 3007 N N . ASN A 1 382 ? 3.751 28.139 -9.996 1.00 49.69 382 ASN A N 1
ATOM 3008 C CA . ASN A 1 382 ? 4.922 28.524 -10.813 1.00 49.69 382 ASN A CA 1
ATOM 3009 C C . ASN A 1 382 ? 6.307 28.285 -10.181 1.00 49.69 382 ASN A C 1
ATOM 3011 O O . ASN A 1 382 ? 7.283 28.174 -10.919 1.00 49.69 382 ASN A O 1
ATOM 3015 N N . SER A 1 383 ? 6.400 28.201 -8.851 1.00 49.91 383 SER A N 1
ATOM 3016 C CA . SER A 1 383 ? 7.647 27.989 -8.106 1.00 49.91 383 SER A CA 1
ATOM 3017 C C . SER A 1 383 ? 8.106 26.533 -8.049 1.00 49.91 383 SER A C 1
ATOM 3019 O O . SER A 1 383 ? 9.282 26.277 -7.832 1.00 49.91 383 SER A O 1
ATOM 3021 N N . CYS A 1 384 ? 7.187 25.582 -8.203 1.00 56.19 384 CYS A N 1
ATOM 3022 C CA . CYS A 1 384 ? 7.505 24.162 -8.229 1.00 56.19 384 CYS A CA 1
ATOM 3023 C C . CYS A 1 384 ? 7.497 23.763 -9.704 1.00 56.19 384 CYS A C 1
ATOM 3025 O O . CYS A 1 384 ? 6.538 24.062 -10.413 1.00 56.19 384 CYS A O 1
ATOM 3027 N N . GLY A 1 385 ? 8.555 23.136 -10.216 1.00 49.41 385 GLY A N 1
ATOM 3028 C CA . GLY A 1 385 ? 8.793 22.912 -11.648 1.00 49.41 385 GLY A CA 1
ATOM 3029 C C . GLY A 1 385 ? 7.658 22.215 -12.413 1.00 49.41 385 GLY A C 1
ATOM 3030 O O . GLY A 1 385 ? 7.698 22.152 -13.635 1.00 49.41 385 GLY A O 1
ATOM 3031 N N . CYS A 1 386 ? 6.609 21.750 -11.738 1.00 50.53 386 CYS A N 1
ATOM 3032 C CA . CYS A 1 386 ? 5.381 21.188 -12.298 1.00 50.53 386 CYS A CA 1
ATOM 3033 C C . CYS A 1 386 ? 4.475 22.176 -13.048 1.00 50.53 386 CYS A C 1
ATOM 3035 O O . CYS A 1 386 ? 3.500 21.757 -13.655 1.00 50.53 386 CYS A O 1
ATOM 3037 N N . SER A 1 387 ? 4.781 23.469 -13.052 1.00 45.78 387 SER A N 1
ATOM 3038 C CA . SER A 1 387 ? 4.105 24.484 -13.886 1.00 45.78 387 SER A CA 1
ATOM 3039 C C . SER A 1 387 ? 5.030 25.130 -14.919 1.00 45.78 387 SER A C 1
ATOM 3041 O O . SER A 1 387 ? 4.566 25.857 -15.792 1.00 45.78 387 SER A O 1
ATOM 3043 N N . ALA A 1 388 ? 6.333 24.851 -14.856 1.00 46.50 388 ALA A N 1
ATOM 3044 C CA . ALA A 1 388 ? 7.311 25.380 -15.796 1.00 46.50 388 ALA A CA 1
ATOM 3045 C C . ALA A 1 388 ? 7.290 24.579 -17.111 1.00 46.50 388 ALA A C 1
ATOM 3047 O O . ALA A 1 388 ? 7.132 23.356 -17.106 1.00 46.50 388 ALA A O 1
ATOM 3048 N N . ILE A 1 389 ? 7.448 25.259 -18.251 1.00 50.34 389 ILE A N 1
ATOM 3049 C CA . ILE A 1 389 ? 7.621 24.616 -19.566 1.00 50.34 389 ILE A CA 1
ATOM 3050 C C . ILE A 1 389 ? 8.844 23.683 -19.482 1.00 50.34 389 ILE A C 1
ATOM 3052 O O . ILE A 1 389 ? 9.813 24.019 -18.805 1.00 50.34 389 ILE A O 1
ATOM 3056 N N . ALA A 1 390 ? 8.829 22.527 -20.156 1.00 51.84 390 ALA A N 1
ATOM 3057 C CA . ALA A 1 390 ? 9.898 21.516 -20.073 1.00 51.84 390 ALA A CA 1
ATOM 3058 C C . ALA A 1 390 ? 11.322 22.068 -20.331 1.00 51.84 390 ALA A C 1
ATOM 3060 O O . ALA A 1 390 ? 12.306 21.519 -19.846 1.00 51.84 390 ALA A O 1
ATOM 3061 N N . SER A 1 391 ? 11.444 23.176 -21.069 1.00 52.09 391 SER A N 1
ATOM 3062 C CA . SER A 1 391 ? 12.702 23.899 -21.283 1.00 52.09 391 SER A CA 1
ATOM 3063 C C . SER A 1 391 ? 13.186 24.688 -20.060 1.00 52.09 391 SER A C 1
ATOM 3065 O O . SER A 1 391 ? 14.390 24.809 -19.860 1.00 52.09 391 SER A O 1
ATOM 3067 N N . ALA A 1 392 ? 12.279 25.206 -19.232 1.00 51.28 392 ALA A N 1
ATOM 3068 C CA . ALA A 1 392 ? 12.595 26.012 -18.055 1.00 51.28 392 ALA A CA 1
ATOM 3069 C C . ALA A 1 392 ? 13.051 25.161 -16.860 1.00 51.28 392 ALA A C 1
ATOM 3071 O O . ALA A 1 392 ? 13.889 25.618 -16.090 1.00 51.28 392 ALA A O 1
ATOM 3072 N N . GLN A 1 393 ? 12.592 23.909 -16.762 1.00 53.03 393 GLN A N 1
ATOM 3073 C CA . GLN A 1 393 ? 13.015 22.952 -15.728 1.00 53.03 393 GLN A CA 1
ATOM 3074 C C . GLN A 1 393 ? 14.490 22.521 -15.839 1.00 53.03 393 GLN A C 1
ATOM 3076 O O . GLN A 1 393 ? 15.013 21.902 -14.921 1.00 53.03 393 GLN A O 1
ATOM 3081 N N . LYS A 1 394 ? 15.166 22.833 -16.956 1.00 52.16 394 LYS A N 1
ATOM 3082 C CA . LYS A 1 394 ? 16.583 22.504 -17.197 1.00 52.16 394 LYS A CA 1
ATOM 3083 C C . LYS A 1 394 ? 17.565 23.444 -16.491 1.00 52.16 394 LYS A C 1
ATOM 3085 O O . LYS A 1 394 ? 18.770 23.215 -16.548 1.00 52.16 394 LYS A O 1
ATOM 3090 N N . ASN A 1 395 ? 17.076 24.510 -15.861 1.00 50.72 395 ASN A N 1
ATOM 3091 C CA . ASN A 1 395 ? 17.924 25.422 -15.103 1.00 50.72 395 ASN A CA 1
ATOM 3092 C C . ASN A 1 395 ? 18.178 24.873 -13.691 1.00 50.72 395 ASN A C 1
ATOM 3094 O O . ASN A 1 395 ? 17.292 24.285 -13.072 1.00 50.72 395 ASN A O 1
ATOM 3098 N N . VAL A 1 396 ? 19.379 25.114 -13.162 1.00 45.53 396 VAL A N 1
ATOM 3099 C CA . VAL A 1 396 ? 19.727 24.831 -11.762 1.00 45.53 396 VAL A CA 1
ATOM 3100 C C . VAL A 1 396 ? 18.746 25.581 -10.848 1.00 45.53 396 VAL A C 1
ATOM 3102 O O . VAL A 1 396 ? 18.652 26.804 -10.933 1.00 45.53 396 VAL A O 1
ATOM 3105 N N . GLY A 1 397 ? 17.997 24.852 -10.011 1.00 51.78 397 GLY A N 1
ATOM 3106 C CA . GLY A 1 397 ? 17.049 25.418 -9.036 1.00 51.78 397 GLY A CA 1
ATOM 3107 C C . GLY A 1 397 ? 15.564 25.071 -9.229 1.00 51.78 397 GLY A C 1
ATOM 3108 O O . GLY A 1 397 ? 14.741 25.569 -8.466 1.00 51.78 397 GLY A O 1
ATOM 3109 N N . TYR A 1 398 ? 15.188 24.235 -10.207 1.00 59.69 398 TYR A N 1
ATOM 3110 C CA . TYR A 1 398 ? 13.802 23.761 -10.341 1.00 59.69 398 TYR A CA 1
ATOM 3111 C C . TYR A 1 398 ? 13.565 22.457 -9.567 1.00 59.69 398 TYR A C 1
ATOM 3113 O O . TYR A 1 398 ? 14.062 21.397 -9.940 1.00 59.69 398 TYR A O 1
ATOM 3121 N N . GLU A 1 399 ? 12.758 22.540 -8.510 1.00 65.81 399 GLU A N 1
ATOM 3122 C CA . GLU A 1 399 ? 12.294 21.396 -7.715 1.00 65.81 399 GLU A CA 1
ATOM 3123 C C . GLU A 1 399 ? 11.111 20.690 -8.406 1.00 65.81 399 GLU A C 1
ATOM 3125 O O . GLU A 1 399 ? 10.192 21.348 -8.906 1.00 65.81 399 GLU A O 1
ATOM 3130 N N . ASP A 1 400 ? 11.100 19.352 -8.434 1.00 76.19 400 ASP A N 1
ATOM 3131 C CA . ASP A 1 400 ? 9.910 18.589 -8.838 1.00 76.19 400 ASP A CA 1
ATOM 3132 C C . ASP A 1 400 ? 8.796 18.684 -7.767 1.00 76.19 400 ASP A C 1
ATOM 3134 O O . ASP A 1 400 ? 8.974 19.292 -6.709 1.00 76.19 400 ASP A O 1
ATOM 3138 N N . ALA A 1 401 ? 7.596 18.157 -8.045 1.00 78.75 401 ALA A N 1
ATOM 3139 C CA . ALA A 1 401 ? 6.471 18.286 -7.109 1.00 78.75 401 ALA A CA 1
ATOM 3140 C C . ALA A 1 401 ? 6.725 17.633 -5.751 1.00 78.75 401 ALA A C 1
ATOM 3142 O O . ALA A 1 401 ? 6.248 18.155 -4.744 1.00 78.75 401 ALA A O 1
ATOM 3143 N N . ILE A 1 402 ? 7.453 16.518 -5.726 1.00 85.56 402 ILE A N 1
ATOM 3144 C CA . ILE A 1 402 ? 7.750 15.792 -4.495 1.00 85.56 402 ILE A CA 1
ATOM 3145 C C . ILE A 1 402 ? 8.719 16.611 -3.654 1.00 85.56 402 ILE A C 1
ATOM 3147 O O . ILE A 1 402 ? 8.423 16.881 -2.491 1.00 85.56 402 ILE A O 1
ATOM 3151 N N . GLU A 1 403 ? 9.798 17.112 -4.258 1.00 85.69 403 GLU A N 1
ATOM 3152 C CA . GLU A 1 403 ? 10.745 17.976 -3.545 1.00 85.69 403 GLU A CA 1
ATOM 3153 C C . GLU A 1 403 ? 10.058 19.246 -3.023 1.00 85.69 403 GLU A C 1
ATOM 3155 O O . GLU A 1 403 ? 10.180 19.592 -1.853 1.00 85.69 403 GLU A O 1
ATOM 3160 N N . CYS A 1 404 ? 9.200 19.870 -3.830 1.00 81.19 404 CYS A N 1
ATOM 3161 C CA . CYS A 1 404 ? 8.406 21.019 -3.399 1.00 81.19 404 CYS A CA 1
ATOM 3162 C C . CYS A 1 404 ? 7.472 20.697 -2.215 1.00 81.19 404 CYS A C 1
ATOM 3164 O O . CYS A 1 404 ? 7.285 21.528 -1.318 1.00 81.19 404 CYS A O 1
ATOM 3166 N N . MET A 1 405 ? 6.860 19.507 -2.184 1.00 85.81 405 MET A N 1
ATOM 3167 C CA . MET A 1 405 ? 6.047 19.061 -1.047 1.00 85.81 405 MET A CA 1
ATOM 3168 C C . MET A 1 405 ? 6.888 18.895 0.216 1.00 85.81 405 MET A C 1
ATOM 3170 O O . MET A 1 405 ? 6.455 19.346 1.281 1.00 85.81 405 MET A O 1
ATOM 3174 N N . ILE A 1 406 ? 8.075 18.303 0.084 1.00 90.06 406 ILE A N 1
ATOM 3175 C CA . ILE A 1 406 ? 9.042 18.119 1.167 1.00 90.06 406 ILE A CA 1
ATOM 3176 C C . ILE A 1 406 ? 9.527 19.479 1.690 1.00 90.06 406 ILE A C 1
ATOM 3178 O O . ILE A 1 406 ? 9.405 19.752 2.882 1.00 90.06 406 ILE A O 1
ATOM 3182 N N . THR A 1 407 ? 9.960 20.391 0.818 1.00 87.44 407 THR A N 1
ATOM 3183 C CA . THR A 1 407 ? 10.400 21.749 1.181 1.00 87.44 407 THR A CA 1
ATOM 3184 C C . THR A 1 407 ? 9.299 22.542 1.891 1.00 87.44 407 THR A C 1
ATOM 3186 O O . THR A 1 407 ? 9.554 23.235 2.876 1.00 87.44 407 THR A O 1
ATOM 3189 N N . LYS A 1 408 ? 8.041 22.435 1.441 1.00 84.06 408 LYS A N 1
ATOM 3190 C CA . LYS A 1 408 ? 6.900 23.059 2.135 1.00 84.06 408 LYS A CA 1
ATOM 3191 C C . LYS A 1 408 ? 6.659 22.456 3.517 1.00 84.06 408 LYS A C 1
ATOM 3193 O O . LYS A 1 408 ? 6.210 23.172 4.411 1.00 84.06 408 LYS A O 1
ATOM 3198 N N . LEU A 1 409 ? 6.897 21.157 3.682 1.00 87.19 409 LEU A N 1
ATOM 3199 C CA . LEU A 1 409 ? 6.765 20.484 4.969 1.00 87.19 409 LEU A CA 1
ATOM 3200 C C . LEU A 1 409 ? 7.855 20.941 5.943 1.00 87.19 409 LEU A C 1
ATOM 3202 O O . LEU A 1 409 ? 7.519 21.308 7.066 1.00 87.19 409 LEU A O 1
ATOM 3206 N N . GLN A 1 410 ? 9.104 21.023 5.471 1.00 90.12 410 GLN A N 1
ATOM 3207 C CA . GLN A 1 410 ? 10.244 21.535 6.236 1.00 90.12 410 GLN A CA 1
ATOM 3208 C C . GLN A 1 410 ? 9.961 22.941 6.778 1.00 90.12 410 GLN A C 1
ATOM 3210 O O . GLN A 1 410 ? 10.004 23.163 7.983 1.00 90.12 410 GLN A O 1
ATOM 3215 N N . LYS A 1 411 ? 9.543 23.872 5.907 1.00 87.94 411 LYS A N 1
ATOM 3216 C CA . LYS A 1 411 ? 9.218 25.253 6.309 1.00 87.94 411 LYS A CA 1
ATOM 3217 C C . LYS A 1 411 ? 8.138 25.322 7.387 1.00 87.94 411 LYS A C 1
ATOM 3219 O O . LYS A 1 411 ? 8.248 26.094 8.331 1.00 87.94 411 LYS A O 1
ATOM 3224 N N . LYS A 1 412 ? 7.092 24.496 7.280 1.00 84.06 412 LYS A N 1
ATOM 3225 C CA . LYS A 1 412 ? 6.020 24.452 8.291 1.00 84.06 412 LYS A CA 1
ATOM 3226 C C . LYS A 1 412 ? 6.513 23.987 9.654 1.00 84.06 412 LYS A C 1
ATOM 3228 O O . LYS A 1 412 ? 5.959 24.391 10.673 1.00 84.06 412 LYS A O 1
ATOM 3233 N N . ILE A 1 413 ? 7.504 23.109 9.670 1.00 85.56 413 ILE A N 1
ATOM 3234 C CA . ILE A 1 413 ? 8.099 22.606 10.901 1.00 85.56 413 ILE A CA 1
ATOM 3235 C C . ILE A 1 413 ? 9.028 23.633 11.518 1.00 85.56 413 ILE A C 1
ATOM 3237 O O . ILE A 1 413 ? 8.900 23.887 12.711 1.00 85.56 413 ILE A O 1
ATOM 3241 N N . GLU A 1 414 ? 9.861 24.288 10.713 1.00 86.06 414 GLU A N 1
ATOM 3242 C CA . GLU A 1 414 ? 10.697 25.412 11.149 1.00 86.06 414 GLU A CA 1
ATOM 3243 C C . GLU A 1 414 ? 9.841 26.538 11.752 1.00 86.06 414 GLU A C 1
ATOM 3245 O O . GLU A 1 414 ? 10.125 27.041 12.841 1.00 86.06 414 GLU A O 1
ATOM 3250 N N . GLU A 1 415 ? 8.726 26.885 11.099 1.00 84.62 415 GLU A N 1
ATOM 3251 C CA . GLU A 1 415 ? 7.740 27.828 11.634 1.00 84.62 415 GLU A CA 1
ATOM 3252 C C . GLU A 1 415 ? 7.177 27.356 12.978 1.00 84.62 415 GLU A C 1
ATOM 3254 O O . GLU A 1 415 ? 7.022 28.158 13.901 1.00 84.62 415 GLU A O 1
ATOM 3259 N N . CYS A 1 416 ? 6.868 26.066 13.116 1.00 78.38 416 CYS A N 1
ATOM 3260 C CA . CYS A 1 416 ? 6.361 25.539 14.376 1.00 78.38 416 CYS A CA 1
ATOM 3261 C C . CYS A 1 416 ? 7.430 25.543 15.474 1.00 78.38 416 CYS A C 1
ATOM 3263 O O . CYS A 1 416 ? 7.126 25.879 16.616 1.00 78.38 416 CYS A O 1
ATOM 3265 N N . GLN A 1 417 ? 8.686 25.274 15.118 1.00 78.81 417 GLN A N 1
ATOM 3266 C CA . GLN A 1 417 ? 9.819 25.334 16.031 1.00 78.81 417 GLN A CA 1
ATOM 3267 C C . GLN A 1 417 ? 10.023 26.739 16.570 1.00 78.81 417 GLN A C 1
ATOM 3269 O O . GLN A 1 417 ? 10.085 26.915 17.782 1.00 78.81 417 GLN A O 1
ATOM 3274 N N . SER A 1 418 ? 10.000 27.743 15.693 1.00 79.44 418 SER A N 1
ATOM 3275 C CA . SER A 1 418 ? 10.141 29.143 16.097 1.00 79.44 418 SER A CA 1
ATOM 3276 C C . SER A 1 418 ? 9.072 29.611 17.096 1.00 79.44 418 SER A C 1
ATOM 3278 O O . SER A 1 418 ? 9.345 30.483 17.915 1.00 79.44 418 SER A O 1
ATOM 3280 N N . LYS A 1 419 ? 7.866 29.022 17.064 1.00 74.38 419 LYS A N 1
ATOM 3281 C CA . LYS A 1 419 ? 6.754 29.368 17.968 1.00 74.38 419 LYS A CA 1
ATOM 3282 C C . LYS A 1 419 ? 6.874 28.750 19.358 1.00 74.38 419 LYS A C 1
ATOM 3284 O O . LYS A 1 419 ? 6.241 29.253 20.281 1.00 74.38 419 LYS A O 1
ATOM 3289 N N . HIS A 1 420 ? 7.641 27.671 19.498 1.00 71.50 420 HIS A N 1
ATOM 3290 C CA . HIS A 1 420 ? 7.706 26.868 20.723 1.00 71.50 420 HIS A CA 1
ATOM 3291 C C . HIS A 1 420 ? 9.108 26.805 21.340 1.00 71.50 420 HIS A C 1
ATOM 3293 O O . HIS A 1 420 ? 9.304 26.049 22.287 1.00 71.50 420 HIS A O 1
ATOM 3299 N N . SER A 1 421 ? 10.055 27.619 20.859 1.00 63.09 421 SER A N 1
ATOM 3300 C CA . SER A 1 421 ? 11.442 27.688 21.351 1.00 63.09 421 SER A CA 1
ATOM 3301 C C . SER A 1 421 ? 11.576 27.927 22.864 1.00 63.09 421 SER A C 1
ATOM 3303 O O . SER A 1 421 ? 12.580 27.530 23.443 1.00 63.09 421 SER A O 1
ATOM 3305 N N . ASP A 1 422 ? 10.569 28.536 23.504 1.00 60.91 422 ASP A N 1
ATOM 3306 C CA . ASP A 1 422 ? 10.567 28.855 24.942 1.00 60.91 422 ASP A CA 1
ATOM 3307 C C . ASP A 1 422 ? 9.820 27.819 25.811 1.00 60.91 422 ASP A C 1
ATOM 3309 O O . ASP A 1 422 ? 9.674 28.002 27.023 1.00 60.91 422 ASP A O 1
ATOM 3313 N N . SER A 1 423 ? 9.300 26.735 25.220 1.00 60.50 423 SER A N 1
ATOM 3314 C CA . SER A 1 423 ? 8.566 25.706 25.970 1.00 60.50 423 SER A CA 1
ATOM 3315 C C . SER A 1 423 ? 9.526 24.718 26.643 1.00 60.50 423 SER A C 1
ATOM 3317 O O . SER A 1 423 ? 10.454 24.240 25.990 1.00 60.50 423 SER A O 1
ATOM 3319 N N . PRO A 1 424 ? 9.314 24.349 27.923 1.00 56.94 424 PRO A N 1
ATOM 3320 C CA . PRO A 1 424 ? 10.160 23.366 28.589 1.00 56.94 424 PRO A CA 1
ATOM 3321 C C . PRO A 1 424 ? 10.098 22.022 27.855 1.00 56.94 424 PRO A C 1
ATOM 3323 O O . PRO A 1 424 ? 9.012 21.482 27.626 1.00 56.94 424 PRO A O 1
ATOM 3326 N N . GLU A 1 425 ? 11.270 21.480 27.511 1.00 56.16 425 GLU A N 1
ATOM 3327 C CA . GLU A 1 425 ? 11.412 20.165 26.889 1.00 56.16 425 GLU A CA 1
ATOM 3328 C C . GLU A 1 425 ? 10.820 19.095 27.811 1.00 56.16 425 GLU A C 1
ATOM 3330 O O . GLU A 1 425 ? 11.415 18.695 28.813 1.00 56.16 425 GLU A O 1
ATOM 3335 N N . LYS A 1 426 ? 9.609 18.629 27.494 1.00 58.34 426 LYS A N 1
ATOM 3336 C CA . LYS A 1 426 ? 9.065 17.428 28.123 1.00 58.34 426 LYS A CA 1
ATOM 3337 C C . LYS A 1 426 ? 9.605 16.207 27.372 1.00 58.34 426 LYS A C 1
ATOM 3339 O O . LYS A 1 426 ? 9.522 16.184 26.142 1.00 58.34 426 LYS A O 1
ATOM 3344 N N . PRO A 1 427 ? 10.122 15.185 28.078 1.00 57.78 427 PRO A N 1
ATOM 3345 C CA . PRO A 1 427 ? 10.512 13.933 27.446 1.00 57.78 427 PRO A CA 1
ATOM 3346 C C . PRO A 1 427 ? 9.306 13.305 26.743 1.00 57.78 427 PRO A C 1
ATOM 3348 O O . PRO A 1 427 ? 8.170 13.437 27.207 1.00 57.78 427 PRO A O 1
ATOM 3351 N N . CYS A 1 428 ? 9.561 12.625 25.623 1.00 60.44 428 CYS A N 1
ATOM 3352 C CA . CYS A 1 428 ? 8.536 11.902 24.881 1.00 60.44 428 CYS A CA 1
ATOM 3353 C C . CYS A 1 428 ? 7.932 10.833 25.803 1.00 60.44 428 CYS A C 1
ATOM 3355 O O . CYS A 1 428 ? 8.548 9.803 26.067 1.00 60.44 428 CYS A O 1
ATOM 3357 N N . VAL A 1 429 ? 6.749 11.105 26.349 1.00 54.50 429 VAL A N 1
ATOM 3358 C CA . VAL A 1 429 ? 5.951 10.096 27.048 1.00 54.50 429 VAL A CA 1
ATOM 3359 C C . VAL A 1 429 ? 5.258 9.270 25.972 1.00 54.50 429 VAL A C 1
ATOM 3361 O O . VAL A 1 429 ? 4.819 9.853 24.979 1.00 54.50 429 VAL A O 1
ATOM 3364 N N . ASP A 1 430 ? 5.122 7.956 26.164 1.00 46.88 430 ASP A N 1
ATOM 3365 C CA . ASP A 1 430 ? 4.256 7.105 25.338 1.00 46.88 430 ASP A CA 1
ATOM 3366 C C . ASP A 1 430 ? 2.801 7.612 25.449 1.00 46.88 430 ASP A C 1
ATOM 3368 O O . ASP A 1 430 ? 2.012 7.175 26.284 1.00 46.88 430 ASP A O 1
ATOM 3372 N N . SER A 1 431 ? 2.471 8.637 24.666 1.00 42.38 431 SER A N 1
ATOM 3373 C CA . SER A 1 431 ? 1.142 9.233 24.577 1.00 42.38 431 SER A CA 1
ATOM 3374 C C . SER A 1 431 ? 0.243 8.361 23.701 1.00 42.38 431 SER A C 1
ATOM 3376 O O . SER A 1 431 ? 0.747 7.612 22.860 1.00 42.38 431 SER A O 1
ATOM 3378 N N . PRO A 1 432 ? -1.086 8.412 23.914 1.00 40.94 432 PRO A N 1
ATOM 3379 C CA . PRO A 1 432 ? -2.008 7.419 23.384 1.00 40.94 432 PRO A CA 1
ATOM 3380 C C . PRO A 1 432 ? -2.017 7.397 21.855 1.00 40.94 432 PRO A C 1
ATOM 3382 O O . PRO A 1 432 ? -1.559 8.330 21.194 1.00 40.94 432 PRO A O 1
ATOM 3385 N N . SER A 1 433 ? -2.553 6.289 21.345 1.00 41.66 433 SER A N 1
ATOM 3386 C CA . SER A 1 433 ? -2.643 5.861 19.951 1.00 41.66 433 SER A CA 1
ATOM 3387 C C . SER A 1 433 ? -2.697 6.983 18.899 1.00 41.66 433 SER A C 1
ATOM 3389 O O . SER A 1 433 ? -3.328 8.019 19.128 1.00 41.66 433 SER A O 1
ATOM 3391 N N . PRO A 1 434 ? -2.097 6.765 17.708 1.00 46.03 434 PRO A N 1
ATOM 3392 C CA . PRO A 1 434 ? -2.199 7.693 16.587 1.00 46.03 434 PRO A CA 1
ATOM 3393 C C . PRO A 1 434 ? -3.649 8.130 16.357 1.00 46.03 434 PRO A C 1
ATOM 3395 O O . PRO A 1 434 ? -4.578 7.341 16.519 1.00 46.03 434 PRO A O 1
ATOM 3398 N N . ILE A 1 435 ? -3.827 9.410 16.010 1.00 42.69 435 ILE A N 1
ATOM 3399 C CA . ILE A 1 435 ? -5.154 9.977 15.755 1.00 42.69 435 ILE A CA 1
ATOM 3400 C C . ILE A 1 435 ? -5.746 9.210 14.581 1.00 42.69 435 ILE A C 1
ATOM 3402 O O . ILE A 1 435 ? -5.187 9.204 13.485 1.00 42.69 435 ILE A O 1
ATOM 3406 N N . GLU A 1 436 ? -6.862 8.549 14.854 1.00 45.09 436 GLU A N 1
ATOM 3407 C CA . GLU A 1 436 ? -7.616 7.796 13.871 1.00 45.09 436 GLU A CA 1
ATOM 3408 C C . GLU A 1 436 ? -8.100 8.760 12.791 1.00 45.09 436 GLU A C 1
ATOM 3410 O O . GLU A 1 436 ? -8.682 9.811 13.078 1.00 45.09 436 GLU A O 1
ATOM 3415 N N . THR A 1 437 ? -7.838 8.413 11.534 1.00 40.59 437 THR A N 1
ATOM 3416 C CA . THR A 1 437 ? -8.506 9.063 10.411 1.00 40.59 437 THR A CA 1
ATOM 3417 C C . THR A 1 437 ? -10.007 8.861 10.634 1.00 40.59 437 THR A C 1
ATOM 3419 O O . THR A 1 437 ? -10.413 7.714 10.837 1.00 40.59 437 THR A O 1
ATOM 3422 N N . PRO A 1 438 ? -10.842 9.918 10.649 1.00 29.27 438 PRO A N 1
ATOM 3423 C CA . PRO A 1 438 ? -12.284 9.723 10.684 1.00 29.27 438 PRO A CA 1
ATOM 3424 C C . PRO A 1 438 ? -12.667 8.770 9.549 1.00 29.27 438 PRO A C 1
ATOM 3426 O O . PRO A 1 438 ? -12.070 8.887 8.469 1.00 29.27 438 PRO A O 1
ATOM 3429 N N . PRO A 1 439 ? -13.621 7.847 9.760 1.00 33.84 439 PRO A N 1
ATOM 3430 C CA . PRO A 1 439 ? -14.134 7.038 8.670 1.00 33.84 439 PRO A CA 1
ATOM 3431 C C . PRO A 1 439 ? -14.544 7.984 7.541 1.00 33.84 439 PRO A C 1
ATOM 3433 O O . PRO A 1 439 ? -15.256 8.961 7.779 1.00 33.84 439 PRO A O 1
ATOM 3436 N N . GLU A 1 440 ? -14.062 7.731 6.324 1.00 35.38 440 GLU A N 1
ATOM 3437 C CA . GLU A 1 440 ? -14.744 8.241 5.139 1.00 35.38 440 GLU A CA 1
ATOM 3438 C C . GLU A 1 440 ? -16.171 7.688 5.225 1.00 35.38 440 GLU A C 1
ATOM 3440 O O . GLU A 1 440 ? -16.390 6.495 5.010 1.00 35.38 440 GLU A O 1
ATOM 3445 N N . GLU A 1 441 ? -17.124 8.538 5.623 1.00 25.66 441 GLU A N 1
ATOM 3446 C CA . GLU A 1 441 ? -18.535 8.303 5.346 1.00 25.66 441 GLU A CA 1
ATOM 3447 C C . GLU A 1 441 ? -18.631 7.956 3.863 1.00 25.66 441 GLU A C 1
ATOM 3449 O O . GLU A 1 441 ? -18.147 8.691 2.995 1.00 25.66 441 GLU A O 1
ATOM 3454 N N . SER A 1 442 ? -19.189 6.781 3.594 1.00 27.16 442 SER A N 1
ATOM 3455 C CA . SER A 1 442 ? -19.556 6.359 2.257 1.00 27.16 442 SER A CA 1
ATOM 3456 C C . SER A 1 442 ? -20.462 7.426 1.660 1.00 27.16 442 SER A C 1
ATOM 3458 O O . SER A 1 442 ? -21.600 7.581 2.099 1.00 27.16 442 SER A O 1
ATOM 3460 N N . LEU A 1 443 ? -19.977 8.147 0.654 1.00 26.88 443 LEU A N 1
ATOM 3461 C CA . LEU A 1 443 ? -20.882 8.787 -0.284 1.00 26.88 443 LEU A CA 1
ATOM 3462 C C . LEU A 1 443 ? -21.396 7.666 -1.180 1.00 26.88 443 LEU A C 1
ATOM 3464 O O . LEU A 1 443 ? -20.725 7.240 -2.120 1.00 26.88 443 LEU A O 1
ATOM 3468 N N . GLU A 1 444 ? -22.545 7.119 -0.789 1.00 25.39 444 GLU A N 1
ATOM 3469 C CA . GLU A 1 444 ? -23.430 6.456 -1.733 1.00 25.39 444 GLU A CA 1
ATOM 3470 C C . GLU A 1 444 ? -23.661 7.421 -2.903 1.00 25.39 444 GLU A C 1
ATOM 3472 O O . GLU A 1 444 ? -23.878 8.620 -2.717 1.00 25.39 444 GLU A O 1
ATOM 3477 N N . GLU A 1 445 ? -23.512 6.897 -4.115 1.00 28.33 445 GLU A N 1
ATOM 3478 C CA . GLU A 1 445 ? -23.867 7.594 -5.341 1.00 28.33 445 GLU A CA 1
ATOM 3479 C C . GLU A 1 445 ? -25.371 7.892 -5.302 1.00 28.33 445 GLU A C 1
ATOM 3481 O O . GLU A 1 445 ? -26.186 6.986 -5.459 1.00 28.33 445 GLU A O 1
ATOM 3486 N N . GLU A 1 446 ? -25.744 9.156 -5.111 1.00 24.70 446 GLU A N 1
ATOM 3487 C CA . GLU A 1 446 ? -27.050 9.643 -5.543 1.00 24.70 446 GLU A CA 1
ATOM 3488 C C . GLU A 1 446 ? -26.869 10.357 -6.886 1.00 24.70 446 GLU A C 1
ATOM 3490 O O . GLU A 1 446 ? -26.241 11.412 -6.991 1.00 24.70 446 GLU A O 1
ATOM 3495 N N . GLU A 1 447 ? -27.392 9.726 -7.939 1.00 31.11 447 GLU A N 1
ATOM 3496 C CA . GLU A 1 447 ? -27.580 10.323 -9.257 1.00 31.11 447 GLU A CA 1
ATOM 3497 C C . GLU A 1 447 ? -28.519 11.537 -9.146 1.00 31.11 447 GLU A C 1
ATOM 3499 O O . GLU A 1 447 ? -29.745 11.396 -9.120 1.00 31.11 447 GLU A O 1
ATOM 3504 N N . GLU A 1 448 ? -27.972 12.753 -9.127 1.00 26.38 448 GLU A N 1
ATOM 3505 C CA . GLU A 1 448 ? -28.780 13.956 -9.330 1.00 26.38 448 GLU A CA 1
ATOM 3506 C C . GLU A 1 448 ? -28.917 14.250 -10.830 1.00 26.38 448 GLU A C 1
ATOM 3508 O O . GLU A 1 448 ? -28.042 14.818 -11.486 1.00 26.38 448 GLU A O 1
ATOM 3513 N N . ASN A 1 449 ? -30.059 13.822 -11.372 1.00 28.47 449 ASN A N 1
ATOM 3514 C CA . ASN A 1 449 ? -30.560 14.189 -12.692 1.00 28.47 449 ASN A CA 1
ATOM 3515 C C . ASN A 1 449 ? -30.535 15.716 -12.902 1.00 28.47 449 ASN A C 1
ATOM 3517 O O . ASN A 1 449 ? -31.159 16.468 -12.149 1.00 28.47 449 ASN A O 1
ATOM 3521 N N . GLU A 1 450 ? -29.894 16.157 -13.988 1.00 29.81 450 GLU A N 1
ATOM 3522 C CA . GLU A 1 450 ? -29.936 17.532 -14.490 1.00 29.81 450 GLU A CA 1
ATOM 3523 C C . GLU A 1 450 ? -31.384 18.040 -14.617 1.00 29.81 450 GLU A C 1
ATOM 3525 O O . GLU A 1 450 ? -32.143 17.624 -15.495 1.00 29.81 450 GLU A O 1
ATOM 3530 N N . LYS A 1 451 ? -31.764 19.024 -13.794 1.00 28.34 451 LYS A N 1
ATOM 3531 C CA . LYS A 1 451 ? -32.879 19.924 -14.110 1.00 28.34 451 LYS A CA 1
ATOM 3532 C C . LYS A 1 451 ? -32.324 21.236 -14.643 1.00 28.34 451 LYS A C 1
ATOM 3534 O O . LYS A 1 451 ? -31.833 22.088 -13.908 1.00 28.34 451 LYS A O 1
ATOM 3539 N N . THR A 1 452 ? -32.434 21.385 -15.956 1.00 30.52 452 THR A N 1
ATOM 3540 C CA . THR A 1 452 ? -32.198 22.622 -16.696 1.00 30.52 452 THR A CA 1
ATOM 3541 C C . THR A 1 452 ? -33.141 23.720 -16.196 1.00 30.52 452 THR A C 1
ATOM 3543 O O . THR A 1 452 ? -34.360 23.645 -16.340 1.00 30.52 452 THR A O 1
ATOM 3546 N N . ASN A 1 453 ? -32.559 24.772 -15.622 1.00 28.80 453 ASN A N 1
ATOM 3547 C CA . ASN A 1 453 ? -33.254 25.998 -15.249 1.00 28.80 453 ASN A CA 1
ATOM 3548 C C . ASN A 1 453 ? -33.625 26.784 -16.523 1.00 28.80 453 ASN A C 1
ATOM 3550 O O . ASN A 1 453 ? -32.777 27.446 -17.120 1.00 28.80 453 ASN A O 1
ATOM 3554 N N . LYS A 1 454 ? -34.896 26.743 -16.937 1.00 33.44 454 LYS A N 1
ATOM 3555 C CA . LYS A 1 454 ? -35.495 27.813 -17.748 1.00 33.44 454 LYS A CA 1
ATOM 3556 C C . LYS A 1 454 ? -36.239 28.759 -16.807 1.00 33.44 454 LYS A C 1
ATOM 3558 O O . LYS A 1 454 ? -37.222 28.368 -16.187 1.00 33.44 454 LYS A O 1
ATOM 3563 N N . GLN A 1 455 ? -35.754 29.996 -16.710 1.00 27.48 455 GLN A N 1
ATOM 3564 C CA . GLN A 1 455 ? -36.470 31.115 -16.091 1.00 27.48 455 GLN A CA 1
ATOM 3565 C C . GLN A 1 455 ? -37.843 31.322 -16.756 1.00 27.48 455 GLN A C 1
ATOM 3567 O O . GLN A 1 455 ? -37.918 31.285 -17.987 1.00 27.48 455 GLN A O 1
ATOM 3572 N N . PRO A 1 456 ? -38.901 31.645 -15.995 1.00 31.89 456 PRO A N 1
ATOM 3573 C CA . PRO A 1 456 ? -40.063 32.330 -16.535 1.00 31.89 456 PRO A CA 1
ATOM 3574 C C . PRO A 1 456 ? -39.791 33.840 -16.580 1.00 31.89 456 PRO A C 1
ATOM 3576 O O . PRO A 1 456 ? -39.433 34.449 -15.570 1.00 31.89 456 PRO A O 1
ATOM 3579 N N . GLY A 1 457 ? -39.949 34.435 -17.762 1.00 37.16 457 GLY A N 1
ATOM 3580 C CA . GLY A 1 457 ? -40.131 35.877 -17.902 1.00 37.16 457 GLY A CA 1
ATOM 3581 C C . GLY A 1 457 ? -41.538 36.274 -17.454 1.00 37.16 457 GLY A C 1
ATOM 3582 O O . GLY A 1 457 ? -42.476 35.494 -17.629 1.00 37.16 457 GLY A O 1
ATOM 3583 N N . PHE A 1 458 ? -41.634 37.456 -16.847 1.00 40.38 458 PHE A N 1
ATOM 3584 C CA . PHE A 1 458 ? -42.889 38.163 -16.588 1.00 40.38 458 PHE A CA 1
ATOM 3585 C C . PHE A 1 458 ? -43.638 38.495 -17.879 1.00 40.38 458 PHE A C 1
ATOM 3587 O O . PHE A 1 458 ? -42.953 38.765 -18.895 1.00 40.38 458 PHE A O 1
#

Solvent-accessible surface area (backbone atoms only — not comparable to full-atom values): 26074 Å² total; per-residue (Å²): 132,76,53,75,80,52,61,47,54,69,82,58,48,71,38,39,50,69,70,59,46,50,52,50,53,49,38,48,49,48,34,50,50,50,52,55,50,53,48,50,34,39,36,51,17,25,29,94,78,66,82,43,64,58,23,11,20,72,2,37,24,28,61,67,36,39,50,66,52,44,76,55,77,58,68,62,72,22,55,60,14,15,30,47,32,46,48,46,41,55,52,34,49,53,50,42,55,54,47,54,54,51,44,69,48,33,63,65,50,52,64,51,29,64,71,51,55,73,53,17,30,56,50,41,64,64,42,72,82,29,87,48,48,35,55,48,42,53,58,26,64,64,45,44,80,61,94,78,52,92,74,58,62,89,80,70,49,83,41,65,85,42,53,86,63,43,48,44,63,60,58,63,35,35,51,29,43,47,36,29,42,46,44,64,94,82,49,42,85,29,64,97,53,97,53,73,38,81,82,38,61,48,44,45,69,61,61,67,72,48,88,62,69,92,50,56,46,63,44,82,35,84,36,79,33,91,90,56,66,63,22,63,98,38,62,48,32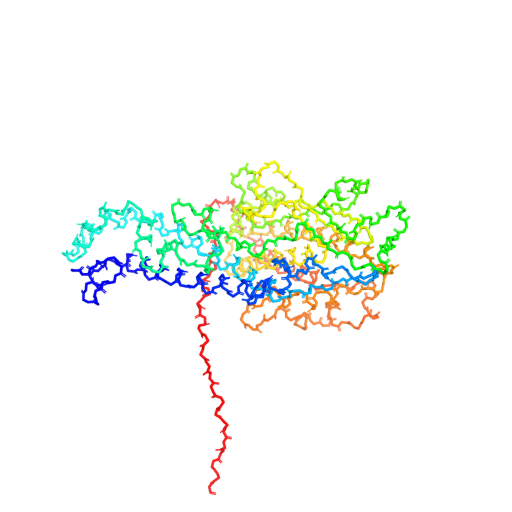,62,52,36,38,63,58,93,17,24,33,80,48,44,28,50,27,35,77,56,61,44,38,49,33,31,28,72,52,81,63,81,89,57,67,70,89,62,78,68,82,53,69,54,41,35,42,43,45,64,44,52,51,48,53,51,49,51,50,48,41,48,50,50,52,44,46,53,56,54,53,61,46,46,79,75,46,78,80,64,45,70,35,42,48,49,21,48,55,48,48,49,57,48,51,51,55,38,48,54,54,51,50,51,61,57,34,65,50,43,95,55,47,94,77,62,60,70,54,63,55,50,67,61,45,49,84,52,33,60,76,42,42,60,87,86,50,48,72,45,58,70,80,60,34,78,81,19,33,58,60,44,58,84,77,62,47,74,45,95,85,52,36,48,63,65,54,42,52,48,55,55,50,51,53,55,47,53,56,45,46,70,75,44,73,87,57,81,88,67,77,77,55,87,60,74,75,53,82,74,76,75,78,79,74,78,79,71,87,74,87,78,75,88,76,83,86,74,81,81,80,133

Mean predicted aligned error: 12.15 Å

Nearest PDB structures (foldseek):
  2yk0-assembly1_A  TM=6.652E-01  e=1.441E-14  Plasmodium falciparum
  2xu0-assembly1_A  TM=7.358E-01  e=9.794E-06  Plasmodium falciparum Palo Alto/Uganda